Protein AF-0000000083479319 (afdb_homodimer)

Radius of gyration: 31.94 Å; Cα contacts (8 Å, |Δi|>4): 789; chains: 2; bounding box: 55×132×58 Å

Organism: NCBI:txid38772

Sequence (640 aa):
MRPLLSLRLRRAAAGALPRCFGKARRGGSAWRLSIEGNIAVGKSTFLRLLGKTFPEWQMATEPVAKWQKVQASSTRETSSSQNFGNLLQMVYQEPSRWSYTFQTYSCMSRLKAQLEPLSEKLLKTPDPVQIFERSVYSDRYIFAKNLFELGHLTEIEWTIYQDLHTFLLQEFGDRTALHGFLYLQATPEKCLERLHRRGRPEEKAIQLEYLEQLHTQHENWLVKKTTEVHFENLRNAPVFVLNVNHDFEDDPAEQEELMRKPSVMYCPISLDCSCSNITLFSDPISPHKLISQARSAIGQEISRCFVCMLATVSSILAWYMRPLLSLRLRRAAAGALPRCFGKARRGGSAWRLSIEGNIAVGKSTFLRLLGKTFPEWQMATEPVAKWQKVQASSTRETSSSQNFGNLLQMVYQEPSRWSYTFQTYSCMSRLKAQLEPLSEKLLKTPDPVQIFERSVYSDRYIFAKNLFELGHLTEIEWTIYQDLHTFLLQEFGDRTALHGFLYLQATPEKCLERLHRRGRPEEKAIQLEYLEQLHTQHENWLVKKTTEVHFENLRNAPVFVLNVNHDFEDDPAEQEELMRKPSVMYCPISLDCSCSNITLFSDPISPHKLISQARSAIGQEISRCFVCMLATVSSILAWY

Secondary structure (DSSP, 8-state):
--------------------TT---SSSPPEEEEEEE-TTSSHHHHHHHHHHH-TTSEEE---HHHHHSEE---SSS-S---EEE-HHHHHHH-HHHHHHHHHHHHHHHHHHHHHSPPPHHHHHSSS-EEEEES-HHHIIIIIIHHHHHTTSS-HHHHHHHHHHHHHHHHHHGGGG---EEEEEE--HHHHHHHHHHH--GGGTT--HHHHHHHHHHHIIIIIS--S--S-HHHHT--EEEEE--S--TT-HHHHHHHHHTHHHHT----TT-GGGG-----S---HHHHHHHHHHHTTTSTTTGGGGGGGHHHHHHHH-/--------------------TT---SSSPPEEEEEEE-TTSSHHHHHHHHHHH-TTSEEE---HHHHHSEE---SSS-S---EEE-HHHHHHH-HHHHHHHHHHHHHHHHHHHHHSPPPHHHHHSSS-EEEEES-HHHIIIIIIHHHHHTTSS-HHHHHHHHHHHHHHHHHHGGGG---EEEEEE--HHHHHHHHHHH--GGGTT--HHHHHHHHHHHIIIIIS--S--S-HHHHT--EEEEE--S--TT-HHHHHHHHHTHHHHT----TT-GGGG-----S---HHHHHHHHHHHTTTSHHHHTTGGGGHHHHHHHH-

Nearest PDB structures (foldseek):
  2ocp-assembly1_A  TM=9.879E-01  e=1.248E-25  Homo sapiens
  2no0-assembly1_A  TM=9.458E-01  e=3.258E-24  Homo sapiens
  2zi3-assembly1_A  TM=9.321E-01  e=1.621E-23  Homo sapiens
  5mql-assembly2_C  TM=9.564E-01  e=3.803E-22  Homo sapiens
  5mqt-assembly2_C  TM=9.182E-01  e=1.233E-21  Homo sapiens

Solvent-accessible surface area (backbone atoms only — not comparable to full-atom values): 37213 Å² total; per-residue (Å²): 135,76,83,80,80,75,79,74,74,78,78,73,79,85,63,81,72,74,74,66,85,52,72,66,62,88,64,96,70,57,50,31,36,26,40,40,61,52,76,53,52,47,64,71,60,48,50,53,52,47,44,70,76,37,70,71,45,46,77,42,76,64,67,57,65,52,36,53,43,33,54,62,85,66,88,64,90,76,73,83,71,55,70,57,40,39,51,52,40,44,27,68,74,39,33,65,77,29,36,65,62,46,51,54,50,53,33,49,57,46,46,54,62,55,60,50,77,79,49,70,70,35,70,70,36,86,78,26,39,36,41,25,52,43,50,58,59,48,42,50,64,35,53,46,42,49,36,36,76,72,62,28,32,50,71,49,56,48,42,52,51,51,50,52,53,50,51,54,51,60,71,51,38,75,57,68,56,61,64,30,36,40,34,46,43,58,52,41,68,57,16,48,54,42,40,62,69,72,54,54,78,64,55,69,79,68,49,63,67,59,42,45,51,49,42,50,37,47,41,32,46,69,69,69,60,68,53,89,74,94,45,73,66,63,74,69,39,52,65,46,78,41,83,44,69,63,77,40,89,88,29,69,67,50,40,52,58,56,59,57,53,63,64,57,73,58,12,27,28,45,80,84,40,77,71,72,71,68,62,84,65,85,68,84,69,62,75,67,64,60,54,58,56,53,53,68,63,46,63,78,61,44,74,72,45,53,42,22,57,40,35,55,69,62,56,60,62,68,73,106,133,76,81,79,79,74,79,74,72,77,78,72,78,86,60,80,70,74,74,65,87,44,68,64,63,86,64,96,71,58,49,30,36,26,40,39,62,52,76,51,53,46,65,72,60,50,50,52,51,47,42,69,76,38,70,69,43,45,77,42,73,62,68,58,66,51,38,52,43,33,55,64,84,67,86,67,87,72,80,84,74,55,70,58,40,38,52,54,40,45,28,67,74,39,32,64,77,30,35,63,62,47,50,52,50,53,35,48,55,46,47,52,61,55,59,50,77,80,51,70,70,34,70,68,40,95,71,25,36,35,41,26,52,43,50,59,57,48,42,49,64,36,53,47,43,49,36,34,76,72,62,28,32,51,71,49,56,47,42,52,50,50,51,51,53,50,51,52,53,60,71,50,37,78,58,67,56,61,65,29,34,40,35,46,41,57,51,41,68,57,16,48,55,40,40,60,68,72,56,54,78,64,57,69,80,68,50,64,67,57,41,44,52,48,42,50,36,46,40,32,45,68,69,68,59,69,54,90,74,94,45,72,66,64,74,69,40,51,66,47,77,40,83,45,70,63,76,40,90,89,28,70,67,50,41,53,56,55,58,57,53,62,59,42,72,59,14,35,55,54,82,85,46,77,71,73,70,68,63,83,66,84,69,86,70,60,75,65,62,57,55,55,55,51,53,65,61,44,63,78,62,39,76,72,45,58,29,42,63,38,40,57,65,63,58,58,62,67,72,104

Foldseek 3Di:
DDDPPPPCPPPPDPPDLLPQLQPVPPDLDAAEEEEDEFALLQLVLLQVLCCVVCVLAAEAEQPQVCQQFPFDPPPDPDDDGDGPHNLLLVCLVQVLVRVLVSLVVSLVVQVVRLLDDDDPSQSPDDRYYYYYHDASCCSLQFRSVLCVVVPSADPVSNVVVVVVSVVVCVVCPPSRAHSAYEYEDAQLVLSVVSVVVVPDPSCVPPDSVSRVSSNVSCCCVQPVNPGDDDDPSSSSHYYHYDYCNDPDSPPVVVSVVRNVVVLQSQQQQPVPPVVVPPPPPPDPPPPPVVVVVCVVVCPPCVVVRSNNNSSPVSVVVVPD/DDPPPPPCPPPPDPPDPLPQLQPVPPDLDAAEEEEDEFALLQLVLLQVLCCVVPVLEAEAEQPQVCQQFPFDPPPDPDDDGDGPHNLLLVCLVQVLPRVLVSLVVSLVVQVVRLLDDDDPSQSPDPHYYYYYHDASVCSLQQRSVLCVVVPSADPVSNVVVVVVSVVVCVVCPPSRAHQAYEYEDAQLVLSVVSVVVVPDPSCVPPDSVSRVSSNVSCCCVQPVNPGDDDDPSSSSHYYHYDYCNDPDSPPVVVSVVVNVVVLLSQANQPVPPVVVPPPPPPDPPDPVVVVVVCVVVCPPCVVPRSNNRNPPPVVVVVVD

InterPro domains:
  IPR027417 P-loop containing nucleoside triphosphate hydrolase [G3DSA:3.40.50.300] (31-264)
  IPR027417 P-loop containing nucleoside triphosphate hydrolase [SSF52540] (33-260)
  IPR031314 Deoxynucleoside kinase domain [PF01712] (33-261)
  IPR031314 Deoxynucleoside kinase domain [cd01673] (32-252)
  IPR050566 Deoxyribonucleoside Kinase [PTHR10513] (29-271)

pLDDT: mean 74.96, std 28.99, range [22.47, 98.81]

Structure (mmCIF, N/CA/C/O backbone):
data_AF-0000000083479319-model_v1
#
loop_
_entity.id
_entity.type
_entity.pdbx_description
1 polymer 'Deoxynucleoside kinase domain-containing protein'
#
loop_
_atom_site.group_PDB
_atom_site.id
_atom_site.type_symbol
_atom_site.label_atom_id
_atom_site.label_alt_id
_atom_site.label_comp_id
_atom_site.label_asym_id
_atom_site.label_entity_id
_atom_site.label_seq_id
_atom_site.pdbx_PDB_ins_code
_atom_site.Cartn_x
_atom_site.Cartn_y
_atom_site.Cartn_z
_atom_site.occupancy
_atom_site.B_iso_or_equiv
_atom_site.auth_seq_id
_atom_site.auth_comp_id
_atom_site.auth_asym_id
_atom_site.auth_atom_id
_atom_site.pdbx_PDB_model_num
ATOM 1 N N . MET A 1 1 ? 12.758 -67.062 -1.169 1 24.05 1 MET A N 1
ATOM 2 C CA . MET A 1 1 ? 11.484 -66.688 -0.564 1 24.05 1 MET A CA 1
ATOM 3 C C . MET A 1 1 ? 11.641 -65.375 0.215 1 24.05 1 MET A C 1
ATOM 5 O O . MET A 1 1 ? 12.211 -65.375 1.31 1 24.05 1 MET A O 1
ATOM 9 N N . ARG A 1 2 ? 11.992 -64.375 -0.415 1 36 2 ARG A N 1
ATOM 10 C CA . ARG A 1 2 ? 12.633 -63.188 0.177 1 36 2 ARG A CA 1
ATOM 11 C C . ARG A 1 2 ? 11.656 -62.438 1.059 1 36 2 ARG A C 1
ATOM 13 O O . ARG A 1 2 ? 10.469 -62.344 0.746 1 36 2 ARG A O 1
ATOM 20 N N . PRO A 1 3 ? 11.906 -62.188 2.396 1 32.12 3 PRO A N 1
ATOM 21 C CA . PRO A 1 3 ? 10.984 -61.688 3.414 1 32.12 3 PRO A CA 1
ATOM 22 C C . PRO A 1 3 ? 10.391 -60.344 3.049 1 32.12 3 PRO A C 1
ATOM 24 O O . PRO A 1 3 ? 11.016 -59.562 2.322 1 32.12 3 PRO A O 1
ATOM 27 N N . LEU A 1 4 ? 9.016 -60.188 2.908 1 28.38 4 LEU A N 1
ATOM 28 C CA . LEU A 1 4 ? 8.109 -59.125 2.51 1 28.38 4 LEU A CA 1
ATOM 29 C C . LEU A 1 4 ? 8.219 -57.938 3.461 1 28.38 4 LEU A C 1
ATOM 31 O O . LEU A 1 4 ? 8.055 -58.094 4.672 1 28.38 4 LEU A O 1
ATOM 35 N N . LEU A 1 5 ? 9.195 -57.062 3.314 1 26.48 5 LEU A N 1
ATOM 36 C CA . LEU A 1 5 ? 9.508 -55.906 4.172 1 26.48 5 LEU A CA 1
ATOM 37 C C . LEU A 1 5 ? 8.242 -55.156 4.531 1 26.48 5 LEU A C 1
ATOM 39 O O . LEU A 1 5 ? 7.48 -54.75 3.65 1 26.48 5 LEU A O 1
ATOM 43 N N . SER A 1 6 ? 7.625 -55.344 5.691 1 23.67 6 SER A N 1
ATOM 44 C CA . SER A 1 6 ? 6.457 -54.781 6.359 1 23.67 6 SER A CA 1
ATOM 45 C C . SER A 1 6 ? 6.559 -53.25 6.461 1 23.67 6 SER A C 1
ATOM 47 O O . SER A 1 6 ? 7.574 -52.719 6.91 1 23.67 6 SER A O 1
ATOM 49 N N . LEU A 1 7 ? 6.125 -52.5 5.461 1 22.89 7 LEU A N 1
ATOM 50 C CA . LEU A 1 7 ? 6.016 -51.062 5.395 1 22.89 7 LEU A CA 1
ATOM 51 C C . LEU A 1 7 ? 5.348 -50.5 6.648 1 22.89 7 LEU A C 1
ATOM 53 O O . LEU A 1 7 ? 4.168 -50.781 6.898 1 22.89 7 LEU A O 1
ATOM 57 N N . ARG A 1 8 ? 6.035 -50.469 7.723 1 22.47 8 ARG A N 1
ATOM 58 C CA . ARG A 1 8 ? 5.574 -50.031 9.031 1 22.47 8 ARG A CA 1
ATOM 59 C C . ARG A 1 8 ? 5.059 -48.594 8.969 1 22.47 8 ARG A C 1
ATOM 61 O O . ARG A 1 8 ? 5.801 -47.656 8.609 1 22.47 8 ARG A O 1
ATOM 68 N N . LEU A 1 9 ? 3.861 -48.375 8.609 1 22.73 9 LEU A N 1
ATOM 69 C CA . LEU A 1 9 ? 3.084 -47.156 8.734 1 22.73 9 LEU A CA 1
ATOM 70 C C . LEU A 1 9 ? 3.227 -46.562 10.133 1 22.73 9 LEU A C 1
ATOM 72 O O . LEU A 1 9 ? 2.836 -47.188 11.125 1 22.73 9 LEU A O 1
ATOM 76 N N . ARG A 1 10 ? 4.309 -46 10.414 1 24.03 10 ARG A N 1
ATOM 77 C CA . ARG A 1 10 ? 4.426 -45.469 11.766 1 24.03 10 ARG A CA 1
ATOM 78 C C . ARG A 1 10 ? 3.193 -44.625 12.133 1 24.03 10 ARG A C 1
ATOM 80 O O . ARG A 1 10 ? 2.752 -43.781 11.352 1 24.03 10 ARG A O 1
ATOM 87 N N . ARG A 1 11 ? 2.352 -45.094 12.992 1 25.52 11 ARG A N 1
ATOM 88 C CA . ARG A 1 11 ? 1.173 -44.625 13.711 1 25.52 11 ARG A CA 1
ATOM 89 C C . ARG A 1 11 ? 1.471 -43.312 14.453 1 25.52 11 ARG A C 1
ATOM 91 O O . ARG A 1 11 ? 2.092 -43.344 15.523 1 25.52 11 ARG A O 1
ATOM 98 N N . ALA A 1 12 ? 1.936 -42.219 13.883 1 23.08 12 ALA A N 1
ATOM 99 C CA . ALA A 1 12 ? 2.078 -41.031 14.742 1 23.08 12 ALA A CA 1
ATOM 100 C C . ALA A 1 12 ? 0.81 -40.781 15.555 1 23.08 12 ALA A C 1
ATOM 102 O O . ALA A 1 12 ? -0.277 -41.219 15.164 1 23.08 12 ALA A O 1
ATOM 103 N N . ALA A 1 13 ? 0.825 -40.312 16.781 1 24.2 13 ALA A N 1
ATOM 104 C CA . ALA A 1 13 ? -0.162 -40 17.828 1 24.2 13 ALA A CA 1
ATOM 105 C C . ALA A 1 13 ? -1.354 -39.25 17.234 1 24.2 13 ALA A C 1
ATOM 107 O O . ALA A 1 13 ? -1.216 -38.531 16.25 1 24.2 13 ALA A O 1
ATOM 108 N N . ALA A 1 14 ? -2.588 -39.594 17.516 1 27.25 14 ALA A N 1
ATOM 109 C CA . ALA A 1 14 ? -3.959 -39.25 17.156 1 27.25 14 ALA A CA 1
ATOM 110 C C . ALA A 1 14 ? -4.184 -37.719 17.25 1 27.25 14 ALA A C 1
ATOM 112 O O . ALA A 1 14 ? -4.559 -37.219 18.312 1 27.25 14 ALA A O 1
ATOM 113 N N . GLY A 1 15 ? -3.223 -36.875 17.234 1 24.12 15 GLY A N 1
ATOM 114 C CA . GLY A 1 15 ? -3.512 -35.5 17.547 1 24.12 15 GLY A CA 1
ATOM 115 C C . GLY A 1 15 ? -4.781 -35 16.891 1 24.12 15 GLY A C 1
ATOM 116 O O . GLY A 1 15 ? -5.359 -35.656 16.031 1 24.12 15 GLY A O 1
ATOM 117 N N . ALA A 1 16 ? -5.281 -33.688 17.25 1 25.89 16 ALA A N 1
ATOM 118 C CA . ALA A 1 16 ? -6.508 -32.938 17.016 1 25.89 16 ALA A CA 1
ATOM 119 C C . ALA A 1 16 ? -6.91 -32.969 15.555 1 25.89 16 ALA A C 1
ATOM 121 O O . ALA A 1 16 ? -6.051 -32.969 14.664 1 25.89 16 ALA A O 1
ATOM 122 N N . LEU A 1 17 ? -7.906 -33.688 15.242 1 28 17 LEU A N 1
ATOM 123 C CA . LEU A 1 17 ? -8.586 -33.75 13.945 1 28 17 LEU A CA 1
ATOM 124 C C . LEU A 1 17 ? -8.461 -32.438 13.188 1 28 17 LEU A C 1
ATOM 126 O O . LEU A 1 17 ? -8.711 -31.375 13.742 1 28 17 LEU A O 1
ATOM 130 N N . PRO A 1 18 ? -7.496 -32.344 12.438 1 27.7 18 PRO A N 1
ATOM 131 C CA . PRO A 1 18 ? -7.469 -31.062 11.734 1 27.7 18 PRO A CA 1
ATOM 132 C C . PRO A 1 18 ? -8.859 -30.609 11.289 1 27.7 18 PRO A C 1
ATOM 134 O O . PRO A 1 18 ? -9.664 -31.438 10.852 1 27.7 18 PRO A O 1
ATOM 137 N N . ARG A 1 19 ? -9.586 -29.75 12.008 1 28.81 19 ARG A N 1
ATOM 138 C CA . ARG A 1 19 ? -10.844 -29.078 11.727 1 28.81 19 ARG A CA 1
ATOM 139 C C . ARG A 1 19 ? -11.109 -29 10.227 1 28.81 19 ARG A C 1
ATOM 141 O O . ARG A 1 19 ? -10.227 -28.609 9.461 1 28.81 19 ARG A O 1
ATOM 148 N N . CYS A 1 20 ? -11.859 -29.938 9.797 1 30.14 20 CYS A N 1
ATOM 149 C CA . CYS A 1 20 ? -12.359 -29.984 8.43 1 30.14 20 CYS A CA 1
ATOM 150 C C . CYS A 1 20 ? -12.562 -28.594 7.863 1 30.14 20 CYS A C 1
ATOM 152 O O . CYS A 1 20 ? -12.836 -27.641 8.609 1 30.14 20 CYS A O 1
ATOM 154 N N . PHE A 1 21 ? -11.922 -28.297 6.895 1 33.31 21 PHE A N 1
ATOM 155 C CA . PHE A 1 21 ? -12.062 -27.078 6.109 1 33.31 21 PHE A CA 1
ATOM 156 C C . PHE A 1 21 ? -13.539 -26.766 5.859 1 33.31 21 PHE A C 1
ATOM 158 O O . PHE A 1 21 ? -13.867 -25.75 5.258 1 33.31 21 PHE A O 1
ATOM 165 N N . GLY A 1 22 ? -14.453 -27.922 6.027 1 32.97 22 GLY A N 1
ATOM 166 C CA . GLY A 1 22 ? -15.828 -27.859 5.547 1 32.97 22 GLY A CA 1
ATOM 167 C C . GLY A 1 22 ? -16.703 -26.922 6.355 1 32.97 22 GLY A C 1
ATOM 168 O O . GLY A 1 22 ? -17.938 -27.031 6.332 1 32.97 22 GLY A O 1
ATOM 169 N N . LYS A 1 23 ? -16.438 -26.641 7.496 1 33.62 23 LYS A N 1
ATOM 170 C CA . LYS A 1 23 ? -17.531 -25.812 7.98 1 33.62 23 LYS A CA 1
ATOM 171 C C . LYS A 1 23 ? -17.969 -24.797 6.93 1 33.62 23 LYS A C 1
ATOM 173 O O . LYS A 1 23 ? -17.219 -23.859 6.621 1 33.62 23 LYS A O 1
ATOM 178 N N . ALA A 1 24 ? -18.766 -25.344 5.941 1 32.69 24 ALA A N 1
ATOM 179 C CA . ALA A 1 24 ? -19.469 -24.375 5.09 1 32.69 24 ALA A CA 1
ATOM 180 C C . ALA A 1 24 ? -19.844 -23.125 5.879 1 32.69 24 ALA A C 1
ATOM 182 O O . ALA A 1 24 ? -20.469 -23.219 6.941 1 32.69 24 ALA A O 1
ATOM 183 N N . ARG A 1 25 ? -19.109 -22.312 5.895 1 39.28 25 ARG A N 1
ATOM 184 C CA . ARG A 1 25 ? -19.609 -21.078 6.488 1 39.28 25 ARG A CA 1
ATOM 185 C C . ARG A 1 25 ? -21.062 -20.828 6.113 1 39.28 25 ARG A C 1
ATOM 187 O O . ARG A 1 25 ? -21.453 -21.016 4.961 1 39.28 25 ARG A O 1
ATOM 194 N N . ARG A 1 26 ? -22.078 -21.281 6.902 1 36.34 26 ARG A N 1
ATOM 195 C CA . ARG A 1 26 ? -23.484 -20.922 6.742 1 36.34 26 ARG A CA 1
ATOM 196 C C . ARG A 1 26 ? -23.656 -19.781 5.738 1 36.34 26 ARG A C 1
ATOM 198 O O . ARG A 1 26 ? -24.703 -19.672 5.094 1 36.34 26 ARG A O 1
ATOM 205 N N . GLY A 1 27 ? -23.047 -18.625 5.938 1 40.66 27 GLY A N 1
ATOM 206 C CA . GLY A 1 27 ? -23.312 -17.422 5.164 1 40.66 27 GLY A CA 1
ATOM 207 C C . GLY A 1 27 ? -22.672 -17.453 3.789 1 40.66 27 GLY A C 1
ATOM 208 O O . GLY A 1 27 ? -21.828 -18.312 3.504 1 40.66 27 GLY A O 1
ATOM 209 N N . GLY A 1 28 ? -23.344 -16.828 2.617 1 51.53 28 GLY A N 1
ATOM 210 C CA . GLY A 1 28 ? -23.297 -16.453 1.214 1 51.53 28 GLY A CA 1
ATOM 211 C C . GLY A 1 28 ? -21.891 -16.234 0.711 1 51.53 28 GLY A C 1
ATOM 212 O O . GLY A 1 28 ? -21.688 -15.586 -0.318 1 51.53 28 GLY A O 1
ATOM 213 N N . SER A 1 29 ? -20.812 -16.641 1.456 1 72.25 29 SER A N 1
ATOM 214 C CA . SER A 1 29 ? -19.547 -16.156 0.927 1 72.25 29 SER A CA 1
ATOM 215 C C . SER A 1 29 ? -18.891 -17.203 0.038 1 72.25 29 SER A C 1
ATOM 217 O O . SER A 1 29 ? -19.125 -18.406 0.201 1 72.25 29 SER A O 1
ATOM 219 N N . ALA A 1 30 ? -18.312 -17.047 -1.119 1 84.75 30 ALA A N 1
ATOM 220 C CA . ALA A 1 30 ? -17.625 -17.844 -2.131 1 84.75 30 ALA A CA 1
ATOM 221 C C . ALA A 1 30 ? -16.391 -18.516 -1.553 1 84.75 30 ALA A C 1
ATOM 223 O O . ALA A 1 30 ? -15.719 -17.969 -0.678 1 84.75 30 ALA A O 1
ATOM 224 N N . TRP A 1 31 ? -16.234 -19.859 -1.887 1 88.25 31 TRP A N 1
ATOM 225 C CA . TRP A 1 31 ? -14.977 -20.531 -1.586 1 88.25 31 TRP A CA 1
ATOM 226 C C . TRP A 1 31 ? -13.836 -19.938 -2.408 1 88.25 31 TRP A C 1
ATOM 228 O O . TRP A 1 31 ? -13.875 -19.953 -3.641 1 88.25 31 TRP A O 1
ATOM 238 N N . ARG A 1 32 ? -12.867 -19.469 -1.701 1 93 32 ARG A N 1
ATOM 239 C CA . ARG A 1 32 ? -11.758 -18.797 -2.371 1 93 32 ARG A CA 1
ATOM 240 C C . ARG A 1 32 ? -10.469 -19.609 -2.248 1 93 32 ARG A C 1
ATOM 242 O O . ARG A 1 32 ? -10 -19.859 -1.14 1 93 32 ARG A O 1
ATOM 249 N N . LEU A 1 33 ? -9.859 -20.031 -3.428 1 94.19 33 LEU A N 1
ATOM 250 C CA . LEU A 1 33 ? -8.656 -20.844 -3.475 1 94.19 33 LEU A CA 1
ATOM 251 C C . LEU A 1 33 ? -7.574 -20.172 -4.316 1 94.19 33 LEU A C 1
ATOM 253 O O . LEU A 1 33 ? -7.887 -19.406 -5.227 1 94.19 33 LEU A O 1
ATOM 257 N N . SER A 1 34 ? -6.34 -20.422 -4.023 1 96.75 34 SER A N 1
ATOM 258 C CA . SER A 1 34 ? -5.219 -19.922 -4.805 1 96.75 34 SER A CA 1
ATOM 259 C C . SER A 1 34 ? -4.387 -21.062 -5.379 1 96.75 34 SER A C 1
ATOM 261 O O . SER A 1 34 ? -4.078 -22.031 -4.676 1 96.75 34 SER A O 1
ATOM 263 N N . ILE A 1 35 ? -4.102 -20.938 -6.617 1 97.38 35 ILE A N 1
ATOM 264 C CA . ILE A 1 35 ? -3.158 -21.859 -7.246 1 97.38 35 ILE A CA 1
ATOM 265 C C . ILE A 1 35 ? -1.733 -21.344 -7.07 1 97.38 35 ILE A C 1
ATOM 267 O O . ILE A 1 35 ? -1.439 -20.188 -7.414 1 97.38 35 ILE A O 1
ATOM 271 N N . GLU A 1 36 ? -0.894 -22.172 -6.543 1 98.38 36 GLU A N 1
ATOM 272 C CA . GLU A 1 36 ? 0.495 -21.812 -6.281 1 98.38 36 GLU A CA 1
ATOM 273 C C . GLU A 1 36 ? 1.457 -22.734 -7.023 1 98.38 36 GLU A C 1
ATOM 275 O O . GLU A 1 36 ? 1.095 -23.844 -7.387 1 98.38 36 GLU A O 1
ATOM 280 N N . GLY A 1 37 ? 2.67 -22.234 -7.23 1 98.69 37 GLY A N 1
ATOM 281 C CA . GLY A 1 37 ? 3.695 -23.016 -7.898 1 98.69 37 GLY A CA 1
ATOM 282 C C . GLY A 1 37 ? 4.801 -22.172 -8.492 1 98.69 37 GLY A C 1
ATOM 283 O O . GLY A 1 37 ? 4.672 -20.953 -8.594 1 98.69 37 GLY A O 1
ATOM 284 N N . ASN A 1 38 ? 5.852 -22.844 -8.914 1 98.69 38 ASN A N 1
ATOM 285 C CA . ASN A 1 38 ? 7.035 -22.188 -9.484 1 98.69 38 ASN A CA 1
ATOM 286 C C . ASN A 1 38 ? 6.715 -21.5 -10.797 1 98.69 38 ASN A C 1
ATOM 288 O O . ASN A 1 38 ? 5.609 -21.641 -11.328 1 98.69 38 ASN A O 1
ATOM 292 N N . ILE A 1 39 ? 7.617 -20.578 -11.211 1 98.06 39 ILE A N 1
ATOM 293 C CA . ILE A 1 39 ? 7.52 -19.953 -12.531 1 98.06 39 ILE A CA 1
ATOM 294 C C . ILE A 1 39 ? 7.523 -21.031 -13.609 1 98.06 39 ILE A C 1
ATOM 296 O O . ILE A 1 39 ? 8.336 -21.953 -13.57 1 98.06 39 ILE A O 1
ATOM 300 N N . ALA A 1 40 ? 6.566 -20.984 -14.539 1 97.75 40 ALA A N 1
ATOM 301 C CA . ALA A 1 40 ? 6.449 -21.844 -15.711 1 97.75 40 ALA A CA 1
ATOM 302 C C . ALA A 1 40 ? 6.066 -23.266 -15.297 1 97.75 40 ALA A C 1
ATOM 304 O O . ALA A 1 40 ? 6.312 -24.219 -16.047 1 97.75 40 ALA A O 1
ATOM 305 N N . VAL A 1 41 ? 5.473 -23.422 -14.141 1 98.25 41 VAL A N 1
ATOM 306 C CA . VAL A 1 41 ? 5.062 -24.75 -13.703 1 98.25 41 VAL A CA 1
ATOM 307 C C . VAL A 1 41 ? 3.807 -25.172 -14.461 1 98.25 41 VAL A C 1
ATOM 309 O O . VAL A 1 41 ? 3.508 -26.375 -14.547 1 98.25 41 VAL A O 1
ATOM 312 N N . GLY A 1 42 ? 2.984 -24.203 -14.914 1 96.88 42 GLY A N 1
ATOM 313 C CA . GLY A 1 42 ? 1.781 -24.5 -15.664 1 96.88 42 GLY A CA 1
ATOM 314 C C . GLY A 1 42 ? 0.516 -23.984 -15.008 1 96.88 42 GLY A C 1
ATOM 315 O O . GLY A 1 42 ? -0.576 -24.5 -15.266 1 96.88 42 GLY A O 1
ATOM 316 N N . LYS A 1 43 ? 0.555 -22.984 -14.148 1 97.12 43 LYS A N 1
ATOM 317 C CA . LYS A 1 43 ? -0.589 -22.453 -13.406 1 97.12 43 LYS A CA 1
ATOM 318 C C . LYS A 1 43 ? -1.65 -21.906 -14.352 1 97.12 43 LYS A C 1
ATOM 320 O O . LYS A 1 43 ? -2.836 -22.219 -14.211 1 97.12 43 LYS A O 1
ATOM 325 N N . SER A 1 44 ? -1.199 -21.031 -15.336 1 96.12 44 SER A N 1
ATOM 326 C CA . SER A 1 44 ? -2.148 -20.406 -16.266 1 96.12 44 SER A CA 1
ATOM 327 C C . SER A 1 44 ? -2.869 -21.469 -17.094 1 96.12 44 SER A C 1
ATOM 329 O O . SER A 1 44 ? -4.074 -21.359 -17.344 1 96.12 44 SER A O 1
ATOM 331 N N . THR A 1 45 ? -2.148 -22.453 -17.547 1 95.12 45 THR A N 1
ATOM 332 C CA . THR A 1 45 ? -2.742 -23.562 -18.297 1 95.12 45 THR A CA 1
ATOM 333 C C . THR A 1 45 ? -3.752 -24.312 -17.422 1 95.12 45 THR A C 1
ATOM 335 O O . THR A 1 45 ? -4.855 -24.625 -17.875 1 95.12 45 THR A O 1
ATOM 338 N N . PHE A 1 46 ? -3.334 -24.625 -16.188 1 95.12 46 PHE A N 1
ATOM 339 C CA . PHE A 1 46 ? -4.207 -25.328 -15.266 1 95.12 46 PHE A CA 1
ATOM 340 C C . PHE A 1 46 ? -5.477 -24.531 -15 1 95.12 46 PHE A C 1
ATOM 342 O O . PHE A 1 46 ? -6.574 -25.094 -14.961 1 95.12 46 PHE A O 1
ATOM 349 N N . LEU A 1 47 ? -5.332 -23.25 -14.789 1 95.44 47 LEU A N 1
ATOM 350 C CA . LEU A 1 47 ? -6.461 -22.359 -14.555 1 95.44 47 LEU A CA 1
ATOM 351 C C . LEU A 1 47 ? -7.43 -22.375 -15.734 1 95.44 47 LEU A C 1
ATOM 353 O O . LEU A 1 47 ? -8.648 -22.406 -15.539 1 95.44 47 LEU A O 1
ATOM 357 N N . ARG A 1 48 ? -6.922 -22.328 -16.938 1 94.06 48 ARG A N 1
ATOM 358 C CA . ARG A 1 48 ? -7.758 -22.406 -18.125 1 94.06 48 ARG A CA 1
ATOM 359 C C . ARG A 1 48 ? -8.523 -23.734 -18.156 1 94.06 48 ARG A C 1
ATOM 361 O O . ARG A 1 48 ? -9.711 -23.75 -18.484 1 94.06 48 ARG A O 1
ATOM 368 N N . LEU A 1 49 ? -7.875 -24.812 -17.828 1 92.69 49 LEU A N 1
ATOM 369 C CA . LEU A 1 49 ? -8.5 -26.125 -17.797 1 92.69 49 LEU A CA 1
ATOM 370 C C . LEU A 1 49 ? -9.617 -26.172 -16.75 1 92.69 49 LEU A C 1
ATOM 372 O O . LEU A 1 49 ? -10.695 -26.719 -17.016 1 92.69 49 LEU A O 1
ATOM 376 N N . LEU A 1 50 ? -9.375 -25.609 -15.562 1 91.38 50 LEU A N 1
ATOM 377 C CA . LEU A 1 50 ? -10.391 -25.531 -14.523 1 91.38 50 LEU A CA 1
ATOM 378 C C . LEU A 1 50 ? -11.609 -24.766 -15 1 91.38 50 LEU A C 1
ATOM 380 O O . LEU A 1 50 ? -12.75 -25.172 -14.766 1 91.38 50 LEU A O 1
ATOM 384 N N . GLY A 1 51 ? -11.359 -23.656 -15.695 1 91.12 51 GLY A N 1
ATOM 385 C CA . GLY A 1 51 ? -12.445 -22.844 -16.219 1 91.12 51 GLY A CA 1
ATOM 386 C C . GLY A 1 51 ? -13.305 -23.578 -17.234 1 91.12 51 GLY A C 1
ATOM 387 O O . GLY A 1 51 ? -14.516 -23.391 -17.281 1 91.12 51 GLY A O 1
ATOM 388 N N . LYS A 1 52 ? -12.672 -24.406 -18.016 1 90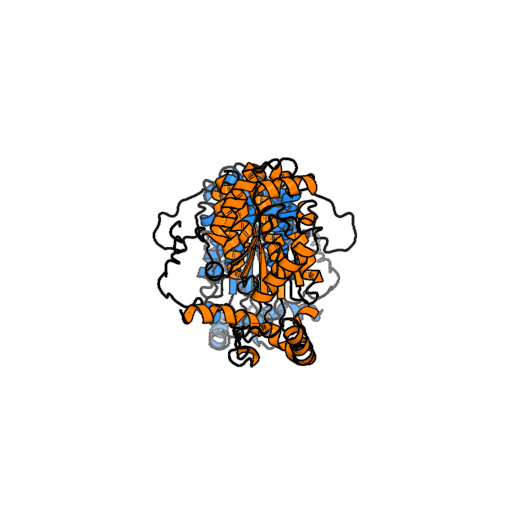.81 52 LYS A N 1
ATOM 389 C CA . LYS A 1 52 ? -13.398 -25.203 -19 1 90.81 52 LYS A CA 1
ATOM 390 C C . LYS A 1 52 ? -14.219 -26.297 -18.312 1 90.81 52 LYS A C 1
ATOM 392 O O . LYS A 1 52 ? -15.344 -26.578 -18.719 1 90.81 52 LYS A O 1
ATOM 397 N N . THR A 1 53 ? -13.672 -26.875 -17.297 1 87.44 53 THR A N 1
ATOM 398 C CA . THR A 1 53 ? -14.297 -27.984 -16.578 1 87.44 53 THR A CA 1
ATOM 399 C C . THR A 1 53 ? -15.414 -27.484 -15.672 1 87.44 53 THR A C 1
ATOM 401 O O . THR A 1 53 ? -16.438 -28.141 -15.523 1 87.44 53 THR A O 1
ATOM 404 N N . PHE A 1 54 ? -15.172 -26.297 -15.055 1 86.62 54 PHE A N 1
ATOM 405 C CA . PHE A 1 54 ? -16.125 -25.688 -14.141 1 86.62 54 PHE A CA 1
ATOM 406 C C . PHE A 1 54 ? -16.453 -24.266 -14.562 1 86.62 54 PHE A C 1
ATOM 408 O O . PHE A 1 54 ? -16 -23.312 -13.938 1 86.62 54 PHE A O 1
ATOM 415 N N . PRO A 1 55 ? -17.328 -24.125 -15.484 1 88.69 55 PRO A N 1
ATOM 416 C CA . PRO A 1 55 ? -17.609 -22.812 -16.047 1 88.69 55 PRO A CA 1
ATOM 417 C C . PRO A 1 55 ? -18.297 -21.875 -15.062 1 88.69 55 PRO A C 1
ATOM 419 O O . PRO A 1 55 ? -18.328 -20.656 -15.266 1 88.69 55 PRO A O 1
ATOM 422 N N . GLU A 1 56 ? -18.828 -22.453 -14 1 87.12 56 GLU A N 1
ATOM 423 C CA . GLU A 1 56 ? -19.516 -21.625 -13.016 1 87.12 56 GLU A CA 1
ATOM 424 C C . GLU A 1 56 ? -18.547 -20.969 -12.047 1 87.12 56 GLU A C 1
ATOM 426 O O . GLU A 1 56 ? -18.906 -20.062 -11.305 1 87.12 56 GLU A O 1
ATOM 431 N N . TRP A 1 57 ? -17.328 -21.391 -12.031 1 89.06 57 TRP A N 1
ATOM 432 C CA . TRP A 1 57 ? -16.328 -20.828 -11.141 1 89.06 57 TRP A CA 1
ATOM 433 C C . TRP A 1 57 ? -15.758 -19.531 -11.711 1 89.06 57 TRP A C 1
ATOM 435 O O . TRP A 1 57 ? -15.797 -19.312 -12.922 1 89.06 57 TRP A O 1
ATOM 445 N N . GLN A 1 58 ? -15.352 -18.719 -10.867 1 92.75 58 GLN A N 1
ATOM 446 C CA . GLN A 1 58 ? -14.711 -17.469 -11.281 1 92.75 58 GLN A CA 1
ATOM 447 C C . GLN A 1 58 ? -13.195 -17.547 -11.148 1 92.75 58 GLN A C 1
ATOM 449 O O . GLN A 1 58 ? -12.68 -17.922 -10.094 1 92.75 58 GLN A O 1
ATOM 454 N N . MET A 1 59 ? -12.547 -17.219 -12.219 1 93.06 59 MET A N 1
ATOM 455 C CA . MET A 1 59 ? -11.094 -17.266 -12.25 1 93.06 59 MET A CA 1
ATOM 456 C C . MET A 1 59 ? -10.5 -15.867 -12.242 1 93.06 59 MET A C 1
ATOM 458 O O . MET A 1 59 ? -11.039 -14.953 -12.867 1 93.06 59 MET A O 1
ATOM 462 N N . ALA A 1 60 ? -9.43 -15.703 -11.516 1 94.25 60 ALA A N 1
ATOM 463 C CA . ALA A 1 60 ? -8.625 -14.484 -11.562 1 94.25 60 ALA A CA 1
ATOM 464 C C . ALA A 1 60 ? -7.184 -14.789 -11.953 1 94.25 60 ALA A C 1
ATOM 466 O O . ALA A 1 60 ? -6.449 -15.43 -11.195 1 94.25 60 ALA A O 1
ATOM 467 N N . THR A 1 61 ? -6.77 -14.273 -13.102 1 94.94 61 THR A N 1
ATOM 468 C CA . THR A 1 61 ? -5.434 -14.547 -13.617 1 94.94 61 THR A CA 1
ATOM 469 C C . THR A 1 61 ? -4.426 -13.547 -13.055 1 94.94 61 THR A C 1
ATOM 471 O O . THR A 1 61 ? -4.801 -12.453 -12.617 1 94.94 61 THR A O 1
ATOM 474 N N . GLU A 1 62 ? -3.234 -13.992 -13.078 1 93 62 GLU A N 1
ATOM 475 C CA . GLU A 1 62 ? -2.146 -13.086 -12.719 1 93 62 GLU A CA 1
ATOM 476 C C . GLU A 1 62 ? -2.031 -11.945 -13.719 1 93 62 GLU A C 1
ATOM 478 O O . GLU A 1 62 ? -1.981 -12.172 -14.93 1 93 62 GLU A O 1
ATOM 483 N N . PRO A 1 63 ? -1.968 -10.727 -13.242 1 92.56 63 PRO A N 1
ATOM 484 C CA . PRO A 1 63 ? -1.967 -9.594 -14.164 1 92.56 63 PRO A CA 1
ATOM 485 C C . PRO A 1 63 ? -0.571 -9.258 -14.688 1 92.56 63 PRO A C 1
ATOM 487 O O . PRO A 1 63 ? -0.126 -8.117 -14.586 1 92.56 63 PRO A O 1
ATOM 490 N N . VAL A 1 64 ? 0.07 -10.133 -15.375 1 94.12 64 VAL A N 1
ATOM 491 C CA . VAL A 1 64 ? 1.436 -9.992 -15.875 1 94.12 64 VAL A CA 1
ATOM 492 C C . VAL A 1 64 ? 1.505 -8.852 -16.891 1 94.12 64 VAL A C 1
ATOM 494 O O . VAL A 1 64 ? 2.482 -8.102 -16.922 1 94.12 64 VAL A O 1
ATOM 497 N N . ALA A 1 65 ? 0.477 -8.727 -17.688 1 93.19 65 ALA A N 1
ATOM 498 C CA . ALA A 1 65 ? 0.429 -7.688 -18.719 1 93.19 65 ALA A CA 1
ATOM 499 C C . ALA A 1 65 ? 0.595 -6.301 -18.094 1 93.19 65 ALA A C 1
ATOM 501 O O . ALA A 1 65 ? 1.229 -5.422 -18.688 1 93.19 65 ALA A O 1
ATOM 502 N N . LYS A 1 66 ? 0.075 -6.109 -16.938 1 94.25 66 LYS A N 1
ATOM 503 C CA . LYS A 1 66 ? 0.182 -4.828 -16.25 1 94.25 66 LYS A CA 1
ATOM 504 C C . LYS A 1 66 ? 1.628 -4.527 -15.867 1 94.25 66 LYS A C 1
ATOM 506 O O . LYS A 1 66 ? 2.037 -3.367 -15.828 1 94.25 66 LYS A O 1
ATOM 511 N N . TRP A 1 67 ? 2.355 -5.574 -15.562 1 96.44 67 TRP A N 1
ATOM 512 C CA . TRP A 1 67 ? 3.744 -5.402 -15.156 1 96.44 67 TRP A CA 1
ATOM 513 C C . TRP A 1 67 ? 4.645 -5.16 -16.359 1 96.44 67 TRP A C 1
ATOM 515 O O . TRP A 1 67 ? 5.656 -4.465 -16.25 1 96.44 67 TRP A O 1
ATOM 525 N N . GLN A 1 68 ? 4.242 -5.75 -17.5 1 95.94 68 GLN A N 1
ATOM 526 C CA . GLN A 1 68 ? 5.012 -5.633 -18.734 1 95.94 68 GLN A CA 1
ATOM 527 C C . GLN A 1 68 ? 4.824 -4.254 -19.375 1 95.94 68 GLN A C 1
ATOM 529 O O . GLN A 1 68 ? 5.664 -3.805 -20.156 1 95.94 68 GLN A O 1
ATOM 534 N N . LYS A 1 69 ? 3.672 -3.742 -19.062 1 94.94 69 LYS A N 1
ATOM 535 C CA . LYS A 1 69 ? 3.336 -2.416 -19.578 1 94.94 69 LYS A CA 1
ATOM 536 C C . LYS A 1 69 ? 2.633 -1.581 -18.516 1 94.94 69 LYS A C 1
ATOM 538 O O . LYS A 1 69 ? 1.403 -1.576 -18.438 1 94.94 69 LYS A O 1
ATOM 543 N N . VAL A 1 70 ? 3.436 -0.842 -17.797 1 94.94 70 VAL A N 1
ATOM 544 C CA . VAL A 1 70 ? 2.867 0.006 -16.75 1 94.94 70 VAL A CA 1
ATOM 545 C C . VAL A 1 70 ? 2.264 1.261 -17.375 1 94.94 70 VAL A C 1
ATOM 547 O O . VAL A 1 70 ? 2.943 1.989 -18.109 1 94.94 70 VAL A O 1
ATOM 550 N N . GLN A 1 71 ? 0.971 1.412 -17.141 1 89.5 71 GLN A N 1
ATOM 551 C CA . GLN A 1 71 ? 0.238 2.537 -17.703 1 89.5 71 GLN A CA 1
ATOM 552 C C . GLN A 1 71 ? -0.537 3.293 -16.625 1 89.5 71 GLN A C 1
ATOM 554 O O . GLN A 1 71 ? -0.808 2.75 -15.555 1 89.5 71 GLN A O 1
ATOM 559 N N . ALA A 1 72 ? -0.718 4.59 -16.906 1 79.81 72 ALA A N 1
ATOM 560 C CA . ALA A 1 72 ? -1.53 5.379 -15.984 1 79.81 72 ALA A CA 1
ATOM 561 C C . ALA A 1 72 ? -2.986 4.926 -16.016 1 79.81 72 ALA A C 1
ATOM 563 O O . ALA A 1 72 ? -3.494 4.504 -17.062 1 79.81 72 ALA A O 1
ATOM 564 N N . SER A 1 73 ? -3.639 4.727 -14.875 1 66.88 73 SER A N 1
ATOM 565 C CA . SER A 1 73 ? -5.047 4.348 -14.82 1 66.88 73 SER A CA 1
ATOM 566 C C . SER A 1 73 ? -5.93 5.422 -15.453 1 66.88 73 SER A C 1
ATOM 568 O O . SER A 1 73 ? -5.738 6.613 -15.203 1 66.88 73 SER A O 1
ATOM 570 N N . SER A 1 74 ? -6.262 5.391 -16.812 1 54.16 74 SER A N 1
ATOM 571 C CA . SER A 1 74 ? -7.133 6.359 -17.484 1 54.16 74 SER A CA 1
ATOM 572 C C . SER A 1 74 ? -8.477 6.469 -16.766 1 54.16 74 SER A C 1
ATOM 574 O O . SER A 1 74 ? -9.188 5.473 -16.609 1 54.16 74 SER A O 1
ATOM 576 N N . THR A 1 75 ? -8.797 7.234 -15.766 1 47.47 75 THR A N 1
ATOM 577 C CA . THR A 1 75 ? -10.227 7.492 -15.633 1 47.47 75 THR A CA 1
ATOM 578 C C . THR A 1 75 ? -10.859 7.758 -17 1 47.47 75 THR A C 1
ATOM 580 O O . THR A 1 75 ? -12.086 7.715 -17.141 1 47.47 75 THR A O 1
ATOM 583 N N . ARG A 1 76 ? -10.391 8.773 -17.859 1 39.94 76 ARG A N 1
ATOM 584 C CA . ARG A 1 76 ? -11.031 9.156 -19.109 1 39.94 76 ARG A CA 1
ATOM 585 C C . ARG A 1 76 ? -10.562 8.273 -20.25 1 39.94 76 ARG A C 1
ATOM 587 O O . ARG A 1 76 ? -9.406 7.836 -20.281 1 39.94 76 ARG A O 1
ATOM 594 N N . GLU A 1 77 ? -11.406 7.535 -21.062 1 38.22 77 GLU A N 1
ATOM 595 C CA . GLU A 1 77 ? -11.414 6.723 -22.281 1 38.22 77 GLU A CA 1
ATOM 596 C C . GLU A 1 77 ? -10.234 7.066 -23.172 1 38.22 77 GLU A C 1
ATOM 598 O O . GLU A 1 77 ? -9.891 6.297 -24.078 1 38.22 77 GLU A O 1
ATOM 603 N N . THR A 1 78 ? -10.141 8.352 -23.625 1 38.84 78 THR A N 1
ATOM 604 C CA . THR A 1 78 ? -9.578 8.719 -24.922 1 38.84 78 THR A CA 1
ATOM 605 C C . THR A 1 78 ? -8.07 8.469 -24.953 1 38.84 78 THR A C 1
ATOM 607 O O . THR A 1 78 ? -7.473 8.359 -26.016 1 38.84 78 THR A O 1
ATOM 610 N N . SER A 1 79 ? -7.199 9.18 -24.109 1 43.72 79 SER A N 1
ATOM 611 C CA . SER A 1 79 ? -5.863 9.5 -24.609 1 43.72 79 SER A CA 1
ATOM 612 C C . SER A 1 79 ? -4.969 8.266 -24.625 1 43.72 79 SER A C 1
ATOM 614 O O . SER A 1 79 ? -5.23 7.289 -23.922 1 43.72 79 SER A O 1
ATOM 616 N N . SER A 1 80 ? -3.953 8.172 -25.531 1 48.03 80 SER A N 1
ATOM 617 C CA . SER A 1 80 ? -2.801 7.336 -25.828 1 48.03 80 SER A CA 1
ATOM 618 C C . SER A 1 80 ? -2.121 6.84 -24.562 1 48.03 80 SER A C 1
ATOM 620 O O . SER A 1 80 ? -1.603 7.637 -23.781 1 48.03 80 SER A O 1
ATOM 622 N N . SER A 1 81 ? -2.6 5.797 -23.938 1 60.03 81 SER A N 1
ATOM 623 C CA . SER A 1 81 ? -2.113 5.234 -22.672 1 60.03 81 SER A CA 1
ATOM 624 C C . SER A 1 81 ? -0.594 5.113 -22.672 1 60.03 81 SER A C 1
ATOM 626 O O . SER A 1 81 ? -0.028 4.309 -23.422 1 60.03 81 SER A O 1
ATOM 628 N N . GLN A 1 82 ? 0.094 6.09 -22.391 1 74.75 82 GLN A N 1
ATOM 629 C CA . GLN A 1 82 ? 1.549 6.168 -22.312 1 74.75 82 GLN A CA 1
ATOM 630 C C . GLN A 1 82 ? 2.117 5.012 -21.5 1 74.75 82 GLN A C 1
ATOM 632 O O . GLN A 1 82 ? 1.578 4.664 -20.438 1 74.75 82 GLN A O 1
ATOM 637 N N . ASN A 1 83 ? 2.91 4.23 -22.203 1 81.44 83 ASN A N 1
ATOM 638 C CA . ASN A 1 83 ? 3.684 3.17 -21.562 1 81.44 83 ASN A CA 1
ATOM 639 C C . ASN A 1 83 ? 4.91 3.725 -20.844 1 81.44 83 ASN A C 1
ATOM 641 O O . ASN A 1 83 ? 5.797 4.305 -21.469 1 81.44 83 ASN A O 1
ATOM 645 N N . PHE A 1 84 ? 4.887 3.51 -19.594 1 84.94 84 PHE A N 1
ATOM 646 C CA . PHE A 1 84 ? 5.953 4.121 -18.812 1 84.94 84 PHE A CA 1
ATOM 647 C C . PHE A 1 84 ? 7.109 3.145 -18.609 1 84.94 84 PHE A C 1
ATOM 649 O O . PHE A 1 84 ? 8.195 3.537 -18.188 1 84.94 84 PHE A O 1
ATOM 656 N N . GLY A 1 85 ? 6.742 1.833 -18.969 1 91.25 85 GLY A N 1
ATOM 657 C CA . GLY A 1 85 ? 7.863 0.908 -18.891 1 91.25 85 GLY A CA 1
ATOM 658 C C . GLY A 1 85 ? 7.445 -0.513 -18.562 1 91.25 85 GLY A C 1
ATOM 659 O O . GLY A 1 85 ? 6.285 -0.762 -18.219 1 91.25 85 GLY A O 1
ATOM 660 N N . ASN A 1 86 ? 8.352 -1.434 -18.781 1 96.75 86 ASN A N 1
ATOM 661 C CA . ASN A 1 86 ? 8.219 -2.848 -18.438 1 96.75 86 ASN A CA 1
ATOM 662 C C . ASN A 1 86 ? 8.898 -3.172 -17.109 1 96.75 86 ASN A C 1
ATOM 664 O O . ASN A 1 86 ? 10.086 -3.504 -17.078 1 96.75 86 ASN A O 1
ATOM 668 N N . LEU A 1 87 ? 8.141 -3.062 -16.062 1 97.44 87 LEU A N 1
ATOM 669 C CA . LEU A 1 87 ? 8.688 -3.205 -14.719 1 97.44 87 LEU A CA 1
ATOM 670 C C . LEU A 1 87 ? 9.18 -4.629 -14.484 1 97.44 87 LEU A C 1
ATOM 672 O O . LEU A 1 87 ? 10.148 -4.84 -13.75 1 97.44 87 LEU A O 1
ATOM 676 N N . LEU A 1 88 ? 8.477 -5.605 -15.094 1 97 88 LEU A N 1
ATOM 677 C CA . LEU A 1 88 ? 8.914 -6.992 -14.984 1 97 88 LEU A CA 1
ATOM 678 C C . LEU A 1 88 ? 10.32 -7.168 -15.539 1 97 88 LEU A C 1
ATOM 680 O O . LEU A 1 88 ? 11.172 -7.797 -14.898 1 97 88 LEU A O 1
ATOM 684 N N . GLN A 1 89 ? 10.578 -6.598 -16.641 1 96.75 89 GLN A N 1
ATOM 685 C CA . GLN A 1 89 ? 11.914 -6.645 -17.234 1 96.75 89 GLN A CA 1
ATOM 686 C C . GLN A 1 89 ? 12.93 -5.941 -16.344 1 96.75 89 GLN A C 1
ATOM 688 O O . GLN A 1 89 ? 14.047 -6.43 -16.172 1 96.75 89 GLN A O 1
ATOM 693 N N . MET A 1 90 ? 12.547 -4.816 -15.812 1 96.44 90 MET A N 1
ATOM 694 C CA . MET A 1 90 ? 13.445 -4.004 -15 1 96.44 90 MET A CA 1
ATOM 695 C C . MET A 1 90 ? 13.906 -4.766 -13.758 1 96.44 90 MET A C 1
ATOM 697 O O . MET A 1 90 ? 15.07 -4.695 -13.375 1 96.44 90 MET A O 1
ATOM 701 N N . VAL A 1 91 ? 13.031 -5.477 -13.117 1 96.69 91 VAL A N 1
ATOM 702 C CA . VAL A 1 91 ? 13.398 -6.176 -11.891 1 96.69 91 VAL A CA 1
ATOM 703 C C . VAL A 1 91 ? 14.336 -7.336 -12.219 1 96.69 91 VAL A C 1
ATOM 705 O O . VAL A 1 91 ? 15.242 -7.648 -11.445 1 96.69 91 VAL A O 1
ATOM 708 N N . TYR A 1 92 ? 14.133 -8.016 -13.336 1 95.62 92 TYR A N 1
ATOM 709 C CA . TYR A 1 92 ? 15.031 -9.102 -13.711 1 95.62 92 TYR A CA 1
ATOM 710 C C . TYR A 1 92 ? 16.406 -8.562 -14.086 1 95.62 92 TYR A C 1
ATOM 712 O O . TYR A 1 92 ? 17.422 -9.211 -13.828 1 95.62 92 TYR A O 1
ATOM 720 N N . GLN A 1 93 ? 16.469 -7.402 -14.617 1 95.69 93 GLN A N 1
ATOM 721 C CA . GLN A 1 93 ? 17.734 -6.824 -15.07 1 95.69 93 GLN A CA 1
ATOM 722 C C . GLN A 1 93 ? 18.5 -6.18 -13.914 1 95.69 93 GLN A C 1
ATOM 724 O O . GLN A 1 93 ? 19.719 -6.305 -13.812 1 95.69 93 GLN A O 1
ATOM 729 N N . GLU A 1 94 ? 17.75 -5.473 -13.086 1 96.31 94 GLU A N 1
ATOM 730 C CA . GLU A 1 94 ? 18.344 -4.781 -11.953 1 96.31 94 GLU A CA 1
ATOM 731 C C . GLU A 1 94 ? 17.547 -5.012 -10.672 1 96.31 94 GLU A C 1
ATOM 733 O O . GLU A 1 94 ? 16.984 -4.07 -10.117 1 96.31 94 GLU A O 1
ATOM 738 N N . PRO A 1 95 ? 17.641 -6.211 -10.117 1 96.56 95 PRO A N 1
ATOM 739 C CA . PRO A 1 95 ? 16.781 -6.539 -8.977 1 96.56 95 PRO A CA 1
ATOM 740 C C . PRO A 1 95 ? 17.094 -5.695 -7.742 1 96.56 95 PRO A C 1
ATOM 742 O O . PRO A 1 95 ? 16.188 -5.352 -6.984 1 96.56 95 PRO A O 1
ATOM 745 N N . SER A 1 96 ? 18.281 -5.289 -7.492 1 96.81 96 SER A N 1
ATOM 746 C CA . SER A 1 96 ? 18.625 -4.535 -6.289 1 96.81 96 SER A CA 1
ATOM 747 C C . SER A 1 96 ? 17.969 -3.16 -6.293 1 96.81 96 SER A C 1
ATOM 749 O O . SER A 1 96 ? 17.688 -2.594 -5.234 1 96.81 96 SER A O 1
ATOM 751 N N . ARG A 1 97 ? 17.719 -2.689 -7.449 1 96.31 97 ARG A N 1
ATOM 752 C CA . ARG A 1 97 ? 17.109 -1.372 -7.559 1 96.31 97 ARG A CA 1
ATOM 753 C C . ARG A 1 97 ? 15.578 -1.478 -7.57 1 96.31 97 ARG A C 1
ATOM 755 O O . ARG A 1 97 ? 14.891 -0.642 -6.98 1 96.31 97 ARG A O 1
ATOM 762 N N . TRP A 1 98 ? 15.008 -2.514 -8.164 1 97.38 98 TRP A N 1
ATOM 763 C CA . TRP A 1 98 ? 13.609 -2.439 -8.547 1 97.38 98 TRP A CA 1
ATOM 764 C C . TRP A 1 98 ? 12.773 -3.451 -7.77 1 97.38 98 TRP A C 1
ATOM 766 O O . TRP A 1 98 ? 11.547 -3.455 -7.859 1 97.38 98 TRP A O 1
ATOM 776 N N . SER A 1 99 ? 13.406 -4.273 -6.945 1 98.12 99 SER A N 1
ATOM 777 C CA . SER A 1 99 ? 12.688 -5.336 -6.25 1 98.12 99 SER A CA 1
ATOM 778 C C . SER A 1 99 ? 11.586 -4.766 -5.359 1 98.12 99 SER A C 1
ATOM 780 O O . SER A 1 99 ? 10.453 -5.25 -5.379 1 98.12 99 SER A O 1
ATOM 782 N N . TYR A 1 100 ? 11.93 -3.738 -4.609 1 98.5 100 TYR A N 1
ATOM 783 C CA . TYR A 1 100 ? 10.93 -3.162 -3.723 1 98.5 100 TYR A CA 1
ATOM 784 C C . TYR A 1 100 ? 9.75 -2.611 -4.52 1 98.5 100 TYR A C 1
ATOM 786 O O . TYR A 1 100 ? 8.586 -2.859 -4.176 1 98.5 100 TYR A O 1
ATOM 794 N N . THR A 1 101 ? 10.039 -1.839 -5.566 1 98.06 101 THR A N 1
ATOM 795 C CA . THR A 1 101 ? 9.008 -1.241 -6.402 1 98.06 101 THR A CA 1
ATOM 796 C C . THR A 1 101 ? 8.141 -2.32 -7.047 1 98.06 101 THR A C 1
ATOM 798 O O . THR A 1 101 ? 6.914 -2.248 -7.004 1 98.06 101 THR A O 1
ATOM 801 N N . PHE A 1 102 ? 8.75 -3.352 -7.559 1 98.19 102 PHE A N 1
ATOM 802 C CA . PHE A 1 102 ? 8.023 -4.41 -8.25 1 98.19 102 PHE A CA 1
ATOM 803 C C . PHE A 1 102 ? 7.152 -5.195 -7.273 1 98.19 102 PHE A C 1
ATOM 805 O O . PHE A 1 102 ? 5.984 -5.461 -7.555 1 98.19 102 PHE A O 1
ATOM 812 N N . GLN A 1 103 ? 7.734 -5.602 -6.145 1 98.44 103 GLN A N 1
ATOM 813 C CA . GLN A 1 103 ? 6.988 -6.418 -5.191 1 98.44 103 GLN A CA 1
ATOM 814 C C . GLN A 1 103 ? 5.797 -5.656 -4.629 1 98.44 103 GLN A C 1
ATOM 816 O O . GLN A 1 103 ? 4.738 -6.238 -4.375 1 98.44 103 GLN A O 1
ATOM 821 N N . THR A 1 104 ? 5.973 -4.328 -4.402 1 98.12 104 THR A N 1
ATOM 822 C CA . THR A 1 104 ? 4.848 -3.521 -3.947 1 98.12 104 THR A CA 1
ATOM 823 C C . THR A 1 104 ? 3.764 -3.453 -5.02 1 98.12 104 THR A C 1
ATOM 825 O O . THR A 1 104 ? 2.582 -3.648 -4.727 1 98.12 104 THR A O 1
ATOM 828 N N . TYR A 1 105 ? 4.168 -3.252 -6.25 1 97.62 105 TYR A N 1
ATOM 829 C CA . TYR A 1 105 ? 3.227 -3.146 -7.359 1 97.62 105 TYR A CA 1
ATOM 830 C C . TYR A 1 105 ? 2.525 -4.477 -7.609 1 97.62 105 TYR A C 1
ATOM 832 O O . TYR A 1 105 ? 1.31 -4.52 -7.809 1 97.62 105 TYR A O 1
ATOM 840 N N . SER A 1 106 ? 3.252 -5.547 -7.621 1 97.5 106 SER A N 1
ATOM 841 C CA . SER A 1 106 ? 2.678 -6.875 -7.828 1 97.5 106 SER A CA 1
ATOM 842 C C . SER A 1 106 ? 1.689 -7.23 -6.723 1 97.5 106 SER A C 1
ATOM 844 O O . SER A 1 106 ? 0.603 -7.742 -6.996 1 97.5 106 SER A O 1
ATOM 846 N N . CYS A 1 107 ? 2.057 -6.965 -5.492 1 97.44 107 CYS A N 1
ATOM 847 C CA . CYS A 1 107 ? 1.175 -7.234 -4.363 1 97.44 107 CYS A CA 1
ATOM 848 C C . CYS A 1 107 ? -0.122 -6.445 -4.48 1 97.44 107 CYS A C 1
ATOM 850 O O . CYS A 1 107 ? -1.209 -6.992 -4.289 1 97.44 107 CYS A O 1
ATOM 852 N N . MET A 1 108 ? 0.012 -5.215 -4.852 1 96.5 108 MET A N 1
ATOM 853 C CA . MET A 1 108 ? -1.163 -4.355 -4.973 1 96.5 108 MET A CA 1
ATOM 854 C C . MET A 1 108 ? -2.053 -4.809 -6.125 1 96.5 108 MET A C 1
ATOM 856 O O . MET A 1 108 ? -3.281 -4.793 -6.008 1 96.5 108 MET A O 1
ATOM 860 N N . SER A 1 109 ? -1.453 -5.129 -7.223 1 96.06 109 SER A N 1
ATOM 861 C CA . SER A 1 109 ? -2.221 -5.602 -8.367 1 96.06 109 SER A CA 1
ATOM 862 C C . SER A 1 109 ? -3.012 -6.859 -8.023 1 96.06 109 SER A C 1
ATOM 864 O O . SER A 1 109 ? -4.168 -7.004 -8.422 1 96.06 109 SER A O 1
ATOM 866 N N . ARG A 1 110 ? -2.4 -7.711 -7.281 1 96 110 ARG A N 1
ATOM 867 C CA . ARG A 1 110 ? -3.08 -8.938 -6.867 1 96 110 ARG A CA 1
ATOM 868 C C . ARG A 1 110 ? -4.164 -8.641 -5.836 1 96 110 ARG A C 1
ATOM 870 O O . ARG A 1 110 ? -5.23 -9.258 -5.855 1 96 110 ARG A O 1
ATOM 877 N N . LEU A 1 111 ? -3.828 -7.758 -4.918 1 96.25 111 LEU A N 1
ATOM 878 C CA . LEU A 1 111 ? -4.812 -7.352 -3.918 1 96.25 111 LEU A CA 1
ATOM 879 C C . LEU A 1 111 ? -6.059 -6.781 -4.582 1 96.25 111 LEU A C 1
ATOM 881 O O . LEU A 1 111 ? -7.18 -7.082 -4.172 1 96.25 111 LEU A O 1
ATOM 885 N N . LYS A 1 112 ? -5.902 -5.988 -5.598 1 94.88 112 LYS A N 1
ATOM 886 C CA . LYS A 1 112 ? -7.023 -5.438 -6.355 1 94.88 112 LYS A CA 1
ATOM 887 C C . LYS A 1 112 ? -7.906 -6.547 -6.914 1 94.88 112 LYS A C 1
ATOM 889 O O . LYS A 1 112 ? -9.133 -6.48 -6.809 1 94.88 112 LYS A O 1
ATOM 894 N N . ALA A 1 113 ? -7.305 -7.531 -7.441 1 92.62 113 ALA A N 1
ATOM 895 C CA . ALA A 1 113 ? -8.039 -8.656 -8.016 1 92.62 113 ALA A CA 1
ATOM 896 C C . ALA A 1 113 ? -8.805 -9.414 -6.934 1 92.62 113 ALA A C 1
ATOM 898 O O . ALA A 1 113 ? -9.953 -9.82 -7.141 1 92.62 113 ALA A O 1
ATOM 899 N N . GLN A 1 114 ? -8.188 -9.578 -5.816 1 92.69 114 GLN A N 1
ATOM 900 C CA . GLN A 1 114 ? -8.797 -10.344 -4.734 1 92.69 114 GLN A CA 1
ATOM 901 C C . GLN A 1 114 ? -9.961 -9.586 -4.102 1 92.69 114 GLN A C 1
ATOM 903 O O . GLN A 1 114 ? -10.852 -10.195 -3.502 1 92.69 114 GLN A O 1
ATOM 908 N N . LEU A 1 115 ? -9.93 -8.25 -4.211 1 94.5 115 LEU A N 1
ATOM 909 C CA . LEU A 1 115 ? -10.953 -7.426 -3.574 1 94.5 115 LEU A CA 1
ATOM 910 C C . LEU A 1 115 ? -12.102 -7.141 -4.543 1 94.5 115 LEU A C 1
ATOM 912 O O . LEU A 1 115 ? -13.117 -6.57 -4.152 1 94.5 115 LEU A O 1
ATOM 916 N N . GLU A 1 116 ? -11.906 -7.543 -5.785 1 90.94 116 GLU A N 1
ATOM 917 C CA . GLU A 1 116 ? -12.992 -7.355 -6.738 1 90.94 116 GLU A CA 1
ATOM 918 C C . GLU A 1 116 ? -14.266 -8.047 -6.27 1 90.94 116 GLU A C 1
ATOM 920 O O . GLU A 1 116 ? -14.219 -9.18 -5.777 1 90.94 116 GLU A O 1
ATOM 925 N N . PRO A 1 117 ? -15.359 -7.301 -6.422 1 87.5 117 PRO A N 1
ATOM 926 C CA . PRO A 1 117 ? -16.625 -7.926 -6.035 1 87.5 117 PRO A CA 1
ATOM 927 C C . PRO A 1 117 ? -16.938 -9.18 -6.852 1 87.5 117 PRO A C 1
ATOM 929 O O . PRO A 1 117 ? -16.547 -9.266 -8.023 1 87.5 117 PRO A O 1
ATOM 932 N N . LEU A 1 118 ? -17.672 -10.047 -6.207 1 88.12 118 LEU A N 1
ATOM 933 C CA . LEU A 1 118 ? -18.109 -11.258 -6.898 1 88.12 118 LEU A CA 1
ATOM 934 C C . LEU A 1 118 ? -19.109 -10.938 -7.996 1 88.12 118 LEU A C 1
ATOM 936 O O . LEU A 1 118 ? -19.969 -10.062 -7.82 1 88.12 118 LEU A O 1
ATOM 940 N N . SER A 1 119 ? -18.938 -11.625 -9.047 1 88.12 119 SER A N 1
ATOM 941 C CA . SER A 1 119 ? -19.891 -11.43 -10.141 1 88.12 119 SER A CA 1
ATOM 942 C C . SER A 1 119 ? -21.281 -11.867 -9.742 1 88.12 119 SER A C 1
ATOM 944 O O . SER A 1 119 ? -21.453 -12.742 -8.891 1 88.12 119 SER A O 1
ATOM 946 N N . GLU A 1 120 ? -22.25 -11.25 -10.398 1 86.38 120 GLU A N 1
ATOM 947 C CA . GLU A 1 120 ? -23.641 -11.633 -10.156 1 86.38 120 GLU A CA 1
ATOM 948 C C . GLU A 1 120 ? -23.875 -13.102 -10.5 1 86.38 120 GLU A C 1
ATOM 950 O O . GLU A 1 120 ? -24.625 -13.789 -9.805 1 86.38 120 GLU A O 1
ATOM 955 N N . LYS A 1 121 ? -23.266 -13.469 -11.547 1 86.44 121 LYS A N 1
ATOM 956 C CA . LYS A 1 121 ? -23.391 -14.859 -11.969 1 86.44 121 LYS A CA 1
ATOM 957 C C . LYS A 1 121 ? -22.891 -15.812 -10.883 1 86.44 121 LYS A C 1
ATOM 959 O O . LYS A 1 121 ? -23.547 -16.812 -10.586 1 86.44 121 LYS A O 1
ATOM 964 N N . LEU A 1 122 ? -21.781 -15.508 -10.312 1 87.31 122 LEU A N 1
ATOM 965 C CA . LEU A 1 122 ? -21.203 -16.344 -9.266 1 87.31 122 LEU A CA 1
ATOM 966 C C . LEU A 1 122 ? -22.094 -16.344 -8.023 1 87.31 122 LEU A C 1
ATOM 968 O O . LEU A 1 122 ? -22.25 -17.391 -7.371 1 87.31 122 LEU A O 1
ATOM 972 N N . LEU A 1 123 ? -22.625 -15.195 -7.773 1 84.88 123 LEU A N 1
ATOM 973 C CA . LEU A 1 123 ? -23.469 -15.062 -6.582 1 84.88 123 LEU A CA 1
ATOM 974 C C . LEU A 1 123 ? -24.719 -15.906 -6.699 1 84.88 123 LEU A C 1
ATOM 976 O O . LEU A 1 123 ? -25.297 -16.328 -5.688 1 84.88 123 LEU A O 1
ATOM 980 N N . LYS A 1 124 ? -25.109 -16.156 -7.891 1 84.75 124 LYS A N 1
ATOM 981 C CA . LYS A 1 124 ? -26.312 -16.938 -8.133 1 84.75 124 LYS A CA 1
ATOM 982 C C . LYS A 1 124 ? -25.984 -18.438 -8.188 1 84.75 124 LYS A C 1
ATOM 984 O O . LYS A 1 124 ? -26.906 -19.266 -8.195 1 84.75 124 LYS A O 1
ATOM 989 N N . THR A 1 125 ? -24.75 -18.75 -8.32 1 83.44 125 THR A N 1
ATOM 990 C CA . THR A 1 125 ? -24.328 -20.156 -8.398 1 83.44 125 THR A CA 1
ATOM 991 C C . THR A 1 125 ? -24.375 -20.797 -7.016 1 83.44 125 THR A C 1
ATOM 993 O O . THR A 1 125 ? -23.969 -20.188 -6.023 1 83.44 125 THR A O 1
ATOM 996 N N . PRO A 1 126 ? -24.969 -22.047 -7.113 1 77.06 126 PRO A N 1
ATOM 997 C CA . PRO A 1 126 ? -24.875 -22.797 -5.859 1 77.06 126 PRO A CA 1
ATOM 998 C C . PRO A 1 126 ? -23.438 -23.078 -5.445 1 77.06 126 PRO A C 1
ATOM 1000 O O . PRO A 1 126 ? -22.594 -23.422 -6.293 1 77.06 126 PRO A O 1
ATOM 1003 N N . ASP A 1 127 ? -22.906 -22.688 -4.43 1 78.38 127 ASP A N 1
ATOM 1004 C CA . ASP A 1 127 ? -21.578 -22.906 -3.873 1 78.38 127 ASP A CA 1
ATOM 1005 C C . ASP A 1 127 ? -20.531 -22.141 -4.672 1 78.38 127 ASP A C 1
ATOM 1007 O O . ASP A 1 127 ? -19.672 -22.734 -5.332 1 78.38 127 ASP A O 1
ATOM 1011 N N . PRO A 1 128 ? -20.578 -20.984 -4.738 1 87.81 128 PRO A N 1
ATOM 1012 C CA . PRO A 1 128 ? -19.672 -20.156 -5.535 1 87.81 128 PRO A CA 1
ATOM 1013 C C . PRO A 1 128 ? -18.203 -20.375 -5.18 1 87.81 128 PRO A C 1
ATOM 1015 O O . PRO A 1 128 ? -17.859 -20.469 -4 1 87.81 128 PRO A O 1
ATOM 1018 N N . VAL A 1 129 ? -17.391 -20.641 -6.238 1 89.5 129 VAL A N 1
ATOM 1019 C CA . VAL A 1 129 ? -15.953 -20.844 -6.059 1 89.5 129 VAL A CA 1
ATOM 1020 C C . VAL A 1 129 ? -15.18 -19.797 -6.855 1 89.5 129 VAL A C 1
ATOM 1022 O O . VAL A 1 129 ? -15.5 -19.516 -8.016 1 89.5 129 VAL A O 1
ATOM 1025 N N . GLN A 1 130 ? -14.25 -19.203 -6.203 1 93.31 130 GLN A N 1
ATOM 1026 C CA . GLN A 1 130 ? -13.305 -18.297 -6.844 1 93.31 130 GLN A CA 1
ATOM 1027 C C . GLN A 1 130 ? -11.875 -18.828 -6.766 1 93.31 130 GLN A C 1
ATOM 1029 O O . GLN A 1 130 ? -11.43 -19.25 -5.695 1 93.31 130 GLN A O 1
ATOM 1034 N N . ILE A 1 131 ? -11.148 -18.859 -7.902 1 94.88 131 ILE A N 1
ATOM 1035 C CA . ILE A 1 131 ? -9.781 -19.359 -7.953 1 94.88 131 ILE A CA 1
ATOM 1036 C C . ILE A 1 131 ? -8.836 -18.25 -8.398 1 94.88 131 ILE A C 1
ATOM 1038 O O . ILE A 1 131 ? -9.117 -17.547 -9.367 1 94.88 131 ILE A O 1
ATOM 1042 N N . PHE A 1 132 ? -7.762 -18.094 -7.68 1 96.75 132 PHE A N 1
ATOM 1043 C CA . PHE A 1 132 ? -6.766 -17.094 -8 1 96.75 132 PHE A CA 1
ATOM 1044 C C . PHE A 1 132 ? -5.469 -17.734 -8.477 1 96.75 132 PHE A C 1
ATOM 1046 O O . PHE A 1 132 ? -5.016 -18.719 -7.902 1 96.75 132 PHE A O 1
ATOM 1053 N N . GLU A 1 133 ? -4.926 -17.188 -9.578 1 97.62 133 GLU A N 1
ATOM 1054 C CA . GLU A 1 133 ? -3.555 -17.516 -9.953 1 97.62 133 GLU A CA 1
ATOM 1055 C C . GLU A 1 133 ? -2.553 -16.797 -9.055 1 97.62 133 GLU A C 1
ATOM 1057 O O . GLU A 1 133 ? -2.172 -15.664 -9.336 1 97.62 133 GLU A O 1
ATOM 1062 N N . ARG A 1 134 ? -2.098 -17.422 -8.055 1 97.69 134 ARG A N 1
ATOM 1063 C CA . ARG A 1 134 ? -1.274 -16.906 -6.965 1 97.69 134 ARG A CA 1
ATOM 1064 C C . ARG A 1 134 ? -2.076 -15.969 -6.066 1 97.69 134 ARG A C 1
ATOM 1066 O O . ARG A 1 134 ? -3.23 -15.648 -6.367 1 97.69 134 ARG A O 1
ATOM 1073 N N . SER A 1 135 ? -1.498 -15.695 -4.957 1 96.12 135 SER A N 1
ATOM 1074 C CA . SER A 1 135 ? -2.117 -14.836 -3.955 1 96.12 135 SER A CA 1
ATOM 1075 C C . SER A 1 135 ? -1.115 -13.828 -3.393 1 96.12 135 SER A C 1
ATOM 1077 O O . SER A 1 135 ? 0.078 -13.906 -3.689 1 96.12 135 SER A O 1
ATOM 1079 N N . VAL A 1 136 ? -1.58 -12.914 -2.59 1 96.94 136 VAL A N 1
ATOM 1080 C CA . VAL A 1 136 ? -0.739 -11.922 -1.932 1 96.94 136 VAL A CA 1
ATOM 1081 C C . VAL A 1 136 ? 0.227 -12.617 -0.974 1 96.94 136 VAL A C 1
ATOM 1083 O O . VAL A 1 136 ? 1.253 -12.047 -0.595 1 96.94 136 VAL A O 1
ATOM 1086 N N . TYR A 1 137 ? -0.035 -13.844 -0.608 1 97.25 137 TYR A N 1
ATOM 1087 C CA . TYR A 1 137 ? 0.854 -14.578 0.286 1 97.25 137 TYR A CA 1
ATOM 1088 C C . TYR A 1 137 ? 2.1 -15.055 -0.452 1 97.25 137 TYR A C 1
ATOM 1090 O O . TYR A 1 137 ? 3.203 -15.023 0.099 1 97.25 137 TYR A O 1
ATOM 1098 N N . SER A 1 138 ? 1.936 -15.477 -1.67 1 97.44 138 SER A N 1
ATOM 1099 C CA . SER A 1 138 ? 3.115 -15.836 -2.447 1 97.44 138 SER A CA 1
ATOM 1100 C C . SER A 1 138 ? 3.994 -14.617 -2.721 1 97.44 138 SER A C 1
ATOM 1102 O O . SER A 1 138 ? 5.219 -14.734 -2.797 1 97.44 138 SER A O 1
ATOM 1104 N N . ASP A 1 139 ? 3.365 -13.453 -2.836 1 98.06 139 ASP A N 1
ATOM 1105 C CA . ASP A 1 139 ? 4.152 -12.234 -2.986 1 98.06 139 ASP A CA 1
ATOM 1106 C C . ASP A 1 139 ? 5.121 -12.055 -1.817 1 98.06 139 ASP A C 1
ATOM 1108 O O . ASP A 1 139 ? 6.293 -11.734 -2.02 1 98.06 139 ASP A O 1
ATOM 1112 N N . ARG A 1 140 ? 4.66 -12.297 -0.64 1 98.12 140 ARG A N 1
ATOM 1113 C CA . ARG A 1 140 ? 5.477 -12.062 0.545 1 98.12 140 ARG A CA 1
ATOM 1114 C C . ARG A 1 140 ? 6.379 -13.25 0.837 1 98.12 140 ARG A C 1
ATOM 1116 O O . ARG A 1 140 ? 7.594 -13.094 0.989 1 98.12 140 ARG A O 1
ATOM 1123 N N . TYR A 1 141 ? 5.844 -14.477 0.857 1 98.12 141 TYR A N 1
ATOM 1124 C CA . TYR A 1 141 ? 6.539 -15.609 1.456 1 98.12 141 TYR A CA 1
ATOM 1125 C C . TYR A 1 141 ? 7.367 -16.359 0.416 1 98.12 141 TYR A C 1
ATOM 1127 O O . TYR A 1 141 ? 8.203 -17.188 0.763 1 98.12 141 TYR A O 1
ATOM 1135 N N . ILE A 1 142 ? 7.137 -16.031 -0.857 1 98.62 142 ILE A N 1
ATOM 1136 C CA . ILE A 1 142 ? 7.922 -16.672 -1.905 1 98.62 142 ILE A CA 1
ATOM 1137 C C . ILE A 1 142 ? 8.844 -15.648 -2.562 1 98.62 142 ILE A C 1
ATOM 1139 O O . ILE A 1 142 ? 10.055 -15.672 -2.354 1 98.62 142 ILE A O 1
ATOM 1143 N N . PHE A 1 143 ? 8.25 -14.641 -3.219 1 98.5 143 PHE A N 1
ATOM 1144 C CA . PHE A 1 143 ? 9.016 -13.781 -4.113 1 98.5 143 PHE A CA 1
ATOM 1145 C C . PHE A 1 143 ? 9.781 -12.727 -3.326 1 98.5 143 PHE A C 1
ATOM 1147 O O . PHE A 1 143 ? 11.008 -12.625 -3.443 1 98.5 143 PHE A O 1
ATOM 1154 N N . ALA A 1 144 ? 9.07 -11.977 -2.518 1 98.62 144 ALA A N 1
ATOM 1155 C CA . ALA A 1 144 ? 9.758 -10.938 -1.747 1 98.62 144 ALA A CA 1
ATOM 1156 C C . ALA A 1 144 ? 10.773 -11.555 -0.789 1 98.62 144 ALA A C 1
ATOM 1158 O O . ALA A 1 144 ? 11.898 -11.055 -0.661 1 98.62 144 ALA A O 1
ATOM 1159 N N . LYS A 1 145 ? 10.375 -12.609 -0.129 1 98.38 145 LYS A N 1
ATOM 1160 C CA . LYS A 1 145 ? 11.281 -13.289 0.784 1 98.38 145 LYS A CA 1
ATOM 1161 C C . LYS A 1 145 ? 12.539 -13.758 0.056 1 98.38 145 LYS A C 1
ATOM 1163 O O . LYS A 1 145 ? 13.656 -13.602 0.561 1 98.38 145 LYS A O 1
ATOM 1168 N N . ASN A 1 146 ? 12.375 -14.359 -1.065 1 98.44 146 ASN A N 1
ATOM 1169 C CA . ASN A 1 146 ? 13.516 -14.844 -1.834 1 98.44 146 ASN A CA 1
ATOM 1170 C C . ASN A 1 146 ? 14.438 -13.695 -2.246 1 98.44 146 ASN A C 1
ATOM 1172 O O . ASN A 1 146 ? 15.656 -13.82 -2.176 1 98.44 146 ASN A O 1
ATOM 1176 N N . LEU A 1 147 ? 13.867 -12.586 -2.676 1 98.19 147 LEU A N 1
ATOM 1177 C CA . LEU A 1 147 ? 14.648 -11.414 -3.061 1 98.19 147 LEU A CA 1
ATOM 1178 C C . LEU A 1 147 ? 15.422 -10.867 -1.87 1 98.19 147 LEU A C 1
ATOM 1180 O O . LEU A 1 147 ? 16.562 -10.414 -2.02 1 98.19 147 LEU A O 1
ATOM 1184 N N . PHE A 1 148 ? 14.836 -10.914 -0.737 1 98.31 148 PHE A N 1
ATOM 1185 C CA . PHE A 1 148 ? 15.516 -10.477 0.478 1 98.31 148 PHE A CA 1
ATOM 1186 C C . PHE A 1 148 ? 16.688 -11.391 0.8 1 98.31 148 PHE A C 1
ATOM 1188 O O . PHE A 1 148 ? 17.797 -10.922 1.061 1 98.31 148 PHE A O 1
ATOM 1195 N N . GLU A 1 149 ? 16.469 -12.648 0.772 1 97.56 149 GLU A N 1
ATOM 1196 C CA . GLU A 1 149 ? 17.516 -13.617 1.092 1 97.56 149 GLU A CA 1
ATOM 1197 C C . GLU A 1 149 ? 18.656 -13.547 0.092 1 97.56 149 GLU A C 1
ATOM 1199 O O . GLU A 1 149 ? 19.812 -13.82 0.44 1 97.56 149 GLU A O 1
ATOM 1204 N N . LEU A 1 150 ? 18.375 -13.156 -1.098 1 96.69 150 LEU A N 1
ATOM 1205 C CA . LEU A 1 150 ? 19.391 -13.008 -2.131 1 96.69 150 LEU A CA 1
ATOM 1206 C C . LEU A 1 150 ? 20.125 -11.672 -1.994 1 96.69 150 LEU A C 1
ATOM 1208 O O . LEU A 1 150 ? 21.094 -11.422 -2.707 1 96.69 150 LEU A O 1
ATOM 1212 N N . GLY A 1 151 ? 19.562 -10.773 -1.162 1 97 151 GLY A N 1
ATOM 1213 C CA . GLY A 1 151 ? 20.219 -9.5 -0.917 1 97 151 GLY A CA 1
ATOM 1214 C C . GLY A 1 151 ? 19.734 -8.398 -1.842 1 97 151 GLY A C 1
ATOM 1215 O O . GLY A 1 151 ? 20.328 -7.312 -1.882 1 97 151 GLY A O 1
ATOM 1216 N N . HIS A 1 152 ? 18.703 -8.648 -2.576 1 97.69 152 HIS A N 1
ATOM 1217 C CA . HIS A 1 152 ? 18.188 -7.664 -3.521 1 97.69 152 HIS A CA 1
ATOM 1218 C C . HIS A 1 152 ? 17.141 -6.758 -2.865 1 97.69 152 HIS A C 1
ATOM 1220 O O . HIS A 1 152 ? 16.75 -5.75 -3.445 1 97.69 152 HIS A O 1
ATOM 1226 N N . LEU A 1 153 ? 16.672 -7.113 -1.728 1 97 153 LEU A N 1
ATOM 1227 C CA . LEU A 1 153 ? 15.883 -6.27 -0.84 1 97 153 LEU A CA 1
ATOM 1228 C C . LEU A 1 153 ? 16.641 -5.969 0.447 1 97 153 LEU A C 1
ATOM 1230 O O . LEU A 1 153 ? 17.062 -6.883 1.151 1 97 153 LEU A O 1
ATOM 1234 N N . THR A 1 154 ? 16.812 -4.727 0.689 1 96.19 154 THR A N 1
ATOM 1235 C CA . THR A 1 154 ? 17.516 -4.363 1.918 1 96.19 154 THR A CA 1
ATOM 1236 C C . THR A 1 154 ? 16.656 -4.676 3.141 1 96.19 154 THR A C 1
ATOM 1238 O O . THR A 1 154 ? 15.445 -4.871 3.021 1 96.19 154 THR A O 1
ATOM 1241 N N . GLU A 1 155 ? 17.281 -4.691 4.316 1 95.56 155 GLU A N 1
ATOM 1242 C CA . GLU A 1 155 ? 16.562 -4.965 5.559 1 95.56 155 GLU A CA 1
ATOM 1243 C C . GLU A 1 155 ? 15.445 -3.949 5.789 1 95.56 155 GLU A C 1
ATOM 1245 O O . GLU A 1 155 ? 14.352 -4.309 6.223 1 95.56 155 GLU A O 1
ATOM 1250 N N . ILE A 1 156 ? 15.742 -2.703 5.516 1 96.5 156 ILE A N 1
ATOM 1251 C CA . ILE A 1 156 ? 14.75 -1.657 5.746 1 96.5 156 ILE A CA 1
ATOM 1252 C C . ILE A 1 156 ? 13.594 -1.822 4.766 1 96.5 156 ILE A C 1
ATOM 1254 O O . ILE A 1 156 ? 12.43 -1.716 5.152 1 96.5 156 ILE A O 1
ATOM 1258 N N . GLU A 1 157 ? 13.875 -2.107 3.506 1 97.56 157 GLU A N 1
ATOM 1259 C CA . GLU A 1 157 ? 12.836 -2.338 2.512 1 97.56 157 GLU A CA 1
ATOM 1260 C C . GLU A 1 157 ? 11.984 -3.555 2.873 1 97.56 157 GLU A C 1
ATOM 1262 O O . GLU A 1 157 ? 10.766 -3.523 2.748 1 97.56 157 GLU A O 1
ATOM 1267 N N . TRP A 1 158 ? 12.672 -4.59 3.309 1 97.25 158 TRP A N 1
ATOM 1268 C CA . TRP A 1 158 ? 11.977 -5.809 3.703 1 97.25 158 TRP A CA 1
ATOM 1269 C C . TRP A 1 158 ? 11.047 -5.551 4.887 1 97.25 158 TRP A C 1
ATOM 1271 O O . TRP A 1 158 ? 9.898 -5.992 4.891 1 97.25 158 TRP A O 1
ATOM 1281 N N . THR A 1 159 ? 11.492 -4.824 5.844 1 96.25 159 THR A N 1
ATOM 1282 C CA . THR A 1 159 ? 10.711 -4.5 7.031 1 96.25 159 THR A CA 1
ATOM 1283 C C . THR A 1 159 ? 9.469 -3.697 6.656 1 96.25 159 THR A C 1
ATOM 1285 O O . THR A 1 159 ? 8.359 -4.008 7.098 1 96.25 159 THR A O 1
ATOM 1288 N N . ILE A 1 160 ? 9.656 -2.723 5.84 1 96.62 160 ILE A N 1
ATOM 1289 C CA . ILE A 1 160 ? 8.555 -1.868 5.406 1 96.62 160 ILE A CA 1
ATOM 1290 C C . ILE A 1 160 ? 7.559 -2.686 4.582 1 96.62 160 I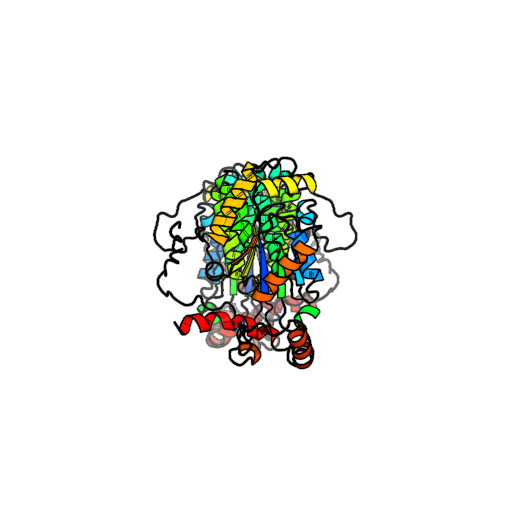LE A C 1
ATOM 1292 O O . ILE A 1 160 ? 6.344 -2.541 4.742 1 96.62 160 ILE A O 1
ATOM 1296 N N . TYR A 1 161 ? 8.094 -3.521 3.707 1 97.69 161 TYR A N 1
ATOM 1297 C CA . TYR A 1 161 ? 7.246 -4.359 2.865 1 97.69 161 TYR A CA 1
ATOM 1298 C C . TYR A 1 161 ? 6.367 -5.27 3.711 1 97.69 161 TYR A C 1
ATOM 1300 O O . TYR A 1 161 ? 5.164 -5.391 3.461 1 97.69 161 TYR A O 1
ATOM 1308 N N . GLN A 1 162 ? 6.949 -5.883 4.715 1 96.69 162 GLN A N 1
ATOM 1309 C CA . GLN A 1 162 ? 6.199 -6.773 5.598 1 96.69 162 GLN A CA 1
ATOM 1310 C C . GLN A 1 162 ? 5.121 -6.016 6.359 1 96.69 162 GLN A C 1
ATOM 1312 O O . GLN A 1 162 ? 3.998 -6.504 6.512 1 96.69 162 GLN A O 1
ATOM 1317 N N . ASP A 1 163 ? 5.48 -4.902 6.812 1 94.62 163 ASP A N 1
ATOM 1318 C CA . ASP A 1 163 ? 4.539 -4.074 7.555 1 94.62 163 ASP A CA 1
ATOM 1319 C C . ASP A 1 163 ? 3.342 -3.691 6.684 1 94.62 163 ASP A C 1
ATOM 1321 O O . ASP A 1 163 ? 2.193 -3.783 7.125 1 94.62 163 ASP A O 1
ATOM 1325 N N . LEU A 1 164 ? 3.686 -3.248 5.516 1 95.88 164 LEU A N 1
ATOM 1326 C CA . LEU A 1 164 ? 2.633 -2.889 4.57 1 95.88 164 LEU A CA 1
ATOM 1327 C C . LEU A 1 164 ? 1.72 -4.078 4.297 1 95.88 164 LEU A C 1
ATOM 1329 O O . LEU A 1 164 ? 0.494 -3.947 4.336 1 95.88 164 LEU A O 1
ATOM 1333 N N . HIS A 1 165 ? 2.283 -5.148 4.008 1 96.88 165 HIS A N 1
ATOM 1334 C CA . HIS A 1 165 ? 1.551 -6.375 3.701 1 96.88 165 HIS A CA 1
ATOM 1335 C C . HIS A 1 165 ? 0.637 -6.773 4.855 1 96.88 165 HIS A C 1
ATOM 1337 O O . HIS A 1 165 ? -0.55 -7.035 4.648 1 96.88 165 HIS A O 1
ATOM 1343 N N . THR A 1 166 ? 1.148 -6.812 6.086 1 95.62 166 THR A N 1
ATOM 1344 C CA . THR A 1 166 ? 0.39 -7.172 7.277 1 95.62 166 THR A CA 1
ATOM 1345 C C . THR A 1 166 ? -0.75 -6.184 7.512 1 95.62 166 THR A C 1
ATOM 1347 O O . THR A 1 166 ? -1.889 -6.586 7.758 1 95.62 166 THR A O 1
ATOM 1350 N N . PHE A 1 167 ? -0.453 -4.969 7.434 1 94.62 167 PHE A N 1
ATOM 1351 C CA . PHE A 1 167 ? -1.436 -3.916 7.66 1 94.62 167 PHE A CA 1
ATOM 1352 C C . PHE A 1 167 ? -2.617 -4.066 6.707 1 94.62 167 PHE A C 1
ATOM 1354 O O . PHE A 1 167 ? -3.771 -4.082 7.145 1 94.62 167 PHE A O 1
ATOM 1361 N N . LEU A 1 168 ? -2.363 -4.176 5.438 1 96.25 168 LEU A N 1
ATOM 1362 C CA . LEU A 1 168 ? -3.424 -4.227 4.434 1 96.25 168 LEU A CA 1
ATOM 1363 C C . LEU A 1 168 ? -4.273 -5.48 4.613 1 96.25 168 LEU A C 1
ATOM 1365 O O . LEU A 1 168 ? -5.504 -5.414 4.559 1 96.25 168 LEU A O 1
ATOM 1369 N N . LEU A 1 169 ? -3.637 -6.582 4.828 1 95.19 169 LEU A N 1
ATOM 1370 C CA . LEU A 1 169 ? -4.391 -7.82 4.973 1 95.19 169 LEU A CA 1
ATOM 1371 C C . LEU A 1 169 ? -5.234 -7.801 6.242 1 95.19 169 LEU A C 1
ATOM 1373 O O . LEU A 1 169 ? -6.332 -8.359 6.273 1 95.19 169 LEU A O 1
ATOM 1377 N N . GLN A 1 170 ? -4.75 -7.195 7.312 1 93.56 170 GLN A N 1
ATOM 1378 C CA . GLN A 1 170 ? -5.531 -7.062 8.539 1 93.56 170 GLN A CA 1
ATOM 1379 C C . GLN A 1 170 ? -6.719 -6.125 8.336 1 93.56 170 GLN A C 1
ATOM 1381 O O . GLN A 1 170 ? -7.82 -6.402 8.805 1 93.56 170 GLN A O 1
ATOM 1386 N N . GLU A 1 171 ? -6.457 -5.09 7.672 1 94 171 GLU A N 1
ATOM 1387 C CA . GLU A 1 171 ? -7.504 -4.098 7.469 1 94 171 GLU A CA 1
ATOM 1388 C C . GLU A 1 171 ? -8.609 -4.637 6.566 1 94 171 GLU A C 1
ATOM 1390 O O . GLU A 1 171 ? -9.797 -4.387 6.812 1 94 171 GLU A O 1
ATOM 1395 N N . PHE A 1 172 ? -8.273 -5.363 5.555 1 94 172 PHE A N 1
ATOM 1396 C CA . PHE A 1 172 ? -9.281 -5.879 4.637 1 94 172 PHE A CA 1
ATOM 1397 C C . PHE A 1 172 ? -9.906 -7.152 5.184 1 94 172 PHE A C 1
ATOM 1399 O O . PHE A 1 172 ? -11.008 -7.539 4.773 1 94 172 PHE A O 1
ATOM 1406 N N . GLY A 1 173 ? -9.234 -7.879 6.062 1 89.5 173 GLY A N 1
ATOM 1407 C CA . GLY A 1 173 ? -9.797 -8.984 6.816 1 89.5 173 GLY A CA 1
ATOM 1408 C C . GLY A 1 173 ? -10.344 -10.094 5.93 1 89.5 173 GLY A C 1
ATOM 1409 O O . GLY A 1 173 ? -9.641 -10.594 5.051 1 89.5 173 GLY A O 1
ATOM 1410 N N . ASP A 1 174 ? -11.656 -10.32 6.062 1 87.62 174 ASP A N 1
ATOM 1411 C CA . ASP A 1 174 ? -12.305 -11.461 5.422 1 87.62 174 ASP A CA 1
ATOM 1412 C C . ASP A 1 174 ? -12.375 -11.273 3.908 1 87.62 174 ASP A C 1
ATOM 1414 O O . ASP A 1 174 ? -12.508 -12.242 3.162 1 87.62 174 ASP A O 1
ATOM 1418 N N . ARG A 1 175 ? -12.195 -10.07 3.51 1 90.75 175 ARG A N 1
ATOM 1419 C CA . ARG A 1 175 ? -12.281 -9.805 2.076 1 90.75 175 ARG A CA 1
ATOM 1420 C C . ARG A 1 175 ? -11.078 -10.383 1.341 1 90.75 175 ARG A C 1
ATOM 1422 O O . ARG A 1 175 ? -11.109 -10.539 0.119 1 90.75 175 ARG A O 1
ATOM 1429 N N . THR A 1 176 ? -9.992 -10.656 2.078 1 92.06 176 THR A N 1
ATOM 1430 C CA . THR A 1 176 ? -8.805 -11.211 1.443 1 92.06 176 THR A CA 1
ATOM 1431 C C . THR A 1 176 ? -8.562 -12.648 1.905 1 92.06 176 THR A C 1
ATOM 1433 O O . THR A 1 176 ? -7.535 -13.242 1.581 1 92.06 176 THR A O 1
ATOM 1436 N N . ALA A 1 177 ? -9.469 -13.18 2.635 1 89.31 177 ALA A N 1
ATOM 1437 C CA . ALA A 1 177 ? -9.281 -14.508 3.213 1 89.31 177 ALA A CA 1
ATOM 1438 C C . ALA A 1 177 ? -9.297 -15.586 2.133 1 89.31 177 ALA A C 1
ATOM 1440 O O . ALA A 1 177 ? -10.094 -15.523 1.193 1 89.31 177 ALA A O 1
ATOM 1441 N N . LEU A 1 178 ? -8.414 -16.531 2.232 1 93 178 LEU A N 1
ATOM 1442 C CA . LEU A 1 178 ? -8.375 -17.719 1.381 1 93 178 LEU A CA 1
ATOM 1443 C C . LEU A 1 178 ? -8.734 -18.969 2.174 1 93 178 LEU A C 1
ATOM 1445 O O . LEU A 1 178 ? -8.438 -19.062 3.367 1 93 178 LEU A O 1
ATOM 1449 N N . HIS A 1 179 ? -9.328 -19.844 1.48 1 90.75 179 HIS A N 1
ATOM 1450 C CA . HIS A 1 179 ? -9.812 -21.047 2.162 1 90.75 179 HIS A CA 1
ATOM 1451 C C . HIS A 1 179 ? -8.922 -22.25 1.865 1 90.75 179 HIS A C 1
ATOM 1453 O O . HIS A 1 179 ? -9.109 -23.312 2.447 1 90.75 179 HIS A O 1
ATOM 1459 N N . GLY A 1 180 ? -7.996 -22.141 0.986 1 92.38 180 GLY A N 1
ATOM 1460 C CA . GLY A 1 180 ? -7.062 -23.219 0.692 1 92.38 180 GLY A CA 1
ATOM 1461 C C . GLY A 1 180 ? -6.141 -22.906 -0.472 1 92.38 180 GLY A C 1
ATOM 1462 O O . GLY A 1 180 ? -6.277 -21.859 -1.118 1 92.38 180 GLY A O 1
ATOM 1463 N N . PHE A 1 181 ? -5.184 -23.875 -0.71 1 95 181 PHE A N 1
ATOM 1464 C CA . PHE A 1 181 ? -4.188 -23.719 -1.763 1 95 181 PHE A CA 1
ATOM 1465 C C . PHE A 1 181 ? -4.09 -24.984 -2.613 1 95 181 PHE A C 1
ATOM 1467 O O . PHE A 1 181 ? -4.141 -26.094 -2.09 1 95 181 PHE A O 1
ATOM 1474 N N . LEU A 1 182 ? -4.102 -24.766 -3.873 1 94.75 182 LEU A N 1
ATOM 1475 C CA . LEU A 1 182 ? -3.695 -25.797 -4.816 1 94.75 182 LEU A CA 1
ATOM 1476 C C . LEU A 1 182 ? -2.244 -25.609 -5.246 1 94.75 182 LEU A C 1
ATOM 1478 O O . LEU A 1 182 ? -1.914 -24.625 -5.91 1 94.75 182 LEU A O 1
ATOM 1482 N N . TYR A 1 183 ? -1.399 -26.547 -4.883 1 97.31 183 TYR A N 1
ATOM 1483 C CA . TYR A 1 183 ? 0.026 -26.422 -5.168 1 97.31 183 TYR A CA 1
ATOM 1484 C C . TYR A 1 183 ? 0.431 -27.312 -6.332 1 97.31 183 TYR A C 1
ATOM 1486 O O . TYR A 1 183 ? 0.427 -28.547 -6.207 1 97.31 183 TYR A O 1
ATOM 1494 N N . LEU A 1 184 ? 0.726 -26.656 -7.457 1 97.56 184 LEU A N 1
ATOM 1495 C CA . LEU A 1 184 ? 1.303 -27.391 -8.578 1 97.56 184 LEU A CA 1
ATOM 1496 C C . LEU A 1 184 ? 2.799 -27.609 -8.375 1 97.56 184 LEU A C 1
ATOM 1498 O O . LEU A 1 184 ? 3.576 -26.641 -8.391 1 97.56 184 LEU A O 1
ATOM 1502 N N . GLN A 1 185 ? 3.148 -28.844 -8.281 1 97.88 185 GLN A N 1
ATOM 1503 C CA . GLN A 1 185 ? 4.523 -29.188 -7.941 1 97.88 185 GLN A CA 1
ATOM 1504 C C . GLN A 1 185 ? 5.238 -29.828 -9.125 1 97.88 185 GLN A C 1
ATOM 1506 O O . GLN A 1 185 ? 4.715 -30.766 -9.742 1 97.88 185 GLN A O 1
ATOM 1511 N N . ALA A 1 186 ? 6.34 -29.328 -9.523 1 98.31 186 ALA A N 1
ATOM 1512 C CA . ALA A 1 186 ? 7.238 -29.875 -10.531 1 98.31 186 ALA A CA 1
ATOM 1513 C C . ALA A 1 186 ? 8.695 -29.547 -10.203 1 98.31 186 ALA A C 1
ATOM 1515 O O . ALA A 1 186 ? 8.977 -28.656 -9.414 1 98.31 186 ALA A O 1
ATOM 1516 N N . THR A 1 187 ? 9.594 -30.281 -10.82 1 98.5 187 THR A N 1
ATOM 1517 C CA . THR A 1 187 ? 11.008 -30.016 -10.578 1 98.5 187 THR A CA 1
ATOM 1518 C C . THR A 1 187 ? 11.445 -28.719 -11.25 1 98.5 187 THR A C 1
ATOM 1520 O O . THR A 1 187 ? 10.914 -28.344 -12.305 1 98.5 187 THR A O 1
ATOM 1523 N N . PRO A 1 188 ? 12.414 -28.031 -10.625 1 98.75 188 PRO A N 1
ATOM 1524 C CA . PRO A 1 188 ? 12.922 -26.797 -11.242 1 98.75 188 PRO A CA 1
ATOM 1525 C C . PRO A 1 188 ? 13.422 -27.016 -12.672 1 98.75 188 PRO A C 1
ATOM 1527 O O . PRO A 1 188 ? 13.281 -26.141 -13.516 1 98.75 188 PRO A O 1
ATOM 1530 N N . GLU A 1 189 ? 14.023 -28.203 -12.969 1 98.56 189 GLU A N 1
ATOM 1531 C CA . GLU A 1 189 ? 14.5 -28.516 -14.32 1 98.56 189 GLU A CA 1
ATOM 1532 C C . GLU A 1 189 ? 13.344 -28.531 -15.32 1 98.56 189 GLU A C 1
ATOM 1534 O O . GLU A 1 189 ? 13.477 -28.016 -16.422 1 98.56 189 GLU A O 1
ATOM 1539 N N . LYS A 1 190 ? 12.289 -29.141 -14.883 1 98.12 190 LYS A N 1
ATOM 1540 C CA . LYS A 1 190 ? 11.109 -29.156 -15.742 1 98.12 190 LYS A CA 1
ATOM 1541 C C . LYS A 1 190 ? 10.562 -27.75 -15.961 1 98.12 190 LYS A C 1
ATOM 1543 O O . LYS A 1 190 ? 10.18 -27.391 -17.078 1 98.12 190 LYS A O 1
ATOM 1548 N N . CYS A 1 191 ? 10.508 -26.953 -14.906 1 98.5 191 CYS A N 1
ATOM 1549 C CA . CYS A 1 191 ? 10.047 -25.578 -15.008 1 98.5 191 CYS A CA 1
ATOM 1550 C C . CYS A 1 191 ? 10.93 -24.781 -15.961 1 98.5 191 CYS A C 1
ATOM 1552 O O . CYS A 1 191 ? 10.43 -23.969 -16.75 1 98.5 191 CYS A O 1
ATOM 1554 N N . LEU A 1 192 ? 12.242 -25 -15.875 1 98.31 192 LEU A N 1
ATOM 1555 C CA . LEU A 1 192 ? 13.164 -24.312 -16.766 1 98.31 192 LEU A CA 1
ATOM 1556 C C . LEU A 1 192 ? 12.891 -24.672 -18.219 1 98.31 192 LEU A C 1
ATOM 1558 O O . LEU A 1 192 ? 12.883 -23.812 -19.109 1 98.31 192 LEU A O 1
ATOM 1562 N N . GLU A 1 193 ? 12.711 -25.953 -18.469 1 97.44 193 GLU A N 1
ATOM 1563 C CA . GLU A 1 193 ? 12.383 -26.422 -19.812 1 97.44 193 GLU A CA 1
ATOM 1564 C C . GLU A 1 193 ? 11.133 -25.719 -20.359 1 97.44 193 GLU A C 1
ATOM 1566 O O . GLU A 1 193 ? 11.133 -25.219 -21.484 1 97.44 193 GLU A O 1
ATOM 1571 N N . ARG A 1 194 ? 10.094 -25.656 -19.547 1 97.38 194 ARG A N 1
ATOM 1572 C CA . ARG A 1 194 ? 8.836 -25.031 -19.938 1 97.38 194 ARG A CA 1
ATOM 1573 C C . ARG A 1 194 ? 9 -23.531 -20.109 1 97.38 194 ARG A C 1
ATOM 1575 O O . ARG A 1 194 ? 8.359 -22.938 -20.984 1 97.38 194 ARG A O 1
ATOM 1582 N N . LEU A 1 195 ? 9.805 -22.953 -19.219 1 97.31 195 LEU A N 1
ATOM 1583 C CA . LEU A 1 195 ? 10.102 -21.531 -19.312 1 97.31 195 LEU A CA 1
ATOM 1584 C C . LEU A 1 195 ? 10.703 -21.188 -20.672 1 97.31 195 LEU A C 1
ATOM 1586 O O . LEU A 1 195 ? 10.281 -20.219 -21.312 1 97.31 195 LEU A O 1
ATOM 1590 N N . HIS A 1 196 ? 11.617 -21.969 -21.188 1 96.38 196 HIS A N 1
ATOM 1591 C CA . HIS A 1 196 ? 12.25 -21.766 -22.484 1 96.38 196 HIS A CA 1
ATOM 1592 C C . HIS A 1 196 ? 11.258 -21.984 -23.625 1 96.38 196 HIS A C 1
ATOM 1594 O O . HIS A 1 196 ? 11.273 -21.25 -24.609 1 96.38 196 HIS A O 1
ATOM 1600 N N . ARG A 1 197 ? 10.422 -22.875 -23.438 1 95.06 197 ARG A N 1
ATOM 1601 C CA . ARG A 1 197 ? 9.414 -23.156 -24.453 1 95.06 197 ARG A CA 1
ATOM 1602 C C . ARG A 1 197 ? 8.422 -22 -24.578 1 95.06 197 ARG A C 1
ATOM 1604 O O . ARG A 1 197 ? 8.031 -21.609 -25.672 1 95.06 197 ARG A O 1
ATOM 1611 N N . ARG A 1 198 ? 7.91 -21.516 -23.453 1 93.19 198 ARG A N 1
ATOM 1612 C CA . ARG A 1 198 ? 6.984 -20.391 -23.422 1 93.19 198 ARG A CA 1
ATOM 1613 C C . ARG A 1 198 ? 7.609 -19.156 -24.062 1 93.19 198 ARG A C 1
ATOM 1615 O O . ARG A 1 198 ? 6.93 -18.406 -24.766 1 93.19 198 ARG A O 1
ATOM 1622 N N . GLY A 1 199 ? 8.844 -18.812 -23.797 1 93 199 GLY A N 1
ATOM 1623 C CA . GLY A 1 199 ? 9.656 -17.844 -24.5 1 93 199 GLY A CA 1
ATOM 1624 C C . GLY A 1 199 ? 9.297 -16.406 -24.172 1 93 199 GLY A C 1
ATOM 1625 O O . GLY A 1 199 ? 9.312 -15.539 -25.031 1 93 199 GLY A O 1
ATOM 1626 N N . ARG A 1 200 ? 8.93 -16.047 -23 1 92.06 200 ARG A N 1
ATOM 1627 C CA . ARG A 1 200 ? 8.742 -14.648 -22.609 1 92.06 200 ARG A CA 1
ATOM 1628 C C . ARG A 1 200 ? 10.07 -13.891 -22.625 1 92.06 200 ARG A C 1
ATOM 1630 O O . ARG A 1 200 ? 11.039 -14.32 -21.984 1 92.06 200 ARG A O 1
ATOM 1637 N N . PRO A 1 201 ? 10.125 -12.812 -23.25 1 94.19 201 PRO A N 1
ATOM 1638 C CA . PRO A 1 201 ? 11.398 -12.117 -23.438 1 94.19 201 PRO A CA 1
ATOM 1639 C C . PRO A 1 201 ? 12.023 -11.672 -22.125 1 94.19 201 PRO A C 1
ATOM 1641 O O . PRO A 1 201 ? 13.25 -11.695 -21.969 1 94.19 201 PRO A O 1
ATOM 1644 N N . GLU A 1 202 ? 11.266 -11.289 -21.109 1 94.94 202 GLU A N 1
ATOM 1645 C CA . GLU A 1 202 ? 11.773 -10.789 -19.828 1 94.94 202 GLU A CA 1
ATOM 1646 C C . GLU A 1 202 ? 12.484 -11.891 -19.047 1 94.94 202 GLU A C 1
ATOM 1648 O O . GLU A 1 202 ? 13.305 -11.609 -18.188 1 94.94 202 GLU A O 1
ATOM 1653 N N . GLU A 1 203 ? 12.141 -13.156 -19.391 1 94.5 203 GLU A N 1
ATOM 1654 C CA . GLU A 1 203 ? 12.555 -14.266 -18.547 1 94.5 203 GLU A CA 1
ATOM 1655 C C . GLU A 1 203 ? 13.781 -14.977 -19.109 1 94.5 203 GLU A C 1
ATOM 1657 O O . GLU A 1 203 ? 14.227 -15.984 -18.562 1 94.5 203 GLU A O 1
ATOM 1662 N N . LYS A 1 204 ? 14.367 -14.461 -20.094 1 92.31 204 LYS A N 1
ATOM 1663 C CA . LYS A 1 204 ? 15.453 -15.125 -20.812 1 92.31 204 LYS A CA 1
ATOM 1664 C C . LYS A 1 204 ? 16.672 -15.328 -19.922 1 92.31 204 LYS A C 1
ATOM 1666 O O . LYS A 1 204 ? 17.406 -16.297 -20.062 1 92.31 204 LYS A O 1
ATOM 1671 N N . ALA A 1 205 ? 16.844 -14.469 -18.984 1 90.94 205 ALA A N 1
ATOM 1672 C CA . ALA A 1 205 ? 18.062 -14.484 -18.172 1 90.94 205 ALA A CA 1
ATOM 1673 C C . ALA A 1 205 ? 17.875 -15.336 -16.922 1 90.94 205 ALA A C 1
ATOM 1675 O O . ALA A 1 205 ? 18.812 -15.523 -16.156 1 90.94 205 ALA A O 1
ATOM 1676 N N . ILE A 1 206 ? 16.688 -15.906 -16.719 1 95.56 206 ILE A N 1
ATOM 1677 C CA . ILE A 1 206 ? 16.422 -16.688 -15.516 1 95.56 206 ILE A CA 1
ATOM 1678 C C . ILE A 1 206 ? 17.234 -17.984 -15.562 1 95.56 206 ILE A C 1
ATOM 1680 O O . ILE A 1 206 ? 17.25 -18.688 -16.578 1 95.56 206 ILE A O 1
ATOM 1684 N N . GLN A 1 207 ? 17.922 -18.281 -14.539 1 96.19 207 GLN A N 1
ATOM 1685 C CA . GLN A 1 207 ? 18.75 -19.469 -14.43 1 96.19 207 GLN A CA 1
ATOM 1686 C C . GLN A 1 207 ? 18.094 -20.516 -13.539 1 96.19 207 GLN A C 1
ATOM 1688 O O . GLN A 1 207 ? 17.188 -20.203 -12.758 1 96.19 207 GLN A O 1
ATOM 1693 N N . LEU A 1 208 ? 18.547 -21.703 -13.664 1 98.25 208 LEU A N 1
ATOM 1694 C CA . LEU A 1 208 ? 18 -22.828 -12.906 1 98.25 208 LEU A CA 1
ATOM 1695 C C . LEU A 1 208 ? 18.078 -22.562 -11.406 1 98.25 208 LEU A C 1
ATOM 1697 O O . LEU A 1 208 ? 17.172 -22.906 -10.656 1 98.25 208 LEU A O 1
ATOM 1701 N N . GLU A 1 209 ? 19.156 -21.938 -10.977 1 97.94 209 GLU A N 1
ATOM 1702 C CA . GLU A 1 209 ? 19.375 -21.672 -9.562 1 97.94 209 GLU A CA 1
ATOM 1703 C C . GLU A 1 209 ? 18.234 -20.859 -8.969 1 97.94 209 GLU A C 1
ATOM 1705 O O . GLU A 1 209 ? 17.812 -21.094 -7.84 1 97.94 209 GLU A O 1
ATOM 1710 N N . TYR A 1 210 ? 17.812 -19.938 -9.703 1 97.62 210 TYR A N 1
ATOM 1711 C CA . TYR A 1 210 ? 16.703 -19.109 -9.234 1 97.62 210 TYR A CA 1
ATOM 1712 C C . TYR A 1 210 ? 15.438 -19.938 -9.062 1 97.62 210 TYR A C 1
ATOM 1714 O O . TYR A 1 210 ? 14.734 -19.797 -8.062 1 97.62 210 TYR A O 1
ATOM 1722 N N . LEU A 1 211 ? 15.133 -20.781 -9.984 1 98.56 211 LEU A N 1
ATOM 1723 C CA . LEU A 1 211 ? 13.953 -21.641 -9.906 1 98.56 211 LEU A CA 1
ATOM 1724 C C . LEU A 1 211 ? 14.07 -22.625 -8.75 1 98.56 211 LEU A C 1
ATOM 1726 O O . LEU A 1 211 ? 13.07 -22.969 -8.117 1 98.56 211 LEU A O 1
ATOM 1730 N N . GLU A 1 212 ? 15.266 -23.078 -8.523 1 98.81 212 GLU A N 1
ATOM 1731 C CA . GLU A 1 212 ? 15.508 -23.953 -7.383 1 98.81 212 GLU A CA 1
ATOM 1732 C C . GLU A 1 212 ? 15.219 -23.234 -6.062 1 98.81 212 GLU A C 1
ATOM 1734 O O . GLU A 1 212 ? 14.641 -23.828 -5.148 1 98.81 212 GLU A O 1
ATOM 1739 N N . GLN A 1 213 ? 15.625 -22.047 -5.98 1 98.56 213 GLN A N 1
ATOM 1740 C CA . GLN A 1 213 ? 15.344 -21.25 -4.785 1 98.56 213 GLN A CA 1
ATOM 1741 C C . GLN A 1 213 ? 13.844 -21.078 -4.586 1 98.56 213 GLN A C 1
ATOM 1743 O O . GLN A 1 213 ? 13.328 -21.25 -3.479 1 98.56 213 GLN A O 1
ATOM 1748 N N . LEU A 1 214 ? 13.156 -20.719 -5.637 1 98.62 214 LEU A N 1
ATOM 1749 C CA . LEU A 1 214 ? 11.711 -20.547 -5.559 1 98.62 214 LEU A CA 1
ATOM 1750 C C . LEU A 1 214 ? 11.031 -21.859 -5.172 1 98.62 214 LEU A C 1
ATOM 1752 O O . LEU A 1 214 ? 10.078 -21.859 -4.395 1 98.62 214 LEU A O 1
ATOM 1756 N N . HIS A 1 215 ? 11.5 -22.906 -5.77 1 98.75 215 HIS A N 1
ATOM 1757 C CA . HIS A 1 215 ? 10.977 -24.234 -5.418 1 98.75 215 HIS A CA 1
ATOM 1758 C C . HIS A 1 215 ? 11.125 -24.5 -3.926 1 98.75 215 HIS A C 1
ATOM 1760 O O . HIS A 1 215 ? 10.172 -24.953 -3.275 1 98.75 215 HIS A O 1
ATOM 1766 N N . THR A 1 216 ? 12.266 -24.266 -3.436 1 98.75 216 THR A N 1
ATOM 1767 C CA . THR A 1 216 ? 12.547 -24.484 -2.02 1 98.75 216 THR A CA 1
ATOM 1768 C C . THR A 1 216 ? 11.602 -23.656 -1.151 1 98.75 216 THR A C 1
ATOM 1770 O O . THR A 1 216 ? 11.062 -24.141 -0.16 1 98.75 216 THR A O 1
ATOM 1773 N N . GLN A 1 217 ? 11.383 -22.438 -1.489 1 98.56 217 GLN A N 1
ATOM 1774 C CA . GLN A 1 217 ? 10.477 -21.578 -0.726 1 98.56 217 GLN A CA 1
ATOM 1775 C C . GLN A 1 217 ? 9.047 -22.125 -0.759 1 98.56 217 GLN A C 1
ATOM 1777 O O . GLN A 1 217 ? 8.359 -22.125 0.262 1 98.56 217 GLN A O 1
ATOM 1782 N N . HIS A 1 218 ? 8.641 -22.562 -1.917 1 98.75 218 HIS A N 1
ATOM 1783 C CA . HIS A 1 218 ? 7.309 -23.141 -2.012 1 98.75 218 HIS A CA 1
ATOM 1784 C C . HIS A 1 218 ? 7.184 -24.391 -1.141 1 98.75 218 HIS A C 1
ATOM 1786 O O . HIS A 1 218 ? 6.195 -24.547 -0.424 1 98.75 218 HIS A O 1
ATOM 1792 N N . GLU A 1 219 ? 8.141 -25.234 -1.208 1 98.5 219 GLU A N 1
ATOM 1793 C CA . GLU A 1 219 ? 8.133 -26.453 -0.417 1 98.5 219 GLU A CA 1
ATOM 1794 C C . GLU A 1 219 ? 8.125 -26.156 1.078 1 98.5 219 GLU A C 1
ATOM 1796 O O . GLU A 1 219 ? 7.383 -26.781 1.839 1 98.5 219 GLU A O 1
ATOM 1801 N N . ASN A 1 220 ? 8.961 -25.25 1.489 1 98 220 ASN A N 1
ATOM 1802 C CA . ASN A 1 220 ? 9.031 -24.859 2.895 1 98 220 ASN A CA 1
ATOM 1803 C C . ASN A 1 220 ? 7.699 -24.328 3.4 1 98 220 ASN A C 1
ATOM 1805 O O . ASN A 1 220 ? 7.293 -24.609 4.527 1 98 220 ASN A O 1
ATOM 1809 N N . TRP A 1 221 ? 7.016 -23.594 2.557 1 97.56 221 TRP A N 1
ATOM 1810 C CA . TRP A 1 221 ? 5.762 -22.969 2.957 1 97.56 221 TRP A CA 1
ATOM 1811 C C . TRP A 1 221 ? 4.598 -23.953 2.855 1 97.56 221 TRP A C 1
ATOM 1813 O O . TRP A 1 221 ? 3.924 -24.234 3.85 1 97.56 221 TRP A O 1
ATOM 1823 N N . LEU A 1 222 ? 4.438 -24.578 1.754 1 96.75 222 LEU A N 1
ATOM 1824 C CA . LEU A 1 222 ? 3.186 -25.266 1.445 1 96.75 222 LEU A CA 1
ATOM 1825 C C . LEU A 1 222 ? 3.248 -26.734 1.861 1 96.75 222 LEU A C 1
ATOM 1827 O O . LEU A 1 222 ? 2.215 -27.344 2.115 1 96.75 222 LEU A O 1
ATOM 1831 N N . VAL A 1 223 ? 4.375 -27.281 1.949 1 96.12 223 VAL A N 1
ATOM 1832 C CA . VAL A 1 223 ? 4.488 -28.719 2.215 1 96.12 223 VAL A CA 1
ATOM 1833 C C . VAL A 1 223 ? 5.082 -28.938 3.604 1 96.12 223 VAL A C 1
ATOM 1835 O O . VAL A 1 223 ? 4.414 -29.469 4.492 1 96.12 223 VAL A O 1
ATOM 1838 N N . LYS A 1 224 ? 6.273 -28.406 3.854 1 96.19 224 LYS A N 1
ATOM 1839 C CA . LYS A 1 224 ? 6.992 -28.656 5.102 1 96.19 224 LYS A CA 1
ATOM 1840 C C . LYS A 1 224 ? 6.441 -27.797 6.234 1 96.19 224 LYS A C 1
ATOM 1842 O O . LYS A 1 224 ? 6.672 -28.078 7.41 1 96.19 224 LYS A O 1
ATOM 1847 N N . LYS A 1 225 ? 5.832 -26.688 5.934 1 94.44 225 LYS A N 1
ATOM 1848 C CA . LYS A 1 225 ? 5.227 -25.766 6.895 1 94.44 225 LYS A CA 1
ATOM 1849 C C . LYS A 1 225 ? 6.273 -25.219 7.859 1 94.44 225 LYS A C 1
ATOM 1851 O O . LYS A 1 225 ? 6.023 -25.109 9.062 1 94.44 225 LYS A O 1
ATOM 1856 N N . THR A 1 226 ? 7.402 -24.906 7.324 1 95.81 226 THR A N 1
ATOM 1857 C CA . THR A 1 226 ? 8.484 -24.375 8.148 1 95.81 226 THR A CA 1
ATOM 1858 C C . THR A 1 226 ? 8.578 -22.859 8 1 95.81 226 THR A C 1
ATOM 1860 O O . THR A 1 226 ? 9.258 -22.203 8.789 1 95.81 226 THR A O 1
ATOM 1863 N N . THR A 1 227 ? 7.969 -22.344 7.004 1 96.19 227 THR A N 1
ATOM 1864 C CA . THR A 1 227 ? 7.973 -20.891 6.801 1 96.19 227 THR A CA 1
ATOM 1865 C C . THR A 1 227 ? 7.148 -20.203 7.879 1 96.19 227 THR A C 1
ATOM 1867 O O . THR A 1 227 ? 6.035 -20.625 8.188 1 96.19 227 THR A O 1
ATOM 1870 N N . GLU A 1 228 ? 7.762 -19.188 8.484 1 92.88 228 GLU A N 1
ATOM 1871 C CA . GLU A 1 228 ? 7.016 -18.391 9.445 1 92.88 228 GLU A CA 1
ATOM 1872 C C . GLU A 1 228 ? 5.953 -17.547 8.758 1 92.88 228 GLU A C 1
ATOM 1874 O O . GLU A 1 228 ? 6.27 -16.703 7.918 1 92.88 228 GLU A O 1
ATOM 1879 N N . VAL A 1 229 ? 4.723 -17.797 9.031 1 93.25 229 VAL A N 1
ATOM 1880 C CA . VAL A 1 229 ? 3.623 -17.031 8.461 1 93.25 229 VAL A CA 1
ATOM 1881 C C . VAL A 1 229 ? 2.98 -16.156 9.539 1 93.25 229 VAL A C 1
ATOM 1883 O O . VAL A 1 229 ? 3.057 -16.484 10.727 1 93.25 229 VAL A O 1
ATOM 1886 N N . HIS A 1 230 ? 2.258 -15.125 9.219 1 89.12 230 HIS A N 1
ATOM 1887 C CA . HIS A 1 230 ? 1.859 -14.094 10.172 1 89.12 230 HIS A CA 1
ATOM 1888 C C . HIS A 1 230 ? 0.342 -14.023 10.305 1 89.12 230 HIS A C 1
ATOM 1890 O O . HIS A 1 230 ? -0.185 -13.133 10.969 1 89.12 230 HIS A O 1
ATOM 1896 N N . PHE A 1 231 ? -0.3 -14.961 9.688 1 89.94 231 PHE A N 1
ATOM 1897 C CA . PHE A 1 231 ? -1.756 -14.992 9.758 1 89.94 231 PHE A CA 1
ATOM 1898 C C . PHE A 1 231 ? -2.248 -16.375 10.156 1 89.94 231 PHE A C 1
ATOM 1900 O O . PHE A 1 231 ? -1.865 -17.375 9.539 1 89.94 231 PHE A O 1
ATOM 1907 N N . GLU A 1 232 ? -3.111 -16.438 11.125 1 83.5 232 GLU A N 1
ATOM 1908 C CA . GLU A 1 232 ? -3.588 -17.703 11.672 1 83.5 232 GLU A CA 1
ATOM 1909 C C . GLU A 1 232 ? -4.336 -18.516 10.617 1 83.5 232 GLU A C 1
ATOM 1911 O O . GLU A 1 232 ? -4.152 -19.719 10.508 1 83.5 232 GLU A O 1
ATOM 1916 N N . ASN A 1 233 ? -5.137 -17.844 9.891 1 82.38 233 ASN A N 1
ATOM 1917 C CA . ASN A 1 233 ? -5.906 -18.547 8.859 1 82.38 233 ASN A CA 1
ATOM 1918 C C . ASN A 1 233 ? -5 -19.172 7.809 1 82.38 233 ASN A C 1
ATOM 1920 O O . ASN A 1 233 ? -5.344 -20.203 7.219 1 82.38 233 ASN A O 1
ATOM 1924 N N . LEU A 1 234 ? -3.871 -18.625 7.594 1 87.44 234 LEU A N 1
ATOM 1925 C CA . LEU A 1 234 ? -2.908 -19.141 6.621 1 87.44 234 LEU A CA 1
ATOM 1926 C C . LEU A 1 234 ? -2.182 -20.359 7.168 1 87.44 234 LEU A C 1
ATOM 1928 O O . LEU A 1 234 ? -1.911 -21.312 6.426 1 87.44 234 LEU A O 1
ATOM 1932 N N . ARG A 1 235 ? -1.934 -20.328 8.414 1 85.12 235 ARG A N 1
ATOM 1933 C CA . ARG A 1 235 ? -1.192 -21.406 9.055 1 85.12 235 ARG A CA 1
ATOM 1934 C C . ARG A 1 235 ? -1.955 -22.734 8.961 1 85.12 235 ARG A C 1
ATOM 1936 O O . ARG A 1 235 ? -1.354 -23.781 8.766 1 85.12 235 ARG A O 1
ATOM 1943 N N . ASN A 1 236 ? -3.225 -22.641 9.023 1 85.06 236 ASN A N 1
ATOM 1944 C CA . ASN A 1 236 ? -4.043 -23.844 9.078 1 85.06 236 ASN A CA 1
ATOM 1945 C C . ASN A 1 236 ? -4.738 -24.109 7.746 1 85.06 236 ASN A C 1
ATOM 1947 O O . ASN A 1 236 ? -5.551 -25.031 7.637 1 85.06 236 ASN A O 1
ATOM 1951 N N . ALA A 1 237 ? -4.41 -23.359 6.797 1 88.12 237 ALA A N 1
ATOM 1952 C CA . ALA A 1 237 ? -5.09 -23.516 5.516 1 88.12 237 ALA A CA 1
ATOM 1953 C C . ALA A 1 237 ? -4.691 -24.828 4.836 1 88.12 237 ALA A C 1
ATOM 1955 O O . ALA A 1 237 ? -3.51 -25.172 4.809 1 88.12 237 ALA A O 1
ATOM 1956 N N . PRO A 1 238 ? -5.691 -25.547 4.324 1 90.06 238 PRO A N 1
ATOM 1957 C CA . PRO A 1 238 ? -5.375 -26.797 3.627 1 90.06 238 PRO A CA 1
ATOM 1958 C C . PRO A 1 238 ? -4.621 -26.578 2.318 1 90.06 238 PRO A C 1
ATOM 1960 O O . PRO A 1 238 ? -4.879 -25.594 1.616 1 90.06 238 PRO A O 1
ATOM 1963 N N . VAL A 1 239 ? -3.709 -27.484 2.064 1 93.56 239 VAL A N 1
ATOM 1964 C CA . VAL A 1 239 ? -2.924 -27.438 0.835 1 93.56 239 VAL A CA 1
ATOM 1965 C C . VAL A 1 239 ? -3.09 -28.75 0.074 1 93.56 239 VAL A C 1
ATOM 1967 O O . VAL A 1 239 ? -2.857 -29.828 0.625 1 93.56 239 VAL A O 1
ATOM 1970 N N . PHE A 1 240 ? -3.533 -28.641 -1.142 1 90.62 240 PHE A N 1
ATOM 1971 C CA . PHE A 1 240 ? -3.607 -29.797 -2.031 1 90.62 240 PHE A CA 1
ATOM 1972 C C . PHE A 1 240 ? -2.465 -29.781 -3.039 1 90.62 240 PHE A C 1
ATOM 1974 O O . PHE A 1 240 ? -2.369 -28.859 -3.857 1 90.62 240 PHE A O 1
ATOM 1981 N N . VAL A 1 241 ? -1.655 -30.797 -2.98 1 94.19 241 VAL A N 1
ATOM 1982 C CA . VAL A 1 241 ? -0.474 -30.844 -3.836 1 94.19 241 VAL A CA 1
ATOM 1983 C C . VAL A 1 241 ? -0.765 -31.688 -5.07 1 94.19 241 VAL A C 1
ATOM 1985 O O . VAL A 1 241 ? -1.231 -32.812 -4.957 1 94.19 241 VAL A O 1
ATOM 1988 N N . LEU A 1 242 ? -0.524 -31.141 -6.23 1 92.94 242 LEU A N 1
ATOM 1989 C CA . LEU A 1 242 ? -0.672 -31.828 -7.5 1 92.94 242 LEU A CA 1
ATOM 1990 C C . LEU A 1 242 ? 0.672 -31.969 -8.211 1 92.94 242 LEU A C 1
ATOM 1992 O O . LEU A 1 242 ? 1.323 -30.969 -8.508 1 92.94 242 LEU A O 1
ATOM 1996 N N . ASN A 1 243 ? 1.046 -33.156 -8.461 1 94.19 243 ASN A N 1
ATOM 1997 C CA . ASN A 1 243 ? 2.262 -33.406 -9.234 1 94.19 243 ASN A CA 1
ATOM 1998 C C . ASN A 1 243 ? 2.033 -33.156 -10.727 1 94.19 243 ASN A C 1
ATOM 2000 O O . ASN A 1 243 ? 1.262 -33.875 -11.359 1 94.19 243 ASN A O 1
ATOM 2004 N N . VAL A 1 244 ? 2.77 -32.188 -11.273 1 96.25 244 VAL A N 1
ATOM 2005 C CA . VAL A 1 244 ? 2.568 -31.859 -12.68 1 96.25 244 VAL A CA 1
ATOM 2006 C C . VAL A 1 244 ? 3.895 -31.953 -13.43 1 96.25 244 VAL A C 1
ATOM 2008 O O . VAL A 1 244 ? 4.148 -31.188 -14.359 1 96.25 244 VAL A O 1
ATOM 2011 N N . ASN A 1 245 ? 4.762 -32.812 -13.062 1 95.44 245 ASN A N 1
ATOM 2012 C CA . ASN A 1 245 ? 6.012 -33.031 -13.789 1 95.44 245 ASN A CA 1
ATOM 2013 C C . ASN A 1 245 ? 5.754 -33.531 -15.211 1 95.44 245 ASN A C 1
ATOM 2015 O O . ASN A 1 245 ? 6.523 -33.219 -16.125 1 95.44 245 ASN A O 1
ATOM 2019 N N . HIS A 1 246 ? 4.719 -34.344 -15.281 1 92.5 246 HIS A N 1
ATOM 2020 C CA . HIS A 1 246 ? 4.32 -34.75 -16.625 1 92.5 246 HIS A CA 1
ATOM 2021 C C . HIS A 1 246 ? 3.564 -33.625 -17.344 1 92.5 246 HIS A C 1
ATOM 2023 O O . HIS A 1 246 ? 2.709 -32.969 -16.75 1 92.5 246 HIS A O 1
ATOM 2029 N N . ASP A 1 247 ? 3.848 -33.438 -18.547 1 90.12 247 ASP A N 1
ATOM 2030 C CA . ASP A 1 247 ? 3.225 -32.375 -19.328 1 90.12 247 ASP A CA 1
ATOM 2031 C C . ASP A 1 247 ? 1.73 -32.625 -19.516 1 90.12 247 ASP A C 1
ATOM 2033 O O . ASP A 1 247 ? 1.33 -33.719 -19.922 1 90.12 247 ASP A O 1
ATOM 2037 N N . PHE A 1 248 ? 0.938 -31.688 -19.141 1 91.81 248 PHE A N 1
ATOM 2038 C CA . PHE A 1 248 ? -0.505 -31.859 -19.25 1 91.81 248 PHE A CA 1
ATOM 2039 C C . PHE A 1 248 ? -1.102 -30.859 -20.234 1 91.81 248 PHE A C 1
ATOM 2041 O O . PHE A 1 248 ? -2.289 -30.922 -20.562 1 91.81 248 PHE A O 1
ATOM 2048 N N . GLU A 1 249 ? -0.377 -29.969 -20.781 1 88.38 249 GLU A N 1
ATOM 2049 C CA . GLU A 1 249 ? -0.908 -28.922 -21.672 1 88.38 249 GLU A CA 1
ATOM 2050 C C . GLU A 1 249 ? -1.537 -29.547 -22.922 1 88.38 249 GLU A C 1
ATOM 2052 O O . GLU A 1 249 ? -2.641 -29.156 -23.312 1 88.38 249 GLU A O 1
ATOM 2057 N N . ASP A 1 250 ? -0.832 -30.484 -23.453 1 87.81 250 ASP A N 1
ATOM 2058 C CA . ASP A 1 250 ? -1.309 -31.047 -24.703 1 87.81 250 ASP A CA 1
ATOM 2059 C C . ASP A 1 250 ? -1.656 -32.531 -24.547 1 87.81 250 ASP A C 1
ATOM 2061 O O . ASP A 1 250 ? -1.685 -33.281 -25.531 1 87.81 250 ASP A O 1
ATOM 2065 N N . ASP A 1 251 ? -1.872 -32.969 -23.359 1 90.62 251 ASP A N 1
ATOM 2066 C CA . ASP A 1 251 ? -2.188 -34.375 -23.094 1 90.62 251 ASP A CA 1
ATOM 2067 C C . ASP A 1 251 ? -3.561 -34.531 -22.438 1 90.62 251 ASP A C 1
ATOM 2069 O O . ASP A 1 251 ? -3.689 -34.375 -21.219 1 90.62 251 ASP A O 1
ATOM 2073 N N . PRO A 1 252 ? -4.547 -34.906 -23.234 1 90.69 252 PRO A N 1
ATOM 2074 C CA . PRO A 1 252 ? -5.914 -34.969 -22.703 1 90.69 252 PRO A CA 1
ATOM 2075 C C . PRO A 1 252 ? -6.047 -35.969 -21.562 1 90.69 252 PRO A C 1
ATOM 2077 O O . PRO A 1 252 ? -6.84 -35.75 -20.641 1 90.69 252 PRO A O 1
ATOM 2080 N N . ALA A 1 253 ? -5.297 -37.031 -21.625 1 88.88 253 ALA A N 1
ATOM 2081 C CA . ALA A 1 253 ? -5.371 -38.031 -20.562 1 88.88 253 ALA A CA 1
ATOM 2082 C C . ALA A 1 253 ? -4.875 -37.469 -19.234 1 88.88 253 ALA A C 1
ATOM 2084 O O . ALA A 1 253 ? -5.488 -37.688 -18.188 1 88.88 253 ALA A O 1
ATOM 2085 N N . GLU A 1 254 ? -3.762 -36.812 -19.344 1 88.75 254 GLU A N 1
ATOM 2086 C CA . GLU A 1 254 ? -3.215 -36.188 -18.141 1 88.75 254 GLU A CA 1
ATOM 2087 C C . GLU A 1 254 ? -4.152 -35.094 -17.609 1 88.75 254 GLU A C 1
ATOM 2089 O O . GLU A 1 254 ? -4.297 -34.938 -16.391 1 88.75 254 GLU A O 1
ATOM 2094 N N . GLN A 1 255 ? -4.785 -34.375 -18.516 1 90.12 255 GLN A N 1
ATOM 2095 C CA . GLN A 1 255 ? -5.734 -33.344 -18.125 1 90.12 255 GLN A CA 1
ATOM 2096 C C . GLN A 1 255 ? -6.918 -33.938 -17.375 1 90.12 255 GLN A C 1
ATOM 2098 O O . GLN A 1 255 ? -7.344 -33.406 -16.344 1 90.12 255 GLN A O 1
ATOM 2103 N N . GLU A 1 256 ? -7.406 -35.031 -17.844 1 85.81 256 GLU A N 1
ATOM 2104 C CA . GLU A 1 256 ? -8.539 -35.688 -17.188 1 85.81 256 GLU A CA 1
ATOM 2105 C C . GLU A 1 256 ? -8.172 -36.156 -15.789 1 85.81 256 GLU A C 1
ATOM 2107 O O . GLU A 1 256 ? -8.977 -36.031 -14.859 1 85.81 256 GLU A O 1
ATOM 2112 N N . GLU A 1 257 ? -7.008 -36.688 -15.672 1 83.06 257 GLU A N 1
ATOM 2113 C CA . GLU A 1 257 ? -6.551 -37.156 -14.367 1 83.06 257 GLU A CA 1
ATOM 2114 C C . GLU A 1 257 ? -6.43 -36 -13.375 1 83.06 257 GLU A C 1
ATOM 2116 O O . GLU A 1 257 ? -6.824 -36.125 -12.211 1 83.06 257 GLU A O 1
ATOM 2121 N N . LEU A 1 258 ? -5.961 -34.906 -13.852 1 84.75 258 LEU A N 1
ATOM 2122 C CA . LEU A 1 258 ? -5.766 -33.75 -13.008 1 84.75 258 LEU A CA 1
ATOM 2123 C C . LEU A 1 258 ? -7.109 -33.156 -12.562 1 84.75 258 LEU A C 1
ATOM 2125 O O . LEU A 1 258 ? -7.238 -32.656 -11.445 1 84.75 258 LEU A O 1
ATOM 2129 N N . MET A 1 259 ? -8.078 -33.25 -13.414 1 84.25 259 MET A N 1
ATOM 2130 C CA . MET A 1 259 ? -9.375 -32.625 -13.125 1 84.25 259 MET A CA 1
ATOM 2131 C C . MET A 1 259 ? -10.203 -33.531 -12.211 1 84.25 259 MET A C 1
ATOM 2133 O O . MET A 1 259 ? -11.172 -33.062 -11.594 1 84.25 259 MET A O 1
ATOM 2137 N N . ARG A 1 260 ? -9.836 -34.719 -12.086 1 74.5 260 ARG A N 1
ATOM 2138 C CA . ARG A 1 260 ? -10.531 -35.656 -11.188 1 74.5 260 ARG A CA 1
ATOM 2139 C C . ARG A 1 260 ? -10.148 -35.375 -9.734 1 74.5 260 ARG A C 1
ATOM 2141 O O . ARG A 1 260 ? -10.945 -35.625 -8.828 1 74.5 260 ARG A O 1
ATOM 2148 N N . LYS A 1 261 ? -9.031 -34.844 -9.5 1 61.31 261 LYS A N 1
ATOM 2149 C CA . LYS A 1 261 ? -8.469 -34.625 -8.172 1 61.31 261 LYS A CA 1
ATOM 2150 C C . LYS A 1 261 ? -9.125 -33.469 -7.453 1 61.31 261 LYS A C 1
ATOM 2152 O O . LYS A 1 261 ? -9.516 -33.562 -6.289 1 61.31 261 LYS A O 1
ATOM 2157 N N . PRO A 1 262 ? -9.219 -32.188 -8.039 1 54.94 262 PRO A N 1
ATOM 2158 C CA . PRO A 1 262 ? -9.883 -31.078 -7.359 1 54.94 262 PRO A CA 1
ATOM 2159 C C . PRO A 1 262 ? -11.344 -31.359 -7.039 1 54.94 262 PRO A C 1
ATOM 2161 O O . PRO A 1 262 ? -11.891 -30.812 -6.07 1 54.94 262 PRO A O 1
ATOM 2164 N N . SER A 1 263 ? -12.07 -32.125 -7.812 1 48.09 263 SER A N 1
ATOM 2165 C CA . SER A 1 263 ? -13.453 -32.469 -7.547 1 48.09 263 SER A CA 1
ATOM 2166 C C . SER A 1 263 ? -13.602 -33.156 -6.188 1 48.09 263 SER A C 1
ATOM 2168 O O . SER A 1 263 ? -14.641 -33 -5.531 1 48.09 263 SER A O 1
ATOM 2170 N N . VAL A 1 264 ? -12.594 -33.688 -5.641 1 39.97 264 VAL A N 1
ATOM 2171 C CA . VAL A 1 264 ? -12.594 -34.375 -4.348 1 39.97 264 VAL A CA 1
ATOM 2172 C C . VAL A 1 264 ? -12.492 -33.344 -3.229 1 39.97 264 VAL A C 1
ATOM 2174 O O . VAL A 1 264 ? -13.023 -33.531 -2.137 1 39.97 264 VAL A O 1
ATOM 2177 N N . MET A 1 265 ? -11.859 -32.25 -3.447 1 43.44 265 MET A N 1
ATOM 2178 C CA . MET A 1 265 ? -11.641 -31.25 -2.4 1 43.44 265 MET A CA 1
ATOM 2179 C C . MET A 1 265 ? -12.945 -30.578 -2.01 1 43.44 265 MET A C 1
ATOM 2181 O O . MET A 1 265 ? -13.125 -30.188 -0.856 1 43.44 265 MET A O 1
ATOM 2185 N N . TYR A 1 266 ? -13.992 -30.469 -2.84 1 40.94 266 TYR A N 1
ATOM 2186 C CA . TYR A 1 266 ? -15.227 -29.719 -2.609 1 40.94 266 TYR A CA 1
ATOM 2187 C C . TYR A 1 266 ? -16.234 -30.562 -1.842 1 40.94 266 TYR A C 1
ATOM 2189 O O . TYR A 1 266 ? -17.406 -30.188 -1.708 1 40.94 266 TYR A O 1
ATOM 2197 N N . CYS A 1 267 ? -16.078 -31.906 -1.466 1 32.44 267 CYS A N 1
ATOM 2198 C CA . CYS A 1 267 ? -17.219 -32.625 -0.911 1 32.44 267 CYS A CA 1
ATOM 2199 C C . CYS A 1 267 ? -17.484 -32.188 0.527 1 32.44 267 CYS A C 1
ATOM 2201 O O . CYS A 1 267 ? -16.641 -32.375 1.401 1 32.44 267 CYS A O 1
ATOM 2203 N N . PRO A 1 268 ? -18.406 -31.297 0.837 1 30.66 268 PRO A N 1
ATOM 2204 C CA . PRO A 1 268 ? -18.969 -31.125 2.184 1 30.66 268 PRO A CA 1
ATOM 2205 C C . PRO A 1 268 ? -19.375 -32.469 2.814 1 30.66 268 PRO A C 1
ATOM 2207 O O . PRO A 1 268 ? -20.031 -33.281 2.164 1 30.66 268 PRO A O 1
ATOM 2210 N N . ILE A 1 269 ? -18.688 -33.125 3.688 1 30.52 269 ILE A N 1
ATOM 2211 C CA . ILE A 1 269 ? -19.078 -34.25 4.523 1 30.52 269 ILE A CA 1
ATOM 2212 C C . ILE A 1 269 ? -20.406 -33.969 5.199 1 30.52 269 ILE A C 1
ATOM 2214 O O . ILE A 1 269 ? -20.469 -33.188 6.16 1 30.52 269 ILE A O 1
ATOM 2218 N N . SER A 1 270 ? -21.516 -33.531 4.629 1 29.28 270 SER A N 1
ATOM 2219 C CA . SER A 1 270 ? -22.703 -33.75 5.441 1 29.28 270 SER A CA 1
ATOM 2220 C C . SER A 1 270 ? -22.844 -35.219 5.809 1 29.28 270 SER A C 1
ATOM 2222 O O . SER A 1 270 ? -22.688 -36.094 4.957 1 29.28 270 SER A O 1
ATOM 2224 N N . LEU A 1 271 ? -22.656 -35.75 7.004 1 30.2 271 LEU A N 1
ATOM 2225 C CA . LEU A 1 271 ? -23.141 -36.969 7.633 1 30.2 271 LEU A CA 1
ATOM 2226 C C . LEU A 1 271 ? -24.422 -37.469 6.965 1 30.2 271 LEU A C 1
ATOM 2228 O O . LEU A 1 271 ? -24.609 -38.656 6.789 1 30.2 271 LEU A O 1
ATOM 2232 N N . ASP A 1 272 ? -25.531 -36.719 7.004 1 29.69 272 ASP A N 1
ATOM 2233 C CA . ASP A 1 272 ? -26.812 -37.25 6.605 1 29.69 272 ASP A CA 1
ATOM 2234 C C . ASP A 1 272 ? -26.906 -37.406 5.086 1 29.69 272 ASP A C 1
ATOM 2236 O O . ASP A 1 272 ? -28 -37.5 4.527 1 29.69 272 ASP A O 1
ATOM 2240 N N . CYS A 1 273 ? -25.875 -37.062 4.363 1 29.02 273 CYS A N 1
ATOM 2241 C CA . CYS A 1 273 ? -26.047 -37.344 2.943 1 29.02 273 CYS A CA 1
ATOM 2242 C C . CYS A 1 273 ? -25.984 -38.844 2.67 1 29.02 273 CYS A C 1
ATOM 2244 O O . CYS A 1 273 ? -25.172 -39.562 3.266 1 29.02 273 CYS A O 1
ATOM 2246 N N . SER A 1 274 ? -27.016 -39.5 2.285 1 29.36 274 SER A N 1
ATOM 2247 C CA . SER A 1 274 ? -27.266 -40.875 1.858 1 29.36 274 SER A CA 1
ATOM 2248 C C . SER A 1 274 ? -26.109 -41.406 1.001 1 29.36 274 SER A C 1
ATOM 2250 O O . SER A 1 274 ? -26.125 -42.562 0.575 1 29.36 274 SER A O 1
ATOM 2252 N N . CYS A 1 275 ? -25.266 -40.531 0.496 1 29.12 275 CYS A N 1
ATOM 2253 C CA . CYS A 1 275 ? -24.281 -41.219 -0.357 1 29.12 275 CYS A CA 1
ATOM 2254 C C . CYS A 1 275 ? -23.25 -41.938 0.477 1 29.12 275 CYS A C 1
ATOM 2256 O O . CYS A 1 275 ? -22.281 -42.5 -0.062 1 29.12 275 CYS A O 1
ATOM 2258 N N . SER A 1 276 ? -23.156 -41.781 1.773 1 29.73 276 SER A N 1
ATOM 2259 C CA . SER A 1 276 ? -22.219 -42.5 2.619 1 29.73 276 SER A CA 1
ATOM 2260 C C . SER A 1 276 ? -22.328 -44 2.4 1 29.73 276 SER A C 1
ATOM 2262 O O . SER A 1 276 ? -21.469 -44.781 2.818 1 29.73 276 SER A O 1
ATOM 2264 N N . ASN A 1 277 ? -23.562 -44.5 2.041 1 27.91 277 ASN A N 1
ATOM 2265 C CA . ASN A 1 277 ? -23.703 -45.969 2.049 1 27.91 277 ASN A CA 1
ATOM 2266 C C . ASN A 1 277 ? -22.969 -46.594 0.872 1 27.91 277 ASN A C 1
ATOM 2268 O O . ASN A 1 277 ? -23.234 -47.75 0.513 1 27.91 277 ASN A O 1
ATOM 2272 N N . ILE A 1 278 ? -22.391 -45.781 -0.101 1 27.25 278 ILE A N 1
ATOM 2273 C CA . ILE A 1 278 ? -21.812 -46.656 -1.126 1 27.25 278 ILE A CA 1
ATOM 2274 C C . ILE A 1 278 ? -20.578 -47.344 -0.567 1 27.25 278 ILE A C 1
ATOM 2276 O O . ILE A 1 278 ? -19.578 -46.719 -0.247 1 27.25 278 ILE A O 1
ATOM 2280 N N . THR A 1 279 ? -20.781 -48.25 0.222 1 26.08 279 THR A N 1
ATOM 2281 C CA . THR A 1 279 ? -19.812 -49.281 0.586 1 26.08 279 THR A CA 1
ATOM 2282 C C . THR A 1 279 ? -19.125 -49.844 -0.657 1 26.08 279 THR A C 1
ATOM 2284 O O . THR A 1 279 ? -19.797 -50.344 -1.572 1 26.08 279 THR A O 1
ATOM 2287 N N . LEU A 1 280 ? -17.984 -49.219 -1.08 1 27.25 280 LEU A N 1
ATOM 2288 C CA . LEU A 1 280 ? -17.141 -49.906 -2.043 1 27.25 280 LEU A CA 1
ATOM 2289 C C . LEU A 1 280 ? -17.078 -51.406 -1.732 1 27.25 280 LEU A C 1
ATOM 2291 O O . LEU A 1 280 ? -16.5 -51.812 -0.723 1 27.25 280 LEU A O 1
ATOM 2295 N N . PHE A 1 281 ? -18.219 -52.062 -1.908 1 25.16 281 PHE A N 1
ATOM 2296 C CA . PHE A 1 281 ? -18.203 -53.5 -1.838 1 25.16 281 PHE A CA 1
ATOM 2297 C C . PHE A 1 281 ? -17.156 -54.094 -2.795 1 25.16 281 PHE A C 1
ATOM 2299 O O . PHE A 1 281 ? -17.016 -53.594 -3.92 1 25.16 281 PHE A O 1
ATOM 2306 N N . SER A 1 282 ? -16.062 -54.719 -2.328 1 25.67 282 SER A N 1
ATOM 2307 C CA . SER A 1 282 ? -15.055 -55.594 -2.912 1 25.67 282 SER A CA 1
ATOM 2308 C C . SER A 1 282 ? -15.68 -56.625 -3.844 1 25.67 282 SER A C 1
ATOM 2310 O O . SER A 1 282 ? -14.984 -57.469 -4.379 1 25.67 282 SER A O 1
ATOM 2312 N N . ASP A 1 283 ? -16.984 -56.969 -3.775 1 26.58 283 ASP A N 1
ATOM 2313 C CA . ASP A 1 283 ? -17.312 -58.094 -4.645 1 26.58 283 ASP A CA 1
ATOM 2314 C C . ASP A 1 283 ? -17.266 -57.688 -6.113 1 26.58 283 ASP A C 1
ATOM 2316 O O . ASP A 1 283 ? -17.547 -56.531 -6.457 1 26.58 283 ASP A O 1
ATOM 2320 N N . PRO A 1 284 ? -16.688 -58.594 -7.125 1 27.89 284 PRO A N 1
ATOM 2321 C CA . PRO A 1 284 ? -16.547 -58.594 -8.578 1 27.89 284 PRO A CA 1
ATOM 2322 C C . PRO A 1 284 ? -17.828 -58.188 -9.297 1 27.89 284 PRO A C 1
ATOM 2324 O O . PRO A 1 284 ? -18.016 -58.531 -10.469 1 27.89 284 PRO A O 1
ATOM 2327 N N . ILE A 1 285 ? -18.781 -57.406 -8.68 1 31.3 285 ILE A N 1
ATOM 2328 C CA . ILE A 1 285 ? -20.016 -57.219 -9.438 1 31.3 285 ILE A CA 1
ATOM 2329 C C . ILE A 1 285 ? -19.719 -56.531 -10.773 1 31.3 285 ILE A C 1
ATOM 2331 O O . ILE A 1 285 ? -18.891 -55.625 -10.836 1 31.3 285 ILE A O 1
ATOM 2335 N N . SER A 1 286 ? -20.109 -57.188 -11.922 1 28.72 286 SER A N 1
ATOM 2336 C CA . SER A 1 286 ? -19.828 -56.844 -13.312 1 28.72 286 SER A CA 1
ATOM 2337 C C . SER A 1 286 ? -20.047 -55.344 -13.57 1 28.72 286 SER A C 1
ATOM 2339 O O . SER A 1 286 ? -20.953 -54.75 -13.016 1 28.72 286 SER A O 1
ATOM 2341 N N . PRO A 1 287 ? -18.953 -54.562 -14.016 1 29.66 287 PRO A N 1
ATOM 2342 C CA . PRO A 1 287 ? -18.844 -53.125 -14.266 1 29.66 287 PRO A CA 1
ATOM 2343 C C . PRO A 1 287 ? -20.078 -52.562 -14.938 1 29.66 287 PRO A C 1
ATOM 2345 O O . PRO A 1 287 ? -20.359 -51.344 -14.805 1 29.66 287 PRO A O 1
ATOM 2348 N N . HIS A 1 288 ? -20.797 -53.312 -15.648 1 33.88 288 HIS A N 1
ATOM 2349 C CA . HIS A 1 288 ? -21.906 -52.812 -16.469 1 33.88 288 HIS A CA 1
ATOM 2350 C C . HIS A 1 288 ? -23.078 -52.344 -15.602 1 33.88 288 HIS A C 1
ATOM 2352 O O . HIS A 1 288 ? -23.719 -51.344 -15.914 1 33.88 288 HIS A O 1
ATOM 2358 N N . LYS A 1 289 ? -23.453 -53.219 -14.68 1 35.19 289 LYS A N 1
ATOM 2359 C CA . LYS A 1 289 ? -24.688 -53 -13.914 1 35.19 289 LYS A CA 1
ATOM 2360 C C . LYS A 1 289 ? -24.531 -51.812 -12.977 1 35.19 289 LYS A C 1
ATOM 2362 O O . LYS A 1 289 ? -25.531 -51.156 -12.602 1 35.19 289 LYS A O 1
ATOM 2367 N N . LEU A 1 290 ? -23.266 -51.562 -12.547 1 31.17 290 LEU A N 1
ATOM 2368 C CA . LEU A 1 290 ? -23.047 -50.438 -11.656 1 31.17 290 LEU A CA 1
ATOM 2369 C C . LEU A 1 290 ? -23.297 -49.125 -12.375 1 31.17 290 LEU A C 1
ATOM 2371 O O . LEU A 1 290 ? -23.812 -48.156 -11.773 1 31.17 290 LEU A O 1
ATOM 2375 N N . ILE A 1 291 ? -23.031 -49.031 -13.656 1 31.22 291 ILE A N 1
ATOM 2376 C CA . ILE A 1 291 ? -23.234 -47.844 -14.469 1 31.22 291 ILE A CA 1
ATOM 2377 C C . ILE A 1 291 ? -24.719 -47.531 -14.586 1 31.22 291 ILE A C 1
ATOM 2379 O O . ILE A 1 291 ? -25.125 -46.375 -14.492 1 31.22 291 ILE A O 1
ATOM 2383 N N . SER A 1 292 ? -25.562 -48.5 -14.766 1 31.06 292 SER A N 1
ATOM 2384 C CA . SER A 1 292 ? -26.984 -48.25 -14.992 1 31.06 292 SER A CA 1
ATOM 2385 C C . SER A 1 292 ? -27.656 -47.688 -13.742 1 31.06 292 SER A C 1
ATOM 2387 O O . SER A 1 292 ? -28.469 -46.75 -13.836 1 31.06 292 SER A O 1
ATOM 2389 N N . GLN A 1 293 ? -27.375 -48.281 -12.562 1 30.08 293 GLN A N 1
ATOM 2390 C CA . GLN A 1 293 ? -28.078 -47.844 -11.367 1 30.08 293 GLN A CA 1
ATOM 2391 C C . GLN A 1 293 ? -27.641 -46.438 -10.938 1 30.08 293 GLN A C 1
ATOM 2393 O O . GLN A 1 293 ? -28.438 -45.656 -10.398 1 30.08 293 GLN A O 1
ATOM 2398 N N . ALA A 1 294 ? -26.375 -46.094 -11.078 1 32 294 ALA A N 1
ATOM 2399 C CA . ALA A 1 294 ? -25.891 -44.781 -10.758 1 32 294 ALA A CA 1
ATOM 2400 C C . ALA A 1 294 ? -26.516 -43.719 -11.68 1 32 294 ALA A C 1
ATOM 2402 O O . ALA A 1 294 ? -26.75 -42.594 -11.266 1 32 294 ALA A O 1
ATOM 2403 N N . ARG A 1 295 ? -26.891 -43.969 -12.867 1 30.2 295 ARG A N 1
ATOM 2404 C CA . ARG A 1 295 ? -27.578 -43.094 -13.797 1 30.2 295 ARG A CA 1
ATOM 2405 C C . ARG A 1 295 ? -28.938 -42.656 -13.25 1 30.2 295 ARG A C 1
ATOM 2407 O O . ARG A 1 295 ? -29.344 -41.5 -13.391 1 30.2 295 ARG A O 1
ATOM 2414 N N . SER A 1 296 ? -29.828 -43.625 -12.836 1 30.44 296 SER A N 1
ATOM 2415 C CA . SER A 1 296 ? -31.172 -43.281 -12.422 1 30.44 296 SER A CA 1
ATOM 2416 C C . SER A 1 296 ? -31.172 -42.438 -11.148 1 30.44 296 SER A C 1
ATOM 2418 O O . SER A 1 296 ? -31.969 -41.531 -10.992 1 30.44 296 SER A O 1
ATOM 2420 N N . ALA A 1 297 ? -30.453 -42.875 -10.062 1 29.52 297 ALA A N 1
ATOM 2421 C CA . ALA A 1 297 ? -30.516 -42.125 -8.797 1 29.52 297 ALA A CA 1
ATOM 2422 C C . ALA A 1 297 ? -29.797 -40.812 -8.891 1 29.52 297 ALA A C 1
ATOM 2424 O O . ALA A 1 297 ? -30.141 -39.844 -8.164 1 29.52 297 ALA A O 1
ATOM 2425 N N . ILE A 1 298 ? -28.781 -40.594 -9.695 1 31.06 298 ILE A N 1
ATOM 2426 C CA . ILE A 1 298 ? -27.938 -39.438 -9.883 1 31.06 298 ILE A CA 1
ATOM 2427 C C . ILE A 1 298 ? -28.719 -38.344 -10.602 1 31.06 298 ILE A C 1
ATOM 2429 O O . ILE A 1 298 ? -28.234 -37.219 -10.742 1 31.06 298 ILE A O 1
ATOM 2433 N N . GLY A 1 299 ? -29.781 -38.562 -11.297 1 28.42 299 GLY A N 1
ATOM 2434 C CA . GLY A 1 299 ? -30.484 -37.469 -11.93 1 28.42 299 GLY A CA 1
ATOM 2435 C C . GLY A 1 299 ? -30.812 -36.344 -10.969 1 28.42 299 GLY A C 1
ATOM 2436 O O . GLY A 1 299 ? -30.594 -35.156 -11.281 1 28.42 299 GLY A O 1
ATOM 2437 N N . GLN A 1 300 ? -31.922 -36.5 -10.133 1 28.22 300 GLN A N 1
ATOM 2438 C CA . GLN A 1 300 ? -32.562 -35.438 -9.367 1 28.22 300 GLN A CA 1
ATOM 2439 C C . GLN A 1 300 ? -31.672 -34.938 -8.234 1 28.22 300 GLN A C 1
ATOM 2441 O O . GLN A 1 300 ? -31.594 -33.75 -7.957 1 28.22 300 GLN A O 1
ATOM 2446 N N . GLU A 1 301 ? -31.328 -35.844 -7.207 1 28.8 301 GLU A N 1
ATOM 2447 C CA . GLU A 1 301 ? -30.797 -35.562 -5.875 1 28.8 301 GLU A CA 1
ATOM 2448 C C . GLU A 1 301 ? -29.297 -35.312 -5.914 1 28.8 301 GLU A C 1
ATOM 2450 O O . GLU A 1 301 ? -28.688 -35 -4.895 1 28.8 301 GLU A O 1
ATOM 2455 N N . ILE A 1 302 ? -28.562 -35.75 -6.891 1 29.11 302 ILE A N 1
ATOM 2456 C CA . ILE A 1 302 ? -27.109 -35.625 -6.984 1 29.11 302 ILE A CA 1
ATOM 2457 C C . ILE A 1 302 ? -26.734 -34.156 -7.043 1 29.11 302 ILE A C 1
ATOM 2459 O O . ILE A 1 302 ? -25.562 -33.812 -6.84 1 29.11 302 ILE A O 1
ATOM 2463 N N . SER A 1 303 ? -27.594 -33.344 -7.52 1 28.45 303 SER A N 1
ATOM 2464 C CA . SER A 1 303 ? -27.297 -31.906 -7.566 1 28.45 303 SER A CA 1
ATOM 2465 C C . SER A 1 303 ? -26.906 -31.375 -6.191 1 28.45 303 SER A C 1
ATOM 2467 O O . SER A 1 303 ? -26.062 -30.484 -6.082 1 28.45 303 SER A O 1
ATOM 2469 N N . ARG A 1 304 ? -27.641 -31.859 -5.129 1 28.8 304 ARG A N 1
ATOM 2470 C CA . ARG A 1 304 ? -27.531 -31.344 -3.768 1 28.8 304 ARG A CA 1
ATOM 2471 C C . ARG A 1 304 ? -26.344 -31.969 -3.033 1 28.8 304 ARG A C 1
ATOM 2473 O O . ARG A 1 304 ? -25.969 -31.5 -1.961 1 28.8 304 ARG A O 1
ATOM 2480 N N . CYS A 1 305 ? -25.938 -33.281 -3.43 1 29.73 305 CYS A N 1
ATOM 2481 C CA . CYS A 1 305 ? -24.984 -34.062 -2.695 1 29.73 305 CYS A CA 1
ATOM 2482 C C . CYS A 1 305 ? -23.562 -33.562 -2.91 1 29.73 305 CYS A C 1
ATOM 2484 O O . CYS A 1 305 ? -22.594 -34.125 -2.4 1 29.73 305 CYS A O 1
ATOM 2486 N N . PHE A 1 306 ? -23.297 -32.781 -3.875 1 28.59 306 PHE A N 1
ATOM 2487 C CA . PHE A 1 306 ? -21.922 -32.344 -4.152 1 28.59 306 PHE A CA 1
ATOM 2488 C C . PHE A 1 306 ? -21.266 -31.781 -2.889 1 28.59 306 PHE A C 1
ATOM 2490 O O . PHE A 1 306 ? -20.062 -31.922 -2.711 1 28.59 306 PHE A O 1
ATOM 2497 N N . VAL A 1 307 ? -22.109 -31.25 -1.929 1 29.95 307 VAL A N 1
ATOM 2498 C CA . VAL A 1 307 ? -21.578 -30.625 -0.719 1 29.95 307 VAL A CA 1
ATOM 2499 C C . VAL A 1 307 ? -21.219 -31.703 0.303 1 29.95 307 VAL A C 1
ATOM 2501 O O . VAL A 1 307 ? -20.312 -31.516 1.117 1 29.95 307 VAL A O 1
ATOM 2504 N N . CYS A 1 308 ? -21.781 -32.969 0.252 1 29.45 308 CYS A N 1
ATOM 2505 C CA . CYS A 1 308 ? -21.703 -33.969 1.306 1 29.45 308 CYS A CA 1
ATOM 2506 C C . CYS A 1 308 ? -20.391 -34.75 1.229 1 29.45 308 CYS A C 1
ATOM 2508 O O . CYS A 1 308 ? -20.031 -35.469 2.154 1 29.45 308 CYS A O 1
ATOM 2510 N N . MET A 1 309 ? -19.734 -34.812 0.096 1 27.77 309 MET A N 1
ATOM 2511 C CA . MET A 1 309 ? -18.594 -35.688 -0.061 1 27.77 309 MET A CA 1
ATOM 2512 C C . MET A 1 309 ? -17.469 -35.312 0.908 1 27.77 309 MET A C 1
ATOM 2514 O O . MET A 1 309 ? -16.734 -36.188 1.374 1 27.77 309 MET A O 1
ATOM 2518 N N . LEU A 1 310 ? -17.281 -34.094 1.307 1 28.64 310 LEU A N 1
ATOM 2519 C CA . LEU A 1 310 ? -16.062 -33.781 2.031 1 28.64 310 LEU A CA 1
ATOM 2520 C C . LEU A 1 310 ? -16.125 -34.312 3.461 1 28.64 310 LEU A C 1
ATOM 2522 O O . LEU A 1 310 ? -15.086 -34.438 4.117 1 28.64 310 LEU A O 1
ATOM 2526 N N . ALA A 1 311 ? -17.328 -34.625 4.02 1 28.05 311 ALA A N 1
ATOM 2527 C CA . ALA A 1 311 ? -17.375 -34.969 5.441 1 28.05 311 ALA A CA 1
ATOM 2528 C C . ALA A 1 311 ? -16.891 -36.375 5.684 1 28.05 311 ALA A C 1
ATOM 2530 O O . ALA A 1 311 ? -16.703 -36.812 6.828 1 28.05 311 ALA A O 1
ATOM 2531 N N . THR A 1 312 ? -16.797 -37.281 4.691 1 27.61 312 THR A N 1
ATOM 2532 C CA . THR A 1 312 ? -16.578 -38.656 5.035 1 27.61 312 THR A CA 1
ATOM 2533 C C . THR A 1 312 ? -15.18 -38.875 5.617 1 27.61 312 THR A C 1
ATOM 2535 O O . THR A 1 312 ? -14.961 -39.781 6.41 1 27.61 312 THR A O 1
ATOM 2538 N N . VAL A 1 313 ? -14.234 -38.125 5.281 1 27.14 313 VAL A N 1
ATOM 2539 C CA . VAL A 1 313 ? -12.922 -38.594 5.707 1 27.14 313 VAL A CA 1
ATOM 2540 C C . VAL A 1 313 ? -12.758 -38.406 7.207 1 27.14 313 VAL A C 1
ATOM 2542 O O . VAL A 1 313 ? -11.992 -39.125 7.859 1 27.14 313 VAL A O 1
ATOM 2545 N N . SER A 1 314 ? -13.547 -37.5 7.84 1 26.95 314 SER A N 1
ATOM 2546 C CA . SER A 1 314 ? -13.234 -37.375 9.258 1 26.95 314 SER A CA 1
ATOM 2547 C C . SER A 1 314 ? -13.766 -38.562 10.055 1 26.95 314 SER A C 1
ATOM 2549 O O . SER A 1 314 ? -13.328 -38.812 11.18 1 26.95 314 SER A O 1
ATOM 2551 N N . SER A 1 315 ? -14.922 -39.125 9.641 1 26.77 315 SER A N 1
ATOM 2552 C CA . SER A 1 315 ? -15.516 -40.094 10.547 1 26.77 315 SER A CA 1
ATOM 2553 C C . SER A 1 315 ? -14.688 -41.375 10.594 1 26.77 315 SER A C 1
ATOM 2555 O O . SER A 1 315 ? -14.906 -42.219 11.461 1 26.77 315 SER A O 1
ATOM 2557 N N . ILE A 1 316 ? -14.07 -41.719 9.516 1 27.23 316 ILE A N 1
ATOM 2558 C CA . ILE A 1 316 ? -13.414 -43 9.664 1 27.23 316 ILE A CA 1
ATOM 2559 C C . ILE A 1 316 ? -12.312 -42.906 10.727 1 27.23 316 ILE A C 1
ATOM 2561 O O . ILE A 1 316 ? -12.055 -43.875 11.445 1 27.23 316 ILE A O 1
ATOM 2565 N N . LEU A 1 317 ? -11.812 -41.688 10.922 1 26.92 317 LEU A N 1
ATOM 2566 C CA . LEU A 1 317 ? -10.727 -41.75 11.898 1 26.92 317 LEU A CA 1
ATOM 2567 C C . LEU A 1 317 ? -11.266 -41.906 13.312 1 26.92 317 LEU A C 1
ATOM 2569 O O . LEU A 1 317 ? -10.5 -42.156 14.25 1 26.92 317 LEU A O 1
ATOM 2573 N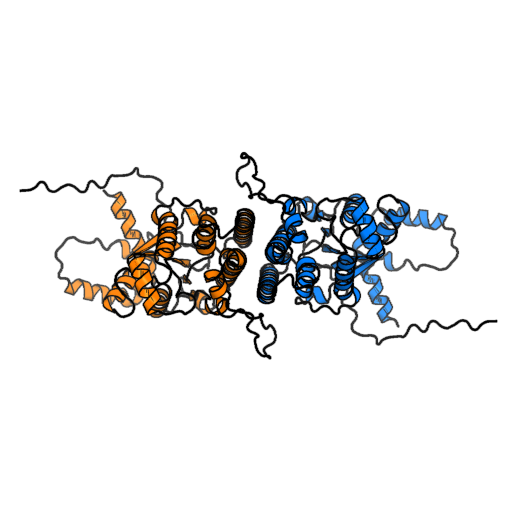 N . ALA A 1 318 ? -12.625 -41.656 13.508 1 26.34 318 ALA A N 1
ATOM 2574 C CA . ALA A 1 318 ? -13.07 -41.812 14.891 1 26.34 318 ALA A CA 1
ATOM 2575 C C . ALA A 1 318 ? -13.234 -43.312 15.227 1 26.34 318 ALA A C 1
ATOM 2577 O O . ALA A 1 318 ? -13.383 -43.656 16.391 1 26.34 318 ALA A O 1
ATOM 2578 N N . TRP A 1 319 ? -13.531 -44.188 14.242 1 24.7 319 TRP A N 1
ATOM 2579 C CA . TRP A 1 319 ? -13.805 -45.562 14.719 1 24.7 319 TRP A CA 1
ATOM 2580 C C . TRP A 1 319 ? -12.516 -46.281 15.086 1 24.7 319 TRP A C 1
ATOM 2582 O O . TRP A 1 319 ? -12.531 -47.219 15.883 1 24.7 319 TRP A O 1
ATOM 2592 N N . TYR A 1 320 ? -11.406 -46 14.617 1 24.3 320 TYR A N 1
ATOM 2593 C CA . TYR A 1 320 ? -10.352 -46.812 15.211 1 24.3 320 TYR A CA 1
ATOM 2594 C C . TYR A 1 320 ? -9.836 -46.188 16.5 1 24.3 320 TYR A C 1
ATOM 2596 O O . TYR A 1 320 ? -9.625 -44.969 16.562 1 24.3 320 TYR A O 1
ATOM 2604 N N . MET B 1 1 ? -6.73 66.125 -1.736 1 24.41 1 MET B N 1
ATOM 2605 C CA . MET B 1 1 ? -7.941 65.438 -1.307 1 24.41 1 MET B CA 1
ATOM 2606 C C . MET B 1 1 ? -8.141 64.188 -2.094 1 24.41 1 MET B C 1
ATOM 2608 O O . MET B 1 1 ? -8.516 64.188 -3.268 1 24.41 1 MET B O 1
ATOM 2612 N N . ARG B 1 2 ? -7.25 63.312 -1.982 1 34.78 2 ARG B N 1
ATOM 2613 C CA . ARG B 1 2 ? -6.934 62.281 -2.951 1 34.78 2 ARG B CA 1
ATOM 2614 C C . ARG B 1 2 ? -8.055 61.25 -3.041 1 34.78 2 ARG B C 1
ATOM 2616 O O . ARG B 1 2 ? -8.703 60.938 -2.037 1 34.78 2 ARG B O 1
ATOM 2623 N N . PRO B 1 3 ? -8.68 61.031 -4.242 1 30.73 3 PRO B N 1
ATOM 2624 C CA . PRO B 1 3 ? -9.883 60.219 -4.441 1 30.73 3 PRO B CA 1
ATOM 2625 C C . PRO B 1 3 ? -9.75 58.844 -3.85 1 30.73 3 PRO B C 1
ATOM 2627 O O . PRO B 1 3 ? -8.641 58.312 -3.734 1 30.73 3 PRO B O 1
ATOM 2630 N N . LEU B 1 4 ? -10.664 58.438 -2.879 1 28.22 4 LEU B N 1
ATOM 2631 C CA . LEU B 1 4 ? -10.836 57.25 -2.064 1 28.22 4 LEU B CA 1
ATOM 2632 C C . LEU B 1 4 ? -11.023 56 -2.941 1 28.22 4 LEU B C 1
ATOM 2634 O O . LEU B 1 4 ? -11.922 55.969 -3.783 1 28.22 4 LEU B O 1
ATOM 2638 N N . LEU B 1 5 ? -9.969 55.5 -3.537 1 25.38 5 LEU B N 1
ATOM 2639 C CA . LEU B 1 5 ? -9.977 54.406 -4.473 1 25.38 5 LEU B CA 1
ATOM 2640 C C . LEU B 1 5 ? -10.898 53.281 -3.982 1 25.38 5 LEU B C 1
ATOM 2642 O O . LEU B 1 5 ? -10.75 52.781 -2.863 1 25.38 5 LEU B O 1
ATOM 2646 N N . SER B 1 6 ? -12.156 53.219 -4.402 1 23.88 6 SER B N 1
ATOM 2647 C CA . SER B 1 6 ? -13.266 52.312 -4.168 1 23.88 6 SER B CA 1
ATOM 2648 C C . SER B 1 6 ? -12.875 50.875 -4.465 1 23.88 6 SER B C 1
ATOM 2650 O O . SER B 1 6 ? -12.258 50.562 -5.496 1 23.88 6 SER B O 1
ATOM 2652 N N . LEU B 1 7 ? -12.414 50.125 -3.463 1 22.81 7 LEU B N 1
ATOM 2653 C CA . LEU B 1 7 ? -12.109 48.688 -3.473 1 22.81 7 LEU B CA 1
ATOM 2654 C C . LEU B 1 7 ? -13.219 47.906 -4.145 1 22.81 7 LEU B C 1
ATOM 2656 O O . LEU B 1 7 ? -14.344 47.844 -3.641 1 22.81 7 LEU B O 1
ATOM 2660 N N . ARG B 1 8 ? -13.297 48.031 -5.406 1 22.91 8 ARG B N 1
ATOM 2661 C CA . ARG B 1 8 ? -14.312 47.375 -6.227 1 22.91 8 ARG B CA 1
ATOM 2662 C C . ARG B 1 8 ? -14.32 45.875 -6.012 1 22.91 8 ARG B C 1
ATOM 2664 O O . ARG B 1 8 ? -13.312 45.188 -6.266 1 22.91 8 ARG B O 1
ATOM 2671 N N . LEU B 1 9 ? -14.945 45.406 -5 1 23.08 9 LEU B N 1
ATOM 2672 C CA . LEU B 1 9 ? -15.273 44 -4.754 1 23.08 9 LEU B CA 1
ATOM 2673 C C . LEU B 1 9 ? -15.906 43.375 -5.992 1 23.08 9 LEU B C 1
ATOM 2675 O O . LEU B 1 9 ? -16.953 43.812 -6.453 1 23.08 9 LEU B O 1
ATOM 2679 N N . ARG B 1 10 ? -15.117 43.094 -6.934 1 24.58 10 ARG B N 1
ATOM 2680 C CA . ARG B 1 10 ? -15.734 42.5 -8.125 1 24.58 10 ARG B CA 1
ATOM 2681 C C . ARG B 1 10 ? -16.703 41.375 -7.75 1 24.58 10 ARG B C 1
ATOM 2683 O O . ARG B 1 10 ? -16.359 40.5 -6.965 1 24.58 10 ARG B O 1
ATOM 2690 N N . ARG B 1 11 ? -17.984 41.531 -7.906 1 26.62 11 ARG B N 1
ATOM 2691 C CA . ARG B 1 11 ? -19.188 40.75 -7.785 1 26.62 11 ARG B CA 1
ATOM 2692 C C . ARG B 1 11 ? -19.094 39.469 -8.641 1 26.62 11 ARG B C 1
ATOM 2694 O O . ARG B 1 11 ? -19.266 39.531 -9.859 1 26.62 11 ARG B O 1
ATOM 2701 N N . ALA B 1 12 ? -18.203 38.531 -8.469 1 24.3 12 ALA B N 1
ATOM 2702 C CA . ALA B 1 12 ? -18.344 37.344 -9.312 1 24.3 12 ALA B CA 1
ATOM 2703 C C . ALA B 1 12 ? -19.75 36.781 -9.203 1 24.3 12 ALA B C 1
ATOM 2705 O O . ALA B 1 12 ? -20.438 36.969 -8.203 1 24.3 12 ALA B O 1
ATOM 2706 N N . ALA B 1 13 ? -20.375 36.25 -10.219 1 25.17 13 ALA B N 1
ATOM 2707 C CA . ALA B 1 13 ? -21.703 35.656 -10.453 1 25.17 13 ALA B CA 1
ATOM 2708 C C . ALA B 1 13 ? -22.094 34.719 -9.312 1 25.17 13 ALA B C 1
ATOM 2710 O O . ALA B 1 13 ? -21.219 34.125 -8.68 1 25.17 13 ALA B O 1
ATOM 2711 N N . ALA B 1 14 ? -23.312 34.719 -8.836 1 28.08 14 ALA B N 1
ATOM 2712 C CA . ALA B 1 14 ? -24.078 34.094 -7.762 1 28.08 14 ALA B CA 1
ATOM 2713 C C . ALA B 1 14 ? -23.969 32.594 -7.812 1 28.08 14 ALA B C 1
ATOM 2715 O O . ALA B 1 14 ? -24.766 31.906 -8.469 1 28.08 14 ALA B O 1
ATOM 2716 N N . GLY B 1 15 ? -23.016 32.031 -8.414 1 24.22 15 GLY B N 1
ATOM 2717 C CA . GLY B 1 15 ? -23.016 30.594 -8.578 1 24.22 15 GLY B CA 1
ATOM 2718 C C . GLY B 1 15 ? -23.469 29.859 -7.332 1 24.22 15 GLY B C 1
ATOM 2719 O O . GLY B 1 15 ? -23.578 30.453 -6.258 1 24.22 15 GLY B O 1
ATOM 2720 N N . ALA B 1 16 ? -23.672 28.422 -7.465 1 28.45 16 ALA B N 1
ATOM 2721 C CA . ALA B 1 16 ? -24.25 27.438 -6.562 1 28.45 16 ALA B CA 1
ATOM 2722 C C . ALA B 1 16 ? -23.734 27.609 -5.141 1 28.45 16 ALA B C 1
ATOM 2724 O O . ALA B 1 16 ? -22.547 27.906 -4.938 1 28.45 16 ALA B O 1
ATOM 2725 N N . LEU B 1 17 ? -24.5 28.141 -4.281 1 26.23 17 LEU B N 1
ATOM 2726 C CA . LEU B 1 17 ? -24.219 28.234 -2.854 1 26.23 17 LEU B CA 1
ATOM 2727 C C . LEU B 1 17 ? -23.328 27.094 -2.385 1 26.23 17 LEU B C 1
ATOM 2729 O O . LEU B 1 17 ? -23.609 25.938 -2.686 1 26.23 17 LEU B O 1
ATOM 2733 N N . PRO B 1 18 ? -22.109 27.312 -2.412 1 28.56 18 PRO B N 1
ATOM 2734 C CA . PRO B 1 18 ? -21.359 26.141 -1.955 1 28.56 18 PRO B CA 1
ATOM 2735 C C . PRO B 1 18 ? -22.016 25.453 -0.76 1 28.56 18 PRO B C 1
ATOM 2737 O O . PRO B 1 18 ? -22.547 26.125 0.126 1 28.56 18 PRO B O 1
ATOM 2740 N N . ARG B 1 19 ? -22.859 24.391 -0.954 1 29.2 19 ARG B N 1
ATOM 2741 C CA . ARG B 1 19 ? -23.438 23.484 0.023 1 29.2 19 ARG B CA 1
ATOM 2742 C C . ARG B 1 19 ? -22.641 23.5 1.327 1 29.2 19 ARG B C 1
ATOM 2744 O O . ARG B 1 19 ? -21.422 23.391 1.316 1 29.2 19 ARG B O 1
ATOM 2751 N N . CYS B 1 20 ? -23.109 24.297 2.209 1 29.89 20 CYS B N 1
ATOM 2752 C CA . CYS B 1 20 ? -22.625 24.344 3.586 1 29.89 20 CYS B CA 1
ATOM 2753 C C . CYS B 1 20 ? -22.078 23 4.02 1 29.89 20 CYS B C 1
ATOM 2755 O O . CYS B 1 20 ? -22.516 21.953 3.527 1 29.89 20 CYS B O 1
ATOM 2757 N N . PHE B 1 21 ? -20.891 22.953 4.359 1 33.25 21 PHE B N 1
ATOM 2758 C CA . PHE B 1 21 ? -20.203 21.812 4.938 1 33.25 21 PHE B CA 1
ATOM 2759 C C . PHE B 1 21 ? -21.062 21.141 5.996 1 33.25 21 PHE B C 1
ATOM 2761 O O . PHE B 1 21 ? -20.688 20.109 6.555 1 33.25 21 PHE B O 1
ATOM 2768 N N . GLY B 1 22 ? -22.109 21.984 6.566 1 32.31 22 GLY B N 1
ATOM 2769 C CA . GLY B 1 22 ? -22.844 21.578 7.758 1 32.31 22 GLY B CA 1
ATOM 2770 C C . GLY B 1 22 ? -23.766 20.391 7.52 1 32.31 22 GLY B C 1
ATOM 2771 O O . GLY B 1 22 ? -24.719 20.172 8.273 1 32.31 22 GLY B O 1
ATOM 2772 N N . LYS B 1 23 ? -24.172 20.141 6.426 1 33.38 23 LYS B N 1
ATOM 2773 C CA . LYS B 1 23 ? -25.062 19.016 6.625 1 33.38 23 LYS B CA 1
ATOM 2774 C C . LYS B 1 23 ? -24.469 18 7.602 1 33.38 23 LYS B C 1
ATOM 2776 O O . LYS B 1 23 ? -23.484 17.328 7.285 1 33.38 23 LYS B O 1
ATOM 2781 N N . ALA B 1 24 ? -24.578 18.406 8.906 1 32.66 24 ALA B N 1
ATOM 2782 C CA . ALA B 1 24 ? -24.344 17.359 9.898 1 32.66 24 ALA B CA 1
ATOM 2783 C C . ALA B 1 24 ? -24.766 15.992 9.375 1 32.66 24 ALA B C 1
ATOM 2785 O O . ALA B 1 24 ? -25.906 15.828 8.922 1 32.66 24 ALA B O 1
ATOM 2786 N N . ARG B 1 25 ? -24 15.438 8.789 1 38.41 25 ARG B N 1
ATOM 2787 C CA . ARG B 1 25 ? -24.406 14.062 8.523 1 38.41 25 ARG B CA 1
ATOM 2788 C C . ARG B 1 25 ? -25.172 13.477 9.703 1 38.41 25 ARG B C 1
ATOM 2790 O O . ARG B 1 25 ? -24.75 13.625 10.859 1 38.41 25 ARG B O 1
ATOM 2797 N N . ARG B 1 26 ? -26.5 13.617 9.797 1 35.84 26 ARG B N 1
ATOM 2798 C CA . ARG B 1 26 ? -27.344 12.922 10.773 1 35.84 26 ARG B CA 1
ATOM 2799 C C . ARG B 1 26 ? -26.547 11.844 11.508 1 35.84 26 ARG B C 1
ATOM 2801 O O . ARG B 1 26 ? -26.875 11.469 12.625 1 35.84 26 ARG B O 1
ATOM 2808 N N . GLY B 1 27 ? -25.938 10.891 10.828 1 40.22 27 GLY B N 1
ATOM 2809 C CA . GLY B 1 27 ? -25.344 9.719 11.453 1 40.22 27 GLY B CA 1
ATOM 2810 C C . GLY B 1 27 ? -24.016 10.016 12.125 1 40.22 27 GLY B C 1
ATOM 2811 O O . GLY B 1 27 ? -23.438 11.086 11.922 1 40.22 27 GLY B O 1
ATOM 2812 N N . GLY B 1 28 ? -23.594 9.359 13.375 1 51.44 28 GLY B N 1
ATOM 2813 C CA . GLY B 1 28 ? -22.594 9.125 14.398 1 51.44 28 GLY B CA 1
ATOM 2814 C C . GLY B 1 28 ? -21.172 9.32 13.898 1 51.44 28 GLY B C 1
ATOM 2815 O O . GLY B 1 28 ? -20.219 8.828 14.5 1 51.44 28 GLY B O 1
ATOM 2816 N N . SER B 1 29 ? -20.938 9.953 12.695 1 72.44 29 SER B N 1
ATOM 2817 C CA . SER B 1 29 ? -19.531 9.875 12.289 1 72.44 29 SER B CA 1
ATOM 2818 C C . SER B 1 29 ? -18.766 11.133 12.688 1 72.44 29 SER B C 1
ATOM 2820 O O . SER B 1 29 ? -19.359 12.203 12.812 1 72.44 29 SER B O 1
ATOM 2822 N N . ALA B 1 30 ? -17.578 11.242 13.227 1 84.75 30 ALA B N 1
ATOM 2823 C CA . ALA B 1 30 ? -16.656 12.281 13.688 1 84.75 30 ALA B CA 1
ATOM 2824 C C . ALA B 1 30 ? -16.25 13.211 12.547 1 84.75 30 ALA B C 1
ATOM 2826 O O . ALA B 1 30 ? -16.141 12.781 11.398 1 84.75 30 ALA B O 1
ATOM 2827 N N . TRP B 1 31 ? -16.281 14.562 12.852 1 88.19 31 TRP B N 1
ATOM 2828 C CA . TRP B 1 31 ? -15.703 15.516 11.914 1 88.19 31 TRP B CA 1
ATOM 2829 C C . TRP B 1 31 ? -14.188 15.328 11.812 1 88.19 31 TRP B C 1
ATOM 2831 O O . TRP B 1 31 ? -13.477 15.445 12.812 1 88.19 31 TRP B O 1
ATOM 2841 N N . ARG B 1 32 ? -13.773 15.062 10.625 1 92.81 32 ARG B N 1
ATOM 2842 C CA . ARG B 1 32 ? -12.359 14.773 10.414 1 92.81 32 ARG B CA 1
ATOM 2843 C C . ARG B 1 32 ? -11.688 15.875 9.617 1 92.81 32 ARG B C 1
ATOM 2845 O O . ARG B 1 32 ? -12.062 16.156 8.477 1 92.81 32 ARG B O 1
ATOM 2852 N N . LEU B 1 33 ? -10.633 16.562 10.227 1 94.06 33 LEU B N 1
ATOM 2853 C CA . LEU B 1 33 ? -9.906 17.672 9.609 1 94.06 33 LEU B CA 1
ATOM 2854 C C . LEU B 1 33 ? -8.414 17.391 9.555 1 94.06 33 LEU B C 1
ATOM 2856 O O . LEU B 1 33 ? -7.887 16.641 10.391 1 94.06 33 LEU B O 1
ATOM 2860 N N . SER B 1 34 ? -7.734 17.922 8.586 1 96.69 34 SER B N 1
ATOM 2861 C CA . SER B 1 34 ? -6.285 17.797 8.477 1 96.69 34 SER B CA 1
ATOM 2862 C C . SER B 1 34 ? -5.609 19.172 8.531 1 96.69 34 SER B C 1
ATOM 2864 O O . SER B 1 34 ? -6.059 20.109 7.879 1 96.69 34 SER B O 1
ATOM 2866 N N . ILE B 1 35 ? -4.621 19.234 9.328 1 97.38 35 ILE B N 1
ATOM 2867 C CA . ILE B 1 35 ? -3.771 20.422 9.344 1 97.38 35 ILE B CA 1
ATOM 2868 C C . ILE B 1 35 ? -2.67 20.281 8.289 1 97.38 35 ILE B C 1
ATOM 2870 O O . ILE B 1 35 ? -1.937 19.281 8.289 1 97.38 35 ILE B O 1
ATOM 2874 N N . GLU B 1 36 ? -2.584 21.234 7.441 1 98.38 36 GLU B N 1
ATOM 2875 C CA . GLU B 1 36 ? -1.604 21.234 6.359 1 98.38 36 GLU B CA 1
ATOM 2876 C C . GLU B 1 36 ? -0.674 22.438 6.445 1 98.38 36 GLU B C 1
ATOM 2878 O O . GLU B 1 36 ? -1.019 23.453 7.059 1 98.38 36 GLU B O 1
ATOM 2883 N N . GLY B 1 37 ? 0.49 22.312 5.828 1 98.69 37 GLY B N 1
ATOM 2884 C CA . GLY B 1 37 ? 1.455 23.391 5.805 1 98.69 37 GLY B CA 1
ATOM 2885 C C . GLY B 1 37 ? 2.873 22.922 5.527 1 98.69 37 GLY B C 1
ATOM 2886 O O . GLY B 1 37 ? 3.156 21.734 5.574 1 98.69 37 GLY B O 1
ATOM 2887 N N . ASN B 1 38 ? 3.748 23.875 5.281 1 98.69 38 ASN B N 1
ATOM 2888 C CA . ASN B 1 38 ? 5.148 23.625 4.957 1 98.69 38 ASN B CA 1
ATOM 2889 C C . ASN B 1 38 ? 5.887 22.984 6.125 1 98.69 38 ASN B C 1
ATOM 2891 O O . ASN B 1 38 ? 5.34 22.875 7.227 1 98.69 38 ASN B O 1
ATOM 2895 N N . ILE B 1 39 ? 7.062 22.375 5.824 1 98.06 39 ILE B N 1
ATOM 2896 C CA . ILE B 1 39 ? 7.949 21.875 6.863 1 98.06 39 ILE B CA 1
ATOM 2897 C C . ILE B 1 39 ? 8.328 23 7.82 1 98.06 39 ILE B C 1
ATOM 2899 O O . ILE B 1 39 ? 8.672 24.094 7.383 1 98.06 39 ILE B O 1
ATOM 2903 N N . ALA B 1 40 ? 8.18 22.797 9.125 1 97.75 40 ALA B N 1
ATOM 2904 C CA . ALA B 1 40 ? 8.562 23.703 10.203 1 97.75 40 ALA B CA 1
ATOM 2905 C C . ALA B 1 40 ? 7.656 24.922 10.242 1 97.75 40 ALA B C 1
ATOM 2907 O O . ALA B 1 40 ? 8.039 25.969 10.773 1 97.75 40 ALA B O 1
ATOM 2908 N N . VAL B 1 41 ? 6.473 24.797 9.703 1 98.25 41 VAL B N 1
ATOM 2909 C CA . VAL B 1 41 ? 5.551 25.938 9.727 1 98.25 41 VAL B CA 1
ATOM 2910 C C . VAL B 1 41 ? 4.953 26.078 11.125 1 98.25 41 VAL B C 1
ATOM 2912 O O . VAL B 1 41 ? 4.477 27.156 11.492 1 98.25 41 VAL B O 1
ATOM 2915 N N . GLY B 1 42 ? 4.871 24.969 11.883 1 96.88 42 GLY B N 1
ATOM 2916 C CA . GLY B 1 42 ? 4.344 25.016 13.242 1 96.88 42 GLY B CA 1
ATOM 2917 C C . GLY B 1 42 ? 3.131 24.125 13.445 1 96.88 42 GLY B C 1
ATOM 2918 O O . GLY B 1 42 ? 2.332 24.359 14.352 1 96.88 42 GLY B O 1
ATOM 2919 N N . LYS B 1 43 ? 2.902 23.094 12.648 1 97.12 43 LYS B N 1
ATOM 2920 C CA . LYS B 1 43 ? 1.733 22.234 12.711 1 97.12 43 LYS B CA 1
ATOM 2921 C C . LYS B 1 43 ? 1.657 21.5 14.047 1 97.12 43 LYS B C 1
ATOM 2923 O O . LYS B 1 43 ? 0.601 21.469 14.68 1 97.12 43 LYS B O 1
ATOM 2928 N N . SER B 1 44 ? 2.828 20.859 14.469 1 96.12 44 SER B N 1
ATOM 2929 C CA . SER B 1 44 ? 2.838 20.109 15.719 1 96.12 44 SER B CA 1
ATOM 2930 C C . SER B 1 44 ? 2.523 21 16.906 1 96.12 44 SER B C 1
ATOM 2932 O O . SER B 1 44 ? 1.801 20.594 17.828 1 96.12 44 SER B O 1
ATOM 2934 N N . THR B 1 45 ? 3.07 22.188 16.922 1 95.12 45 THR B N 1
ATOM 2935 C CA . THR B 1 45 ? 2.785 23.156 17.969 1 95.12 45 THR B CA 1
ATOM 2936 C C . THR B 1 45 ? 1.308 23.531 17.969 1 95.12 45 THR B C 1
ATOM 2938 O O . THR B 1 45 ? 0.673 23.578 19.031 1 95.12 45 THR B O 1
ATOM 2941 N N . PHE B 1 46 ? 0.797 23.828 16.781 1 95 46 PHE B N 1
ATOM 2942 C CA . PHE B 1 46 ? -0.608 24.188 16.641 1 95 46 PHE B CA 1
ATOM 2943 C C . PHE B 1 46 ? -1.511 23.062 17.125 1 95 46 PHE B C 1
ATOM 2945 O O . PHE B 1 46 ? -2.506 23.297 17.797 1 95 46 PHE B O 1
ATOM 2952 N N . LEU B 1 47 ? -1.195 21.859 16.75 1 95.38 47 LEU B N 1
ATOM 2953 C CA . LEU B 1 47 ? -1.949 20.672 17.156 1 95.38 47 LEU B CA 1
ATOM 2954 C C . LEU B 1 47 ? -1.969 20.547 18.688 1 95.38 47 LEU B C 1
ATOM 2956 O O . LEU B 1 47 ? -3.006 20.234 19.266 1 95.38 47 LEU B O 1
ATOM 2960 N N . ARG B 1 48 ? -0.845 20.734 19.312 1 94.06 48 ARG B N 1
ATOM 2961 C CA . ARG B 1 48 ? -0.77 20.703 20.781 1 94.06 48 ARG B CA 1
ATOM 2962 C C . ARG B 1 48 ? -1.671 21.766 21.391 1 94.06 48 ARG B C 1
ATOM 2964 O O . ARG B 1 48 ? -2.369 21.516 22.375 1 94.06 48 ARG B O 1
ATOM 2971 N N . LEU B 1 49 ? -1.668 22.953 20.828 1 92.62 49 LEU B N 1
ATOM 2972 C CA . LEU B 1 49 ? -2.504 24.047 21.312 1 92.62 49 LEU B CA 1
ATOM 2973 C C . LEU B 1 49 ? -3.982 23.703 21.172 1 92.62 49 LEU B C 1
ATOM 2975 O O . LEU B 1 49 ? -4.773 23.969 22.078 1 92.62 49 LEU B O 1
ATOM 2979 N N . LEU B 1 50 ? -4.375 23.125 20.031 1 91.31 50 LEU B N 1
ATOM 2980 C CA . LEU B 1 50 ? -5.75 22.703 19.812 1 91.31 50 LEU B CA 1
ATOM 2981 C C . LEU B 1 50 ? -6.172 21.672 20.859 1 91.31 50 LEU B C 1
ATOM 2983 O O . LEU B 1 50 ? -7.277 21.75 21.391 1 91.31 50 LEU B O 1
ATOM 2987 N N . GLY B 1 51 ? -5.266 20.734 21.156 1 91.06 51 GLY B N 1
ATOM 2988 C CA . GLY B 1 51 ? -5.555 19.719 22.141 1 91.06 51 GLY B CA 1
ATOM 2989 C C . GLY B 1 51 ? -5.77 20.281 23.531 1 91.06 51 GLY B C 1
ATOM 2990 O O . GLY B 1 51 ? -6.605 19.781 24.297 1 91.06 51 GLY B O 1
ATOM 2991 N N . LYS B 1 52 ? -5.043 21.312 23.859 1 90.69 52 LYS B N 1
ATOM 2992 C CA . LYS B 1 52 ? -5.207 21.984 25.141 1 90.69 52 LYS B CA 1
ATOM 2993 C C . LYS B 1 52 ? -6.527 22.75 25.188 1 90.69 52 LYS B C 1
ATOM 2995 O O . LYS B 1 52 ? -7.199 22.781 26.234 1 90.69 52 LYS B O 1
ATOM 3000 N N . THR B 1 53 ? -6.883 23.359 24.109 1 87.31 53 THR B N 1
ATOM 3001 C CA . THR B 1 53 ? -8.07 24.188 24.031 1 87.31 53 THR B CA 1
ATOM 3002 C C . THR B 1 53 ? -9.336 23.328 23.938 1 87.31 53 THR B C 1
ATOM 3004 O O . THR B 1 53 ? -10.375 23.688 24.5 1 87.31 53 THR B O 1
ATOM 3007 N N . PHE B 1 54 ? -9.195 22.219 23.203 1 86.5 54 PHE B N 1
ATOM 3008 C CA . PHE B 1 54 ? -10.312 21.297 23 1 86.5 54 PHE B CA 1
ATOM 3009 C C . PHE B 1 54 ? -9.922 19.875 23.406 1 86.5 54 PHE B C 1
ATOM 3011 O O . PHE B 1 54 ? -9.719 19.016 22.547 1 86.5 54 PHE B O 1
ATOM 3018 N N . PRO B 1 55 ? -9.984 19.578 24.641 1 88.69 55 PRO B N 1
ATOM 3019 C CA . PRO B 1 55 ? -9.508 18.281 25.141 1 88.69 55 PRO B CA 1
ATOM 3020 C C . PRO B 1 55 ? -10.383 17.125 24.688 1 88.69 55 PRO B C 1
ATOM 3022 O O . PRO B 1 55 ? -9.953 15.969 24.75 1 88.69 55 PRO B O 1
ATOM 3025 N N . GLU B 1 56 ? -11.562 17.438 24.219 1 87.06 56 GLU B N 1
ATOM 3026 C CA . GLU B 1 56 ? -12.469 16.391 23.797 1 87.06 56 GLU B CA 1
ATOM 3027 C C . GLU B 1 56 ? -12.148 15.93 22.375 1 87.06 56 GLU B C 1
ATOM 3029 O O . GLU B 1 56 ? -12.641 14.891 21.922 1 87.06 56 GLU B O 1
ATOM 3034 N N . TRP B 1 57 ? -11.367 16.641 21.672 1 88.94 57 TRP B N 1
ATOM 3035 C CA . TRP B 1 57 ? -11 16.281 20.312 1 88.94 57 TRP B CA 1
ATOM 3036 C C . TRP B 1 57 ? -9.891 15.242 20.297 1 88.94 57 TRP B C 1
ATOM 3038 O O . TRP B 1 57 ? -9.125 15.125 21.25 1 88.94 57 TRP B O 1
ATOM 3048 N N . GLN B 1 58 ? -9.891 14.492 19.297 1 92.69 58 GLN B N 1
ATOM 3049 C CA . GLN B 1 58 ? -8.836 13.5 19.125 1 92.69 58 GLN B CA 1
ATOM 3050 C C . GLN B 1 58 ? -7.801 13.961 18.109 1 92.69 58 GLN B C 1
ATOM 3052 O O . GLN B 1 58 ? -8.156 14.375 17 1 92.69 58 GLN B O 1
ATOM 3057 N N . MET B 1 59 ? -6.582 13.906 18.531 1 93.06 59 MET B N 1
ATOM 3058 C CA . MET B 1 59 ? -5.48 14.344 17.688 1 93.06 59 MET B CA 1
ATOM 3059 C C . MET B 1 59 ? -4.672 13.156 17.188 1 93.06 59 MET B C 1
ATOM 3061 O O . MET B 1 59 ? -4.461 12.188 17.922 1 93.06 59 MET B O 1
ATOM 3065 N N . ALA B 1 60 ? -4.273 13.219 15.945 1 94.19 60 ALA B N 1
ATOM 3066 C CA . ALA B 1 60 ? -3.322 12.266 15.375 1 94.19 60 ALA B CA 1
ATOM 3067 C C . ALA B 1 60 ? -2.086 12.977 14.836 1 94.19 60 ALA B C 1
ATOM 3069 O O . ALA B 1 60 ? -2.164 13.711 13.844 1 94.19 60 ALA B O 1
ATOM 3070 N N . THR B 1 61 ? -0.947 12.703 15.453 1 94.94 61 THR B N 1
ATOM 3071 C CA . THR B 1 61 ? 0.296 13.367 15.07 1 94.94 61 THR B CA 1
ATOM 3072 C C . THR B 1 61 ? 0.977 12.617 13.93 1 94.94 61 THR B C 1
ATOM 3074 O O . THR B 1 61 ? 0.722 11.43 13.719 1 94.94 61 THR B O 1
ATOM 3077 N N . GLU B 1 62 ? 1.768 13.359 13.266 1 93.12 62 GLU B N 1
ATOM 3078 C CA . GLU B 1 62 ? 2.605 12.742 12.242 1 93.12 62 GLU B CA 1
ATOM 3079 C C . GLU B 1 62 ? 3.598 11.766 12.859 1 93.12 62 GLU B C 1
ATOM 3081 O O . GLU B 1 62 ? 4.309 12.109 13.805 1 93.12 62 GLU B O 1
ATOM 3086 N N . PRO B 1 63 ? 3.678 10.57 12.336 1 92.69 63 PRO B N 1
ATOM 3087 C CA . PRO B 1 63 ? 4.539 9.562 12.961 1 92.69 63 PRO B CA 1
ATOM 3088 C C . PRO B 1 63 ? 5.992 9.656 12.5 1 92.69 63 PRO B C 1
ATOM 3090 O O . PRO B 1 63 ? 6.566 8.672 12.039 1 92.69 63 PRO B O 1
ATOM 3093 N N . VAL B 1 64 ? 6.656 10.727 12.734 1 94.19 64 VAL B N 1
ATOM 3094 C CA . VAL B 1 64 ? 8.023 11 12.289 1 94.19 64 VAL B CA 1
ATOM 3095 C C . VAL B 1 64 ? 8.984 10.016 12.953 1 94.19 64 VAL B C 1
ATOM 3097 O O . VAL B 1 64 ? 9.945 9.562 12.32 1 94.19 64 VAL B O 1
ATOM 3100 N N . ALA B 1 65 ? 8.727 9.695 14.195 1 93.19 65 ALA B N 1
ATOM 3101 C CA . ALA B 1 65 ? 9.586 8.781 14.945 1 93.19 65 ALA B CA 1
ATOM 3102 C C . ALA B 1 65 ? 9.703 7.434 14.234 1 93.19 65 ALA B C 1
ATOM 3104 O O . ALA B 1 65 ? 10.773 6.816 14.234 1 93.19 65 ALA B O 1
ATOM 3105 N N . LYS B 1 66 ? 8.672 7.008 13.609 1 94.31 66 LYS B N 1
ATOM 3106 C CA . LYS B 1 66 ? 8.672 5.742 12.883 1 94.31 66 LYS B CA 1
ATOM 3107 C C . LYS B 1 66 ? 9.609 5.801 11.672 1 94.31 66 LYS B C 1
ATOM 3109 O O . LYS B 1 66 ? 10.203 4.793 11.289 1 94.31 66 LYS B O 1
ATOM 3114 N N . TRP B 1 67 ? 9.68 6.973 11.086 1 96.44 67 TRP B N 1
ATOM 3115 C CA . TRP B 1 67 ? 10.516 7.141 9.906 1 96.44 67 TRP B CA 1
ATOM 3116 C C . TRP B 1 67 ? 11.992 7.25 10.289 1 96.44 67 TRP B C 1
ATOM 3118 O O . TRP B 1 67 ? 12.867 6.844 9.531 1 96.44 67 TRP B O 1
ATOM 3128 N N . GLN B 1 68 ? 12.234 7.816 11.492 1 96 68 GLN B N 1
ATOM 3129 C CA . GLN B 1 68 ? 13.586 8.016 11.992 1 96 68 GLN B CA 1
ATOM 3130 C C . GLN B 1 68 ? 14.188 6.703 12.484 1 96 68 GLN B C 1
ATOM 3132 O O . GLN B 1 68 ? 15.414 6.566 12.562 1 96 68 GLN B O 1
ATOM 3137 N N . LYS B 1 69 ? 13.273 5.875 12.883 1 94.94 69 LYS B N 1
ATOM 3138 C CA . LYS B 1 69 ? 13.68 4.559 13.375 1 94.94 69 LYS B CA 1
ATOM 3139 C C . LYS B 1 69 ? 12.734 3.473 12.875 1 94.94 69 LYS B C 1
ATOM 3141 O O . LYS B 1 69 ? 11.766 3.127 13.562 1 94.94 69 LYS B O 1
ATOM 3146 N N . VAL B 1 70 ? 13.094 2.918 11.75 1 95 70 VAL B N 1
ATOM 3147 C CA . VAL B 1 70 ? 12.266 1.858 11.188 1 95 70 VAL B CA 1
ATOM 3148 C C . VAL B 1 70 ? 12.516 0.551 11.938 1 95 70 VAL B C 1
ATOM 3150 O O . VAL B 1 70 ? 13.664 0.097 12.031 1 95 70 VAL B O 1
ATOM 3153 N N . GLN B 1 71 ? 11.43 0.038 12.516 1 89.56 71 GLN B N 1
ATOM 3154 C CA . GLN B 1 71 ? 11.531 -1.181 13.312 1 89.56 71 GLN B CA 1
ATOM 3155 C C . GLN B 1 71 ? 10.5 -2.215 12.859 1 89.56 71 GLN B C 1
ATOM 3157 O O . GLN B 1 71 ? 9.5 -1.868 12.227 1 89.56 71 GLN B O 1
ATOM 3162 N N . ALA B 1 72 ? 10.875 -3.477 13.07 1 79.5 72 ALA B N 1
ATOM 3163 C CA . ALA B 1 72 ? 9.914 -4.539 12.766 1 79.5 72 ALA B CA 1
ATOM 3164 C C . ALA B 1 72 ? 8.719 -4.484 13.711 1 79.5 72 ALA B C 1
ATOM 3166 O O . ALA B 1 72 ? 8.852 -4.113 14.875 1 79.5 72 ALA B O 1
ATOM 3167 N N . SER B 1 73 ? 7.473 -4.57 13.211 1 66.19 73 SER B N 1
ATOM 3168 C CA . SER B 1 73 ? 6.281 -4.578 14.062 1 66.19 73 SER B CA 1
ATOM 3169 C C . SER B 1 73 ? 6.281 -5.781 15 1 66.19 73 SER B C 1
ATOM 3171 O O . SER B 1 73 ? 6.59 -6.898 14.586 1 66.19 73 SER B O 1
ATOM 3173 N N . SER B 1 74 ? 6.793 -5.715 16.297 1 54.09 74 SER B N 1
ATOM 3174 C CA . SER B 1 74 ? 6.785 -6.801 17.266 1 54.09 74 SER B CA 1
ATOM 3175 C C . SER B 1 74 ? 5.379 -7.344 17.484 1 54.09 74 SER B C 1
ATOM 3177 O O . SER B 1 74 ? 4.469 -6.594 17.859 1 54.09 74 SER B O 1
ATOM 3179 N N . THR B 1 75 ? 4.695 -8.25 16.812 1 46.62 75 THR B N 1
ATOM 3180 C CA . THR B 1 75 ? 3.609 -8.875 17.562 1 46.62 75 THR B CA 1
ATOM 3181 C C . THR B 1 75 ? 4.039 -9.18 18.984 1 46.62 75 THR B C 1
ATOM 3183 O O . THR B 1 75 ? 3.201 -9.43 19.859 1 46.62 75 THR B O 1
ATOM 3186 N N . ARG B 1 76 ? 5.078 -10.062 19.266 1 38.56 76 ARG B N 1
ATOM 3187 C CA . ARG B 1 76 ? 5.453 -10.5 20.609 1 38.56 76 ARG B CA 1
ATOM 3188 C C . ARG B 1 76 ? 6.254 -9.422 21.344 1 38.56 76 ARG B C 1
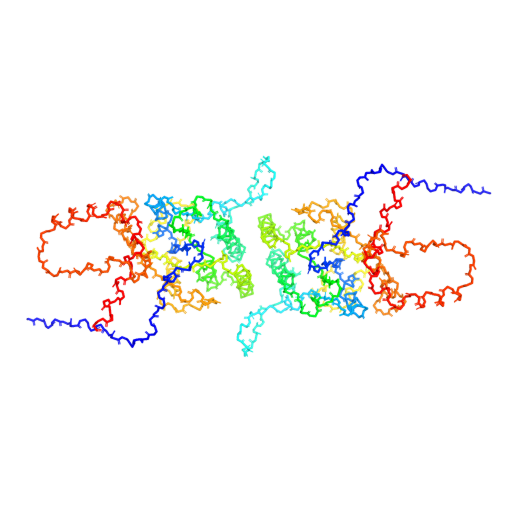ATOM 3190 O O . ARG B 1 76 ? 7.008 -8.672 20.719 1 38.56 76 ARG B O 1
ATOM 3197 N N . GLU B 1 77 ? 5.926 -8.93 22.578 1 36.78 77 GLU B N 1
ATOM 3198 C CA . GLU B 1 77 ? 6.477 -8.086 23.641 1 36.78 77 GLU B CA 1
ATOM 3199 C C . GLU B 1 77 ? 8 -8.055 23.578 1 36.78 77 GLU B C 1
ATOM 3201 O O . GLU B 1 77 ? 8.641 -7.359 24.359 1 36.78 77 GLU B O 1
ATOM 3206 N N . THR B 1 78 ? 8.641 -9.25 23.578 1 38.59 78 THR B N 1
ATOM 3207 C CA . THR B 1 78 ? 9.984 -9.375 24.125 1 38.59 78 THR B CA 1
ATOM 3208 C C . THR B 1 78 ? 10.953 -8.445 23.422 1 38.59 78 THR B C 1
ATOM 3210 O O . THR B 1 78 ? 11.742 -7.746 24.062 1 38.59 78 THR B O 1
ATOM 3213 N N . SER B 1 79 ? 11.898 -8.969 22.422 1 42.84 79 SER B N 1
ATOM 3214 C CA . SER B 1 79 ? 13.32 -8.672 22.312 1 42.84 79 SER B CA 1
ATOM 3215 C C . SER B 1 79 ? 13.539 -7.277 21.734 1 42.84 79 SER B C 1
ATOM 3217 O O . SER B 1 79 ? 12.625 -6.684 21.156 1 42.84 79 SER B O 1
ATOM 3219 N N . SER B 1 80 ? 14.867 -6.801 21.547 1 47.78 80 SER B N 1
ATOM 3220 C CA . SER B 1 80 ? 15.68 -5.672 21.109 1 47.78 80 SER B CA 1
ATOM 3221 C C . SER B 1 80 ? 15.227 -5.164 19.75 1 47.78 80 SER B C 1
ATOM 3223 O O . SER B 1 80 ? 15.352 -5.867 18.734 1 47.78 80 SER B O 1
ATOM 3225 N N . SER B 1 81 ? 14.172 -4.406 19.656 1 59.62 81 SER B N 1
ATOM 3226 C CA . SER B 1 81 ? 13.617 -3.846 18.438 1 59.62 81 SER B CA 1
ATOM 3227 C C . SER B 1 81 ? 14.719 -3.342 17.516 1 59.62 81 SER B C 1
ATOM 3229 O O . SER B 1 81 ? 15.398 -2.357 17.828 1 59.62 81 SER B O 1
ATOM 3231 N N . GLN B 1 82 ? 15.242 -4.164 16.766 1 74.69 82 GLN B N 1
ATOM 3232 C CA . GLN B 1 82 ? 16.297 -3.871 15.82 1 74.69 82 GLN B CA 1
ATOM 3233 C C . GLN B 1 82 ? 15.93 -2.688 14.93 1 74.69 82 GLN B C 1
ATOM 3235 O O . GLN B 1 82 ? 14.805 -2.598 14.445 1 74.69 82 GLN B O 1
ATOM 3240 N N . ASN B 1 83 ? 16.734 -1.671 15.086 1 81.25 83 ASN B N 1
ATOM 3241 C CA . ASN B 1 83 ? 16.656 -0.51 14.211 1 81.25 83 ASN B CA 1
ATOM 3242 C C . ASN B 1 83 ? 17.297 -0.79 12.852 1 81.25 83 ASN B C 1
ATOM 3244 O O . ASN B 1 83 ? 18.484 -1.059 12.766 1 81.25 83 ASN B O 1
ATOM 3248 N N . PHE B 1 84 ? 16.453 -0.714 11.898 1 84.94 84 PHE B N 1
ATOM 3249 C CA . PHE B 1 84 ? 16.938 -1.089 10.578 1 84.94 84 PHE B CA 1
ATOM 3250 C C . PHE B 1 84 ? 17.422 0.135 9.812 1 84.94 84 PHE B C 1
ATOM 3252 O O . PHE B 1 84 ? 18.094 0.006 8.781 1 84.94 84 PHE B O 1
ATOM 3259 N N . GLY B 1 85 ? 17 1.324 10.43 1 91.19 85 GLY B N 1
ATOM 3260 C CA . GLY B 1 85 ? 17.547 2.502 9.781 1 91.19 85 GLY B CA 1
ATOM 3261 C C . GLY B 1 85 ? 16.672 3.727 9.906 1 91.19 85 GLY B C 1
ATOM 3262 O O . GLY B 1 85 ? 15.523 3.627 10.359 1 91.19 85 GLY B O 1
ATOM 3263 N N . ASN B 1 86 ? 17.234 4.867 9.609 1 96.69 86 ASN B N 1
ATOM 3264 C CA . ASN B 1 86 ? 16.562 6.16 9.555 1 96.69 86 ASN B CA 1
ATOM 3265 C C . ASN B 1 86 ? 16.188 6.535 8.125 1 96.69 86 ASN B C 1
ATOM 3267 O O . ASN B 1 86 ? 16.969 7.164 7.41 1 96.69 86 ASN B O 1
ATOM 3271 N N . LEU B 1 87 ? 15 6.137 7.754 1 97.44 87 LEU B N 1
ATOM 3272 C CA . LEU B 1 87 ? 14.562 6.297 6.375 1 97.44 87 LEU B CA 1
ATOM 3273 C C . LEU B 1 87 ? 14.406 7.773 6.023 1 97.44 87 LEU B C 1
ATOM 3275 O O . LEU B 1 87 ? 14.641 8.172 4.879 1 97.44 87 LEU B O 1
ATOM 3279 N N . LEU B 1 88 ? 13.992 8.586 7.02 1 97 88 LEU B N 1
ATOM 3280 C CA . LEU B 1 88 ? 13.891 10.023 6.801 1 97 88 LEU B CA 1
ATOM 3281 C C . LEU B 1 88 ? 15.234 10.617 6.398 1 97 88 LEU B C 1
ATOM 3283 O O . LEU B 1 88 ? 15.32 11.391 5.445 1 97 88 LEU B O 1
ATOM 3287 N N . GLN B 1 89 ? 16.25 10.234 7.062 1 96.75 89 GLN B N 1
ATOM 3288 C CA . GLN B 1 89 ? 17.594 10.68 6.723 1 96.75 89 GLN B CA 1
ATOM 3289 C C . GLN B 1 89 ? 18 10.195 5.336 1 96.75 89 GLN B C 1
ATOM 3291 O O . GLN B 1 89 ? 18.609 10.945 4.562 1 96.75 89 GLN B O 1
ATOM 3296 N N . MET B 1 90 ? 17.703 8.969 5.043 1 96.38 90 MET B N 1
ATOM 3297 C CA . MET B 1 90 ? 18.094 8.352 3.781 1 96.38 90 MET B CA 1
ATOM 3298 C C . MET B 1 90 ? 17.484 9.094 2.598 1 96.38 90 MET B C 1
ATOM 3300 O O . MET B 1 90 ? 18.141 9.297 1.579 1 96.38 90 MET B O 1
ATOM 3304 N N . VAL B 1 91 ? 16.25 9.484 2.684 1 96.62 91 VAL B N 1
ATOM 3305 C CA . VAL B 1 91 ? 15.602 10.141 1.555 1 96.62 91 VAL B CA 1
ATOM 3306 C C . VAL B 1 91 ? 16.188 11.531 1.354 1 96.62 91 VAL B C 1
ATOM 3308 O O . VAL B 1 91 ? 16.328 12 0.22 1 96.62 91 VAL B O 1
ATOM 3311 N N . TYR B 1 92 ? 16.531 12.234 2.424 1 95.56 92 TYR B N 1
ATOM 3312 C CA . TYR B 1 92 ? 17.156 13.547 2.275 1 95.56 92 TYR B CA 1
ATOM 3313 C C . TYR B 1 92 ? 18.562 13.43 1.686 1 95.56 92 TYR B C 1
ATOM 3315 O O . TYR B 1 92 ? 19 14.297 0.933 1 95.56 92 TYR B O 1
ATOM 3323 N N . GLN B 1 93 ? 19.234 12.375 1.941 1 95.62 93 GLN B N 1
ATOM 3324 C CA . GLN B 1 93 ? 20.609 12.195 1.48 1 95.62 93 GLN B CA 1
ATOM 3325 C C . GLN B 1 93 ? 20.641 11.672 0.048 1 95.62 93 GLN B C 1
ATOM 3327 O O . GLN B 1 93 ? 21.469 12.109 -0.756 1 95.62 93 GLN B O 1
ATOM 3332 N N . GLU B 1 94 ? 19.766 10.719 -0.207 1 96.25 94 GLU B N 1
ATOM 3333 C CA . GLU B 1 94 ? 19.719 10.109 -1.533 1 96.25 94 GLU B CA 1
ATOM 3334 C C . GLU B 1 94 ? 18.281 10 -2.037 1 96.25 94 GLU B C 1
ATOM 3336 O O . GLU B 1 94 ? 17.766 8.898 -2.213 1 96.25 94 GLU B O 1
ATOM 3341 N N . PRO B 1 95 ? 17.703 11.125 -2.424 1 96.56 95 PRO B N 1
ATOM 3342 C CA . PRO B 1 95 ? 16.281 11.109 -2.773 1 96.56 95 PRO B CA 1
ATOM 3343 C C . PRO B 1 95 ? 15.992 10.266 -4.016 1 96.56 95 PRO B C 1
ATOM 3345 O O . PRO B 1 95 ? 14.938 9.625 -4.094 1 96.56 95 PRO B O 1
ATOM 3348 N N . SER B 1 96 ? 16.844 10.164 -4.969 1 96.81 96 SER B N 1
ATOM 3349 C CA . SER B 1 96 ? 16.562 9.422 -6.191 1 96.81 96 SER B CA 1
ATOM 3350 C C . SER B 1 96 ? 16.438 7.93 -5.91 1 96.81 96 SER B C 1
ATOM 3352 O O . SER B 1 96 ? 15.727 7.215 -6.629 1 96.81 96 SER B O 1
ATOM 3354 N N . ARG B 1 97 ? 17.062 7.52 -4.895 1 96.25 97 ARG B N 1
ATOM 3355 C CA . ARG B 1 97 ? 17.016 6.102 -4.551 1 96.25 97 ARG B CA 1
ATOM 3356 C C . ARG B 1 97 ? 15.859 5.805 -3.613 1 96.25 97 ARG B C 1
ATOM 3358 O O . ARG B 1 97 ? 15.203 4.762 -3.734 1 96.25 97 ARG B O 1
ATOM 3365 N N . TRP B 1 98 ? 15.516 6.703 -2.703 1 97.31 98 TRP B N 1
ATOM 3366 C CA . TRP B 1 98 ? 14.711 6.297 -1.555 1 97.31 98 TRP B CA 1
ATOM 3367 C C . TRP B 1 98 ? 13.344 6.98 -1.578 1 97.31 98 TRP B C 1
ATOM 3369 O O . TRP B 1 98 ? 12.477 6.672 -0.759 1 97.31 98 TRP B O 1
ATOM 3379 N N . SER B 1 99 ? 13.109 7.863 -2.545 1 98.12 99 SER B N 1
ATOM 3380 C CA . SER B 1 99 ? 11.867 8.625 -2.562 1 98.12 99 SER B CA 1
ATOM 3381 C C . SER B 1 99 ? 10.648 7.711 -2.648 1 98.12 99 SER B C 1
ATOM 3383 O O . SER B 1 99 ? 9.688 7.879 -1.903 1 98.12 99 SER B O 1
ATOM 3385 N N . TYR B 1 100 ? 10.727 6.746 -3.537 1 98.5 100 TYR B N 1
ATOM 3386 C CA . TYR B 1 100 ? 9.586 5.848 -3.68 1 98.5 100 TYR B CA 1
ATOM 3387 C C . TYR B 1 100 ? 9.328 5.082 -2.389 1 98.5 100 TYR B C 1
ATOM 3389 O O . TYR B 1 100 ? 8.18 4.988 -1.934 1 98.5 100 TYR B O 1
ATOM 3397 N N . THR B 1 101 ? 10.383 4.508 -1.807 1 98.06 101 THR B N 1
ATOM 339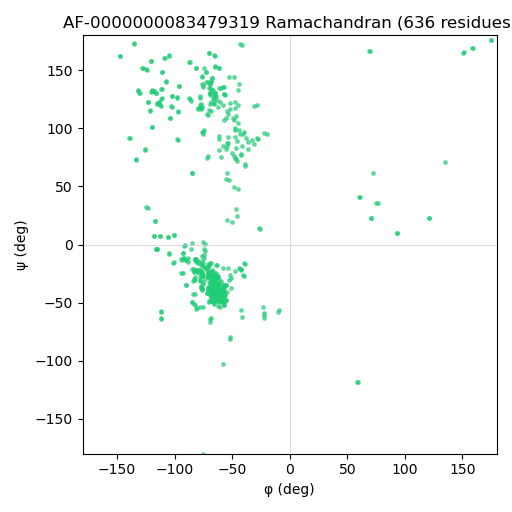8 C CA . THR B 1 101 ? 10.266 3.738 -0.573 1 98.06 101 THR B CA 1
ATOM 3399 C C . THR B 1 101 ? 9.727 4.609 0.558 1 98.06 101 THR B C 1
ATOM 3401 O O . THR B 1 101 ? 8.797 4.211 1.261 1 98.06 101 THR B O 1
ATOM 3404 N N . PHE B 1 102 ? 10.227 5.805 0.681 1 98.19 102 PHE B N 1
ATOM 3405 C CA . PHE B 1 102 ? 9.82 6.699 1.762 1 98.19 102 PHE B CA 1
ATOM 3406 C C . PHE B 1 102 ? 8.367 7.133 1.589 1 98.19 102 PHE B C 1
ATOM 3408 O O . PHE B 1 102 ? 7.59 7.105 2.543 1 98.19 102 PHE B O 1
ATOM 3415 N N . GLN B 1 103 ? 8.016 7.57 0.385 1 98.44 103 GLN B N 1
ATOM 3416 C CA . GLN B 1 103 ? 6.668 8.07 0.158 1 98.44 103 GLN B CA 1
ATOM 3417 C C . GLN B 1 103 ? 5.629 6.977 0.364 1 98.44 103 GLN B C 1
ATOM 3419 O O . GLN B 1 103 ? 4.531 7.238 0.858 1 98.44 103 GLN B O 1
ATOM 3424 N N . THR B 1 104 ? 5.977 5.734 -0.042 1 98.06 104 THR B N 1
ATOM 3425 C CA . THR B 1 104 ? 5.066 4.621 0.206 1 98.06 104 THR B CA 1
ATOM 3426 C C . THR B 1 104 ? 4.918 4.371 1.703 1 98.06 104 THR B C 1
ATOM 3428 O O . THR B 1 104 ? 3.799 4.223 2.205 1 98.06 104 THR B O 1
ATOM 3431 N N . TYR B 1 105 ? 6.016 4.387 2.414 1 97.62 105 TYR B N 1
ATOM 3432 C CA . TYR B 1 105 ? 6.008 4.141 3.852 1 97.62 105 TYR B CA 1
ATOM 3433 C C . TYR B 1 105 ? 5.281 5.254 4.594 1 97.62 105 TYR B C 1
ATOM 3435 O O . TYR B 1 105 ? 4.477 4.992 5.492 1 97.62 105 TYR B O 1
ATOM 3443 N N . SER B 1 106 ? 5.551 6.48 4.262 1 97.5 106 SER B N 1
ATOM 3444 C CA . SER B 1 106 ? 4.898 7.621 4.898 1 97.5 106 SER B CA 1
ATOM 3445 C C . SER B 1 106 ? 3.393 7.605 4.652 1 97.5 106 SER B C 1
ATOM 3447 O O . SER B 1 106 ? 2.605 7.84 5.57 1 97.5 106 SER B O 1
ATOM 3449 N N . CYS B 1 107 ? 2.994 7.328 3.432 1 97.44 107 CYS B N 1
ATOM 3450 C CA . CYS B 1 107 ? 1.578 7.25 3.096 1 97.44 107 CYS B CA 1
ATOM 3451 C C . CYS B 1 107 ? 0.884 6.16 3.902 1 97.44 107 CYS B C 1
ATOM 3453 O O . CYS B 1 107 ? -0.192 6.383 4.461 1 97.44 107 CYS B O 1
ATOM 3455 N N . MET B 1 108 ? 1.532 5.047 4 1 96.5 108 MET B N 1
ATOM 3456 C CA . MET B 1 108 ? 0.948 3.924 4.727 1 96.5 108 MET B CA 1
ATOM 3457 C C . MET B 1 108 ? 0.855 4.23 6.219 1 96.5 108 MET B C 1
ATOM 3459 O O . MET B 1 108 ? -0.132 3.881 6.867 1 96.5 108 MET B O 1
ATOM 3463 N N . SER B 1 109 ? 1.883 4.793 6.754 1 96.12 109 SER B N 1
ATOM 3464 C CA . SER B 1 109 ? 1.875 5.148 8.172 1 96.12 109 SER B CA 1
ATOM 3465 C C . SER B 1 109 ? 0.744 6.117 8.492 1 96.12 109 SER B C 1
ATOM 3467 O O . SER B 1 109 ? 0.081 5.988 9.523 1 96.12 109 SER B O 1
ATOM 3469 N N . ARG B 1 110 ? 0.526 7.035 7.609 1 96 110 ARG B N 1
ATOM 3470 C CA . ARG B 1 110 ? -0.557 7.992 7.805 1 96 110 ARG B CA 1
ATOM 3471 C C . ARG B 1 110 ? -1.917 7.328 7.617 1 96 110 ARG B C 1
ATOM 3473 O O . ARG B 1 110 ? -2.871 7.645 8.328 1 96 110 ARG B O 1
ATOM 3480 N N . LEU B 1 111 ? -1.986 6.488 6.609 1 96.25 111 LEU B N 1
ATOM 3481 C CA . LEU B 1 111 ? -3.223 5.75 6.375 1 96.25 111 LEU B CA 1
ATOM 3482 C C . LEU B 1 111 ? -3.609 4.934 7.602 1 96.25 111 LEU B C 1
ATOM 3484 O O . LEU B 1 111 ? -4.781 4.895 7.984 1 96.25 111 LEU B O 1
ATOM 3488 N N . LYS B 1 112 ? -2.67 4.309 8.242 1 94.88 112 LYS B N 1
ATOM 3489 C CA . LYS B 1 112 ? -2.91 3.551 9.469 1 94.88 112 LYS B CA 1
ATOM 3490 C C . LYS B 1 112 ? -3.529 4.434 10.547 1 94.88 112 LYS B C 1
ATOM 3492 O O . LYS B 1 112 ? -4.496 4.039 11.203 1 94.88 112 LYS B O 1
ATOM 3497 N N . ALA B 1 113 ? -3.012 5.582 10.688 1 92.69 113 ALA B N 1
ATOM 3498 C CA . ALA B 1 113 ? -3.518 6.516 11.695 1 92.69 113 ALA B CA 1
ATOM 3499 C C . ALA B 1 113 ? -4.945 6.949 11.367 1 92.69 113 ALA B C 1
ATOM 3501 O O . ALA B 1 113 ? -5.785 7.059 12.266 1 92.69 113 ALA B O 1
ATOM 3502 N N . GLN B 1 114 ? -5.195 7.168 10.125 1 92.75 114 GLN B N 1
ATOM 3503 C CA . GLN B 1 114 ? -6.508 7.652 9.711 1 92.75 114 GLN B CA 1
ATOM 3504 C C . GLN B 1 114 ? -7.566 6.559 9.844 1 92.75 114 GLN B C 1
ATOM 3506 O O . GLN B 1 114 ? -8.758 6.855 9.953 1 92.75 114 GLN B O 1
ATOM 3511 N N . LEU B 1 115 ? -7.125 5.297 9.789 1 94.5 115 LEU B N 1
ATOM 3512 C CA . LEU B 1 115 ? -8.062 4.18 9.828 1 94.5 115 LEU B CA 1
ATOM 3513 C C . LEU B 1 115 ? -8.266 3.691 11.258 1 94.5 115 LEU B C 1
ATOM 3515 O O . LEU B 1 115 ? -9.117 2.84 11.516 1 94.5 115 LEU B O 1
ATOM 3519 N N . GLU B 1 116 ? -7.473 4.238 12.164 1 90.81 116 GLU B N 1
ATOM 3520 C CA . GLU B 1 116 ? -7.664 3.852 13.562 1 90.81 116 GLU B CA 1
ATOM 3521 C C . GLU B 1 116 ? -9.086 4.145 14.023 1 90.81 116 GLU B C 1
ATOM 3523 O O . GLU B 1 116 ? -9.648 5.199 13.703 1 90.81 116 GLU B O 1
ATOM 3528 N N . PRO B 1 117 ? -9.633 3.16 14.734 1 87.38 117 PRO B N 1
ATOM 3529 C CA . PRO B 1 117 ? -10.984 3.398 15.25 1 87.38 117 PRO B CA 1
ATOM 3530 C C . PRO B 1 117 ? -11.047 4.59 16.203 1 87.38 117 PRO B C 1
ATOM 3532 O O . PRO B 1 117 ? -10.07 4.879 16.906 1 87.38 117 PRO B O 1
ATOM 3535 N N . LEU B 1 118 ? -12.211 5.168 16.203 1 88.12 118 LEU B N 1
ATOM 3536 C CA . LEU B 1 118 ? -12.43 6.281 17.125 1 88.12 118 LEU B CA 1
ATOM 3537 C C . LEU B 1 118 ? -12.438 5.797 18.562 1 88.12 118 LEU B C 1
ATOM 3539 O O . LEU B 1 118 ? -12.969 4.723 18.859 1 88.12 118 LEU B O 1
ATOM 3543 N N . SER B 1 119 ? -11.859 6.598 19.359 1 88.12 119 SER B N 1
ATOM 3544 C CA . SER B 1 119 ? -11.852 6.258 20.781 1 88.12 119 SER B CA 1
ATOM 3545 C C . SER B 1 119 ? -13.266 6.277 21.359 1 88.12 119 SER B C 1
ATOM 3547 O O . SER B 1 119 ? -14.133 7 20.859 1 88.12 119 SER B O 1
ATOM 3549 N N . GLU B 1 120 ? -13.43 5.488 22.391 1 86.19 120 GLU B N 1
ATOM 3550 C CA . GLU B 1 120 ? -14.719 5.473 23.078 1 86.19 120 GLU B CA 1
ATOM 3551 C C . GLU B 1 120 ? -15.07 6.852 23.625 1 86.19 120 GLU B C 1
ATOM 3553 O O . GLU B 1 120 ? -16.234 7.254 23.609 1 86.19 120 GLU B O 1
ATOM 3558 N N . LYS B 1 121 ? -14.07 7.449 24.125 1 86.25 121 LYS B N 1
ATOM 3559 C CA . LYS B 1 121 ? -14.266 8.789 24.672 1 86.25 121 LYS B CA 1
ATOM 3560 C C . LYS B 1 121 ? -14.797 9.742 23.594 1 86.25 121 LYS B C 1
ATOM 3562 O O . LYS B 1 121 ? -15.719 10.516 23.859 1 86.25 121 LYS B O 1
ATOM 3567 N N . LEU B 1 122 ? -14.227 9.68 22.453 1 87.31 122 LEU B N 1
ATOM 3568 C CA . LEU B 1 122 ? -14.641 10.547 21.359 1 87.31 122 LEU B CA 1
ATOM 3569 C C . LEU B 1 122 ? -16.062 10.219 20.906 1 87.31 122 LEU B C 1
ATOM 3571 O O . LEU B 1 122 ? -16.844 11.117 20.594 1 87.31 122 LEU B O 1
ATOM 3575 N N . LEU B 1 123 ? -16.328 8.953 20.938 1 84.94 123 LEU B N 1
ATOM 3576 C CA . LEU B 1 123 ? -17.641 8.5 20.484 1 84.94 123 LEU B CA 1
ATOM 3577 C C . LEU B 1 123 ? -18.734 8.992 21.406 1 84.94 123 LEU B C 1
ATOM 3579 O O . LEU B 1 123 ? -19.891 9.156 21 1 84.94 123 LEU B O 1
ATOM 3583 N N . LYS B 1 124 ? -18.375 9.234 22.594 1 84.44 124 LYS B N 1
ATOM 3584 C CA . LYS B 1 124 ? -19.344 9.688 23.594 1 84.44 124 LYS B CA 1
ATOM 3585 C C . LYS B 1 124 ? -19.469 11.211 23.578 1 84.44 124 LYS B C 1
ATOM 3587 O O . LYS B 1 124 ? -20.359 11.773 24.219 1 84.44 124 LYS B O 1
ATOM 3592 N N . THR B 1 125 ? -18.625 11.867 22.938 1 83.44 125 THR B N 1
ATOM 3593 C CA . THR B 1 125 ? -18.625 13.32 22.859 1 83.44 125 THR B CA 1
ATOM 3594 C C . THR B 1 125 ? -19.672 13.812 21.875 1 83.44 125 THR B C 1
ATOM 3596 O O . THR B 1 125 ? -19.812 13.25 20.781 1 83.44 125 THR B O 1
ATOM 3599 N N . PRO B 1 126 ? -20.594 14.836 22.453 1 76.12 126 PRO B N 1
ATOM 3600 C CA . PRO B 1 126 ? -21.594 15.414 21.547 1 76.12 126 PRO B CA 1
ATOM 3601 C C . PRO B 1 126 ? -20.969 16.031 20.297 1 76.12 126 PRO B C 1
ATOM 3603 O O . PRO B 1 126 ? -20.047 16.844 20.406 1 76.12 126 PRO B O 1
ATOM 3606 N N . ASP B 1 127 ? -20.281 15.805 19.375 1 77.88 127 ASP B N 1
ATOM 3607 C CA . ASP B 1 127 ? -19.672 16.297 18.141 1 77.88 127 ASP B CA 1
ATOM 3608 C C . ASP B 1 127 ? -18.203 15.906 18.062 1 77.88 127 ASP B C 1
ATOM 3610 O O . ASP B 1 127 ? -17.328 16.766 18.141 1 77.88 127 ASP B O 1
ATOM 3614 N N . PRO B 1 128 ? -18.078 14.766 17.875 1 87.69 128 PRO B N 1
ATOM 3615 C CA . PRO B 1 128 ? -16.703 14.273 17.859 1 87.69 128 PRO B CA 1
ATOM 3616 C C . PRO B 1 128 ? -15.867 14.844 16.719 1 87.69 128 PRO B C 1
ATOM 3618 O O . PRO B 1 128 ? -16.359 14.914 15.578 1 87.69 128 PRO B O 1
ATOM 3621 N N . VAL B 1 129 ? -14.711 15.391 17.062 1 89.38 129 VAL B N 1
ATOM 3622 C CA . VAL B 1 129 ? -13.797 15.953 16.062 1 89.38 129 VAL B CA 1
ATOM 3623 C C . VAL B 1 129 ? -12.453 15.219 16.125 1 89.38 129 VAL B C 1
ATOM 3625 O O . VAL B 1 129 ? -11.922 14.977 17.219 1 89.38 129 VAL B O 1
ATOM 3628 N N . GLN B 1 130 ? -12.008 14.836 14.992 1 93.25 130 GLN B N 1
ATOM 3629 C CA . GLN B 1 130 ? -10.672 14.266 14.844 1 93.25 130 GLN B CA 1
ATOM 3630 C C . GLN B 1 130 ? -9.797 15.156 13.961 1 93.25 130 GLN B C 1
ATOM 3632 O O . GLN B 1 130 ? -10.211 15.586 12.891 1 93.25 130 GLN B O 1
ATOM 3637 N N . ILE B 1 131 ? -8.578 15.484 14.43 1 94.75 131 ILE B N 1
ATOM 3638 C CA . ILE B 1 131 ? -7.652 16.344 13.688 1 94.75 131 ILE B CA 1
ATOM 3639 C C . ILE B 1 131 ? -6.383 15.555 13.367 1 94.75 131 ILE B C 1
ATOM 3641 O O . ILE B 1 131 ? -5.82 14.883 14.234 1 94.75 131 ILE B O 1
ATOM 3645 N N . PHE B 1 132 ? -5.977 15.633 12.133 1 96.69 132 PHE B N 1
ATOM 3646 C CA . PHE B 1 132 ? -4.766 14.945 11.688 1 96.69 132 PHE B CA 1
ATOM 3647 C C . PHE B 1 132 ? -3.674 15.953 11.336 1 96.69 132 PHE B C 1
ATOM 3649 O O . PHE B 1 132 ? -3.943 16.969 10.703 1 96.69 132 PHE B O 1
ATOM 3656 N N . GLU B 1 133 ? -2.459 15.672 11.828 1 97.62 133 GLU B N 1
ATOM 3657 C CA . GLU B 1 133 ? -1.293 16.391 11.312 1 97.62 133 GLU B CA 1
ATOM 3658 C C . GLU B 1 133 ? -0.896 15.867 9.938 1 97.62 133 GLU B C 1
ATOM 3660 O O . GLU B 1 133 ? -0.151 14.891 9.82 1 97.62 133 GLU B O 1
ATOM 3665 N N . ARG B 1 134 ? -1.312 16.5 8.93 1 97.69 134 ARG B N 1
ATOM 3666 C CA . ARG B 1 134 ? -1.223 16.125 7.52 1 97.69 134 ARG B CA 1
ATOM 3667 C C . ARG B 1 134 ? -2.121 14.93 7.215 1 97.69 134 ARG B C 1
ATOM 3669 O O . ARG B 1 134 ? -2.711 14.344 8.125 1 97.69 134 ARG B O 1
ATOM 3676 N N . SER B 1 135 ? -2.297 14.727 5.961 1 96.19 135 SER B N 1
ATOM 3677 C CA . SER B 1 135 ? -3.143 13.648 5.465 1 96.19 135 SER B CA 1
ATOM 3678 C C . SER B 1 135 ? -2.467 12.898 4.32 1 96.19 135 SER B C 1
ATOM 3680 O O . SER B 1 135 ? -1.409 13.312 3.84 1 96.19 135 SER B O 1
ATOM 3682 N N . VAL B 1 136 ? -3.068 11.812 3.883 1 96.94 136 VAL B N 1
ATOM 3683 C CA . VAL B 1 136 ? -2.574 11.023 2.762 1 96.94 136 VAL B CA 1
ATOM 3684 C C . VAL B 1 136 ? -2.607 11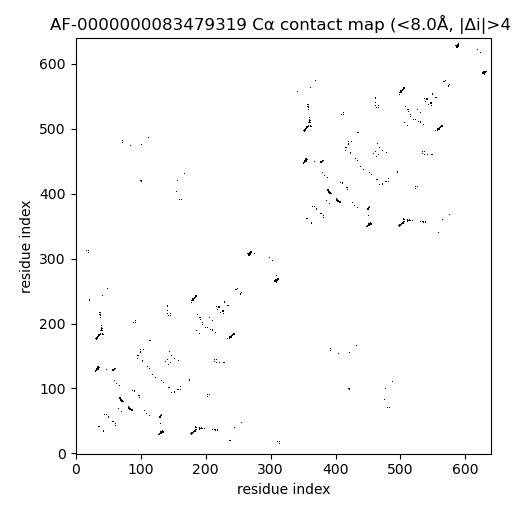.859 1.482 1 96.94 136 VAL B C 1
ATOM 3686 O O . VAL B 1 136 ? -1.916 11.539 0.511 1 96.94 136 VAL B O 1
ATOM 3689 N N . TYR B 1 137 ? -3.344 12.938 1.464 1 97.25 137 TYR B N 1
ATOM 3690 C CA . TYR B 1 137 ? -3.41 13.797 0.286 1 97.25 137 TYR B CA 1
ATOM 3691 C C . TYR B 1 137 ? -2.152 14.648 0.157 1 97.25 137 TYR B C 1
ATOM 3693 O O . TYR B 1 137 ? -1.652 14.859 -0.95 1 97.25 137 TYR B O 1
ATOM 3701 N N . SER B 1 138 ? -1.653 15.117 1.261 1 97.44 138 SER B N 1
ATOM 3702 C CA . SER B 1 138 ? -0.391 15.844 1.195 1 97.44 138 SER B CA 1
ATOM 3703 C C . SER B 1 138 ? 0.753 14.938 0.764 1 97.44 138 SER B C 1
ATOM 3705 O O . SER B 1 138 ? 1.688 15.375 0.094 1 97.44 138 SER B O 1
ATOM 3707 N N . ASP B 1 139 ? 0.654 13.656 1.131 1 98.06 139 ASP B N 1
ATOM 3708 C CA . ASP B 1 139 ? 1.658 12.711 0.662 1 98.06 139 ASP B CA 1
ATOM 3709 C C . ASP B 1 139 ? 1.723 12.688 -0.864 1 98.06 139 ASP B C 1
ATOM 3711 O O . ASP B 1 139 ? 2.811 12.695 -1.444 1 98.06 139 ASP B O 1
ATOM 3715 N N . ARG B 1 140 ? 0.604 12.703 -1.486 1 98.12 140 ARG B N 1
ATOM 3716 C CA . ARG B 1 140 ? 0.56 12.578 -2.939 1 98.12 140 ARG B CA 1
ATOM 3717 C C . ARG B 1 140 ? 0.752 13.93 -3.611 1 98.12 140 ARG B C 1
ATOM 3719 O O . ARG B 1 140 ? 1.614 14.086 -4.477 1 98.12 140 ARG B O 1
ATOM 3726 N N . TYR B 1 141 ? 0.015 14.969 -3.195 1 98.12 141 TYR B N 1
ATOM 3727 C CA . TYR B 1 141 ? -0.121 16.188 -3.986 1 98.12 141 TYR B CA 1
ATOM 3728 C C . TYR B 1 141 ? 0.937 17.219 -3.596 1 98.12 141 TYR B C 1
ATOM 3730 O O . TYR B 1 141 ? 1.146 18.203 -4.305 1 98.12 141 TYR B O 1
ATOM 3738 N N . ILE B 1 142 ? 1.612 16.953 -2.477 1 98.62 142 ILE B N 1
ATOM 3739 C CA . ILE B 1 142 ? 2.668 17.875 -2.062 1 98.62 142 ILE B CA 1
ATOM 3740 C C . ILE B 1 142 ? 4.027 17.203 -2.195 1 98.62 142 ILE B C 1
ATOM 3742 O O . ILE B 1 142 ? 4.805 17.516 -3.096 1 98.62 142 ILE B O 1
ATOM 3746 N N . PHE B 1 143 ? 4.238 16.125 -1.419 1 98.5 143 PHE B N 1
ATOM 3747 C CA . PHE B 1 143 ? 5.586 15.586 -1.258 1 98.5 143 PHE B CA 1
ATOM 3748 C C . PHE B 1 143 ? 5.957 14.703 -2.439 1 98.5 143 PHE B C 1
ATOM 3750 O O . PHE B 1 143 ? 6.977 14.93 -3.098 1 98.5 143 PHE B O 1
ATOM 3757 N N . ALA B 1 144 ? 5.141 13.711 -2.717 1 98.62 144 ALA B N 1
ATOM 3758 C CA . ALA B 1 144 ? 5.457 12.828 -3.836 1 98.62 144 ALA B CA 1
ATOM 3759 C C . ALA B 1 144 ? 5.48 13.602 -5.152 1 98.62 144 ALA B C 1
ATOM 3761 O O . ALA B 1 144 ? 6.379 13.406 -5.977 1 98.62 144 ALA B O 1
ATOM 3762 N N . LYS B 1 145 ? 4.496 14.445 -5.336 1 98.38 145 LYS B N 1
ATOM 3763 C CA . LYS B 1 145 ? 4.449 15.266 -6.547 1 98.38 145 LYS B CA 1
ATOM 3764 C C . LYS B 1 145 ? 5.707 16.109 -6.688 1 98.38 145 LYS B C 1
ATOM 3766 O O . LYS B 1 145 ? 6.281 16.203 -7.773 1 98.38 145 LYS B O 1
ATOM 3771 N N . ASN B 1 146 ? 6.102 16.75 -5.645 1 98.38 146 ASN B N 1
ATOM 3772 C CA . ASN B 1 146 ? 7.297 17.578 -5.684 1 98.38 146 ASN B CA 1
ATOM 3773 C C . ASN B 1 146 ? 8.539 16.766 -6.02 1 98.38 146 ASN B C 1
ATOM 3775 O O . ASN B 1 146 ? 9.383 17.188 -6.809 1 98.38 146 ASN B O 1
ATOM 3779 N N . LEU B 1 147 ? 8.664 15.578 -5.434 1 98.12 147 LEU B N 1
ATOM 3780 C CA . LEU B 1 147 ? 9.797 14.695 -5.711 1 98.12 147 LEU B CA 1
ATOM 3781 C C . LEU B 1 147 ? 9.797 14.266 -7.172 1 98.12 147 LEU B C 1
ATOM 3783 O O . LEU B 1 147 ? 10.867 14.141 -7.785 1 98.12 147 LEU B O 1
ATOM 3787 N N . PHE B 1 148 ? 8.664 14.047 -7.707 1 98.31 148 PHE B N 1
ATOM 3788 C CA . PHE B 1 148 ? 8.547 13.695 -9.117 1 98.31 148 PHE B CA 1
ATOM 3789 C C . PHE B 1 148 ? 9 14.852 -10 1 98.31 148 PHE B C 1
ATOM 3791 O O . PHE B 1 148 ? 9.797 14.672 -10.922 1 98.31 148 PHE B O 1
ATOM 3798 N N . GLU B 1 149 ? 8.523 16.016 -9.734 1 97.62 149 GLU B N 1
ATOM 3799 C CA . GLU B 1 149 ? 8.852 17.188 -10.531 1 97.62 149 GLU B CA 1
ATOM 3800 C C . GLU B 1 149 ? 10.344 17.516 -10.438 1 97.62 149 GLU B C 1
ATOM 3802 O O . GLU B 1 149 ? 10.922 18.047 -11.383 1 97.62 149 GLU B O 1
ATOM 3807 N N . LEU B 1 150 ? 10.953 17.172 -9.367 1 96.69 150 LEU B N 1
ATOM 3808 C CA . LEU B 1 150 ? 12.383 17.391 -9.18 1 96.69 150 LEU B CA 1
ATOM 3809 C C . LEU B 1 150 ? 13.203 16.297 -9.844 1 96.69 150 LEU B C 1
ATOM 3811 O O . LEU B 1 150 ? 14.43 16.359 -9.891 1 96.69 150 LEU B O 1
ATOM 3815 N N . GLY B 1 151 ? 12.523 15.211 -10.25 1 97 151 GLY B N 1
ATOM 3816 C CA . GLY B 1 151 ? 13.203 14.133 -10.961 1 97 151 GLY B CA 1
ATOM 3817 C C . GLY B 1 151 ? 13.695 13.031 -10.039 1 97 151 GLY B C 1
ATOM 3818 O O . GLY B 1 151 ? 14.445 12.156 -10.461 1 97 151 GLY B O 1
ATOM 3819 N N . HIS B 1 152 ? 13.281 13.07 -8.797 1 97.69 152 HIS B N 1
ATOM 3820 C CA . HIS B 1 152 ? 13.727 12.07 -7.836 1 97.69 152 HIS B CA 1
ATOM 3821 C C . HIS B 1 152 ? 12.789 10.867 -7.809 1 97.69 152 HIS B C 1
ATOM 3823 O O . HIS B 1 152 ? 13.102 9.844 -7.199 1 97.69 152 HIS B O 1
ATOM 3829 N N . LEU B 1 153 ? 11.648 10.977 -8.391 1 97 153 LEU B N 1
ATOM 3830 C CA . LEU B 1 153 ? 10.734 9.883 -8.68 1 97 153 LEU B CA 1
ATOM 3831 C C . LEU B 1 153 ? 10.602 9.672 -10.188 1 97 153 LEU B C 1
ATOM 3833 O O . LEU B 1 153 ? 10.25 10.602 -10.922 1 97 153 LEU B O 1
ATOM 3837 N N . THR B 1 154 ? 10.914 8.5 -10.594 1 96.19 154 THR B N 1
ATOM 3838 C CA . THR B 1 154 ? 10.789 8.227 -12.023 1 96.19 154 THR B CA 1
ATOM 3839 C C . THR B 1 154 ? 9.32 8.18 -12.438 1 96.19 154 THR B C 1
ATOM 3841 O O . THR B 1 154 ? 8.438 8.062 -11.594 1 96.19 154 THR B O 1
ATOM 3844 N N . GLU B 1 155 ? 9.078 8.258 -13.75 1 95.56 155 GLU B N 1
ATOM 3845 C CA . GLU B 1 155 ? 7.719 8.227 -14.273 1 95.56 155 GLU B CA 1
ATOM 3846 C C . GLU B 1 155 ? 7.008 6.934 -13.867 1 95.56 155 GLU B C 1
ATOM 3848 O O . GLU B 1 155 ? 5.828 6.953 -13.516 1 95.56 155 GLU B O 1
ATOM 3853 N N . ILE B 1 156 ? 7.723 5.828 -13.945 1 96.5 156 ILE B N 1
ATOM 3854 C CA . ILE B 1 156 ? 7.109 4.547 -13.625 1 96.5 156 ILE B CA 1
ATOM 3855 C C . ILE B 1 156 ? 6.789 4.484 -12.133 1 96.5 156 ILE B C 1
ATOM 3857 O O . ILE B 1 156 ? 5.707 4.039 -11.742 1 96.5 156 ILE B O 1
ATOM 3861 N N . GLU B 1 157 ? 7.691 4.953 -11.289 1 97.56 157 GLU B N 1
ATOM 3862 C CA . GLU B 1 157 ? 7.453 4.988 -9.852 1 97.56 157 GLU B CA 1
ATOM 3863 C C . GLU B 1 157 ? 6.277 5.902 -9.508 1 97.56 157 GLU B C 1
ATOM 3865 O O . GLU B 1 157 ? 5.441 5.559 -8.672 1 97.56 157 GLU B O 1
ATOM 3870 N N . TRP B 1 158 ? 6.25 7.035 -10.172 1 97.31 158 TRP B N 1
ATOM 3871 C CA . TRP B 1 158 ? 5.168 7.988 -9.953 1 97.31 158 TRP B CA 1
ATOM 3872 C C . TRP B 1 158 ? 3.824 7.387 -10.352 1 97.31 158 TRP B C 1
ATOM 3874 O O . TRP B 1 158 ? 2.842 7.508 -9.617 1 97.31 158 TRP B O 1
ATOM 3884 N N . THR B 1 159 ? 3.771 6.719 -11.445 1 96.25 159 THR B N 1
ATOM 3885 C CA . THR B 1 159 ? 2.549 6.09 -11.938 1 96.25 159 THR B CA 1
ATOM 3886 C C . THR B 1 159 ? 2.059 5.023 -10.969 1 96.25 159 THR B C 1
ATOM 3888 O O . THR B 1 159 ? 0.875 4.992 -10.617 1 96.25 159 THR B O 1
ATOM 3891 N N . ILE B 1 160 ? 2.951 4.207 -10.516 1 96.62 160 ILE B N 1
ATOM 3892 C CA . ILE B 1 160 ? 2.613 3.139 -9.586 1 96.62 160 ILE B CA 1
ATOM 3893 C C . ILE B 1 160 ? 2.15 3.736 -8.258 1 96.62 160 ILE B C 1
ATOM 3895 O O . ILE B 1 160 ? 1.181 3.264 -7.66 1 96.62 160 ILE B O 1
ATOM 3899 N N . TYR B 1 161 ? 2.863 4.766 -7.816 1 97.69 161 TYR B N 1
ATOM 3900 C CA . TYR B 1 161 ? 2.516 5.422 -6.559 1 97.69 161 TYR B CA 1
ATOM 3901 C C . TYR B 1 161 ? 1.103 5.988 -6.613 1 97.69 161 TYR B C 1
ATOM 3903 O O . TYR B 1 161 ? 0.32 5.809 -5.676 1 97.69 161 TYR B O 1
ATOM 3911 N N . GLN B 1 162 ? 0.765 6.645 -7.695 1 96.75 162 GLN B N 1
ATOM 3912 C CA . GLN B 1 162 ? -0.564 7.223 -7.859 1 96.75 162 GLN B CA 1
ATOM 3913 C C . GLN B 1 162 ? -1.638 6.141 -7.879 1 96.75 162 GLN B C 1
ATOM 3915 O O . GLN B 1 162 ? -2.701 6.301 -7.277 1 96.75 162 GLN B O 1
ATOM 3920 N N . ASP B 1 163 ? -1.345 5.125 -8.57 1 94.69 163 ASP B N 1
ATOM 3921 C CA . ASP B 1 163 ? -2.285 4.012 -8.664 1 94.69 163 ASP B CA 1
ATOM 3922 C C . ASP B 1 163 ? -2.559 3.408 -7.285 1 94.69 163 ASP B C 1
ATOM 3924 O O . ASP B 1 163 ? -3.711 3.156 -6.93 1 94.69 163 ASP B O 1
ATOM 3928 N N . LEU B 1 164 ? -1.477 3.184 -6.605 1 95.94 164 LEU B N 1
ATOM 3929 C CA . LEU B 1 164 ? -1.604 2.646 -5.254 1 95.94 164 LEU B CA 1
ATOM 3930 C C . LEU B 1 164 ? -2.436 3.576 -4.375 1 95.94 164 LEU B C 1
ATOM 3932 O O . LEU B 1 164 ? -3.346 3.127 -3.676 1 95.94 164 LEU B O 1
ATOM 3936 N N . HIS B 1 165 ? -2.119 4.777 -4.387 1 96.94 165 HIS B N 1
ATOM 3937 C CA . HIS B 1 165 ? -2.805 5.789 -3.59 1 96.94 165 HIS B CA 1
ATOM 3938 C C . HIS B 1 165 ? -4.297 5.828 -3.914 1 96.94 165 HIS B C 1
ATOM 3940 O O . HIS B 1 165 ? -5.133 5.789 -3.01 1 96.94 165 HIS B O 1
ATOM 3946 N N . THR B 1 166 ? -4.664 5.891 -5.191 1 95.62 166 THR B N 1
ATOM 3947 C CA . THR B 1 166 ? -6.051 5.926 -5.645 1 95.62 166 THR B CA 1
ATOM 3948 C C . THR B 1 166 ? -6.789 4.66 -5.223 1 95.62 166 THR B C 1
ATOM 3950 O O . THR B 1 166 ? -7.902 4.73 -4.691 1 95.62 166 THR B O 1
ATOM 3953 N N . PHE B 1 167 ? -6.199 3.58 -5.461 1 94.62 167 PHE B N 1
ATOM 3954 C CA . PHE B 1 167 ? -6.801 2.291 -5.137 1 94.62 167 PHE B CA 1
ATOM 3955 C C . PHE B 1 167 ? -7.152 2.211 -3.658 1 94.62 167 PHE B C 1
ATOM 3957 O O . PHE B 1 167 ? -8.289 1.883 -3.301 1 94.62 167 PHE B O 1
ATOM 3964 N N . LEU B 1 168 ? -6.219 2.494 -2.799 1 96.25 168 LEU B N 1
ATOM 3965 C CA . LEU B 1 168 ? -6.422 2.359 -1.36 1 96.25 168 LEU B CA 1
ATOM 3966 C C . LEU B 1 168 ? -7.496 3.324 -0.87 1 96.25 168 LEU B C 1
ATOM 3968 O O . LEU B 1 168 ? -8.375 2.941 -0.091 1 96.25 168 LEU B O 1
ATOM 3972 N N . LEU B 1 169 ? -7.441 4.527 -1.325 1 95.19 169 LEU B N 1
ATOM 3973 C CA . LEU B 1 169 ? -8.422 5.508 -0.87 1 95.19 169 LEU B CA 1
ATOM 3974 C C . LEU B 1 169 ? -9.82 5.156 -1.367 1 95.19 169 LEU B C 1
ATOM 3976 O O . LEU B 1 169 ? -10.812 5.402 -0.676 1 95.19 169 LEU B O 1
ATOM 3980 N N . GLN B 1 170 ? -9.938 4.598 -2.559 1 93.56 170 GLN B N 1
ATOM 3981 C CA . GLN B 1 170 ? -11.234 4.152 -3.066 1 93.56 170 GLN B CA 1
ATOM 3982 C C . GLN B 1 170 ? -11.75 2.961 -2.268 1 93.56 170 GLN B C 1
ATOM 3984 O O . GLN B 1 170 ? -12.945 2.896 -1.946 1 93.56 170 GLN B O 1
ATOM 3989 N N . GLU B 1 171 ? -10.891 2.1 -1.995 1 94.06 171 GLU B N 1
ATOM 3990 C CA . GLU B 1 171 ? -11.297 0.89 -1.286 1 94.06 171 GLU B CA 1
ATOM 3991 C C . GLU B 1 171 ? -11.727 1.206 0.144 1 94.06 171 GLU B C 1
ATOM 3993 O O . GLU B 1 171 ? -12.695 0.635 0.647 1 94.06 171 GLU B O 1
ATOM 3998 N N . PHE B 1 172 ? -11.047 2.076 0.807 1 93.94 172 PHE B N 1
ATOM 3999 C CA . PHE B 1 172 ? -11.383 2.396 2.189 1 93.94 172 PHE B CA 1
ATOM 4000 C C . PHE B 1 172 ? -12.516 3.41 2.25 1 93.94 172 PHE B C 1
ATOM 4002 O O . PHE B 1 172 ? -13.195 3.533 3.273 1 93.94 172 PHE B O 1
ATOM 4009 N N . GLY B 1 173 ? -12.734 4.195 1.219 1 89.56 173 GLY B N 1
ATOM 4010 C CA . GLY B 1 173 ? -13.898 5.047 1.064 1 89.56 173 GLY B CA 1
ATOM 4011 C C . GLY B 1 173 ? -14.062 6.047 2.195 1 89.56 173 GLY B C 1
ATOM 4012 O O . GLY B 1 173 ? -13.133 6.785 2.518 1 89.56 173 GLY B O 1
ATOM 4013 N N . ASP B 1 174 ? -15.188 5.91 2.895 1 87.62 174 ASP B N 1
ATOM 4014 C CA . ASP B 1 174 ? -15.594 6.891 3.9 1 87.62 174 ASP B CA 1
ATOM 4015 C C . ASP B 1 174 ? -14.68 6.82 5.125 1 87.62 174 ASP B C 1
ATOM 4017 O O . ASP B 1 174 ? -14.578 7.789 5.887 1 87.62 174 ASP B O 1
ATOM 4021 N N . ARG B 1 175 ? -13.984 5.742 5.223 1 90.81 175 ARG B N 1
ATOM 4022 C CA . ARG B 1 175 ? -13.109 5.594 6.383 1 90.81 175 ARG B CA 1
ATOM 4023 C C . ARG B 1 175 ? -11.914 6.527 6.293 1 90.81 175 ARG B C 1
ATOM 4025 O O . ARG B 1 175 ? -11.234 6.777 7.297 1 90.81 175 ARG B O 1
ATOM 4032 N N . THR B 1 176 ? -11.609 7.02 5.082 1 92 176 THR B N 1
ATOM 4033 C CA . THR B 1 176 ? -10.477 7.922 4.918 1 92 176 THR B CA 1
ATOM 4034 C C . THR B 1 176 ? -10.953 9.32 4.539 1 92 176 THR B C 1
ATOM 4036 O O . THR B 1 176 ? -10.141 10.195 4.23 1 92 176 THR B O 1
ATOM 4039 N N . ALA B 1 177 ? -12.211 9.539 4.559 1 89.19 177 ALA B N 1
ATOM 4040 C CA . ALA B 1 177 ? -12.773 10.805 4.109 1 89.19 177 ALA B CA 1
ATOM 4041 C C . ALA B 1 177 ? -12.414 11.938 5.07 1 89.19 177 ALA B C 1
ATOM 4043 O O . ALA B 1 177 ? -12.422 11.75 6.289 1 89.19 177 ALA B O 1
ATOM 4044 N N . LEU B 1 178 ? -12.062 13.07 4.535 1 92.88 178 LEU B N 1
ATOM 4045 C CA . LEU B 1 178 ? -11.828 14.289 5.289 1 92.88 178 LEU B CA 1
ATOM 4046 C C . LEU B 1 178 ? -12.906 15.328 4.996 1 92.88 178 LEU B C 1
ATOM 4048 O O . LEU B 1 178 ? -13.43 15.383 3.881 1 92.88 178 LEU B O 1
ATOM 4052 N N . HIS B 1 179 ? -13.156 16.078 5.988 1 90.69 179 HIS B N 1
ATOM 4053 C CA . HIS B 1 179 ? -14.25 17.047 5.859 1 90.69 179 HIS B CA 1
ATOM 4054 C C . HIS B 1 179 ? -13.711 18.453 5.664 1 90.69 179 HIS B C 1
ATOM 4056 O O . HIS B 1 179 ? -14.484 19.391 5.414 1 90.69 179 HIS B O 1
ATOM 4062 N N . GLY B 1 180 ? -12.461 18.672 5.789 1 92.31 180 GLY B N 1
ATOM 4063 C CA . GLY B 1 180 ? -11.859 19.984 5.555 1 92.31 180 GLY B CA 1
ATOM 4064 C C . GLY B 1 180 ? -10.383 20.031 5.887 1 92.31 180 GLY B C 1
ATOM 4065 O O . GLY B 1 180 ? -9.82 19.047 6.383 1 92.31 180 GLY B O 1
ATOM 4066 N N . PHE B 1 181 ? -9.773 21.234 5.582 1 94.94 181 PHE B N 1
ATOM 4067 C CA . PHE B 1 181 ? -8.352 21.438 5.797 1 94.94 181 PHE B CA 1
ATOM 4068 C C . PHE B 1 181 ? -8.094 22.75 6.527 1 94.94 181 PHE B C 1
ATOM 4070 O O . PHE B 1 181 ? -8.742 23.766 6.246 1 94.94 181 PHE B O 1
ATOM 4077 N N . LEU B 1 182 ? -7.285 22.641 7.512 1 94.56 182 LEU B N 1
ATOM 4078 C CA . LEU B 1 182 ? -6.684 23.828 8.109 1 94.56 182 LEU B CA 1
ATOM 4079 C C . LEU B 1 182 ? -5.285 24.078 7.547 1 94.56 182 LEU B C 1
ATOM 4081 O O . LEU B 1 182 ? -4.375 23.266 7.777 1 94.56 182 LEU B O 1
ATOM 4085 N N . TYR B 1 183 ? -5.117 25.156 6.844 1 97.31 183 TYR B N 1
ATOM 4086 C CA . TYR B 1 183 ? -3.844 25.438 6.191 1 97.31 183 TYR B CA 1
ATOM 4087 C C . TYR B 1 183 ? -3.068 26.516 6.949 1 97.31 183 TYR B C 1
ATOM 4089 O O . TYR B 1 183 ? -3.467 27.688 6.969 1 97.31 183 TYR B O 1
ATOM 4097 N N . LEU B 1 184 ? -1.99 26.062 7.602 1 97.56 184 LEU B N 1
ATOM 4098 C CA . LEU B 1 184 ? -1.069 27.016 8.203 1 97.56 184 LEU B CA 1
ATOM 4099 C C . LEU B 1 184 ? -0.129 27.609 7.156 1 97.56 184 LEU B C 1
ATOM 4101 O O . LEU B 1 184 ? 0.711 26.891 6.602 1 97.56 184 LEU B O 1
ATOM 4105 N N . GLN B 1 185 ? -0.247 28.859 6.988 1 97.88 185 GLN B N 1
ATOM 4106 C CA . GLN B 1 185 ? 0.482 29.531 5.918 1 97.88 185 GLN B CA 1
ATOM 4107 C C . GLN B 1 185 ? 1.567 30.453 6.48 1 97.88 185 GLN B C 1
ATOM 4109 O O . GLN B 1 185 ? 1.306 31.25 7.375 1 97.88 185 GLN B O 1
ATOM 4114 N N . ALA B 1 186 ? 2.764 30.297 6.07 1 98.31 186 ALA B N 1
ATOM 4115 C CA . ALA B 1 186 ? 3.906 31.141 6.379 1 98.31 186 ALA B CA 1
ATOM 4116 C C . ALA B 1 186 ? 4.887 31.188 5.207 1 98.31 186 ALA B C 1
ATOM 4118 O O . ALA B 1 186 ? 4.855 30.328 4.332 1 98.31 186 ALA B O 1
ATOM 4119 N N . THR B 1 187 ? 5.75 32.188 5.215 1 98.56 187 THR B N 1
ATOM 4120 C CA . THR B 1 187 ? 6.73 32.281 4.141 1 98.56 187 THR B CA 1
ATOM 4121 C C . THR B 1 187 ? 7.805 31.203 4.289 1 98.56 187 THR B C 1
ATOM 4123 O O . THR B 1 187 ? 8.148 30.812 5.406 1 98.56 187 THR B O 1
ATOM 4126 N N . PRO B 1 188 ? 8.336 30.75 3.141 1 98.75 188 PRO B N 1
ATOM 4127 C CA . PRO B 1 188 ? 9.414 29.766 3.205 1 98.75 188 PRO B CA 1
ATOM 4128 C C . PRO B 1 188 ? 10.594 30.234 4.055 1 98.75 188 PRO B C 1
ATOM 4130 O O . PRO B 1 188 ? 11.234 29.422 4.73 1 98.75 188 PRO B O 1
ATOM 4133 N N . GLU B 1 189 ? 10.922 31.562 4.039 1 98.56 189 GLU B N 1
ATOM 4134 C CA . GLU B 1 189 ? 12.008 32.094 4.848 1 98.56 189 GLU B CA 1
ATOM 4135 C C . GLU B 1 189 ? 11.742 31.891 6.336 1 98.56 189 GLU B C 1
ATOM 4137 O O . GLU B 1 189 ? 12.648 31.531 7.086 1 98.56 189 GLU B O 1
ATOM 4142 N N . LYS B 1 190 ? 10.523 32.188 6.691 1 98.19 190 LYS B N 1
ATOM 4143 C CA . LYS B 1 190 ? 10.156 31.953 8.086 1 98.19 190 LYS B CA 1
ATOM 4144 C C . LYS B 1 190 ? 10.25 30.484 8.461 1 98.19 190 LYS B C 1
ATOM 4146 O O . LYS B 1 190 ? 10.727 30.141 9.539 1 98.19 190 LYS B O 1
ATOM 4151 N N . CYS B 1 191 ? 9.773 29.609 7.598 1 98.5 191 CYS B N 1
ATOM 4152 C CA . CYS B 1 191 ? 9.852 28.156 7.832 1 98.5 191 CYS B CA 1
ATOM 4153 C C . CYS B 1 191 ? 11.305 27.719 7.977 1 98.5 191 CYS B C 1
ATOM 4155 O O . CYS B 1 191 ? 11.617 26.891 8.828 1 98.5 191 CYS B O 1
ATOM 4157 N N . LEU B 1 192 ? 12.18 28.266 7.129 1 98.31 192 LEU B N 1
ATOM 4158 C CA . LEU B 1 192 ? 13.594 27.922 7.215 1 98.31 192 LEU B CA 1
ATOM 4159 C C . LEU B 1 192 ? 14.18 28.344 8.562 1 98.31 192 LEU B C 1
ATOM 4161 O O . LEU B 1 192 ? 14.93 27.578 9.18 1 98.31 192 LEU B O 1
ATOM 4165 N N . GLU B 1 193 ? 13.867 29.547 8.977 1 97.44 193 GLU B N 1
ATOM 4166 C CA . GLU B 1 193 ? 14.312 30.031 10.281 1 97.44 193 GLU B CA 1
ATOM 4167 C C . GLU B 1 193 ? 13.875 29.078 11.398 1 97.44 193 GLU B C 1
ATOM 4169 O O . GLU B 1 193 ? 14.688 28.703 12.25 1 97.44 193 GLU B O 1
ATOM 4174 N N . ARG B 1 194 ? 12.625 28.672 11.391 1 97.38 194 ARG B N 1
ATOM 4175 C CA . ARG B 1 194 ? 12.078 27.781 12.406 1 97.38 194 ARG B CA 1
ATOM 4176 C C . ARG B 1 194 ? 12.703 26.391 12.312 1 97.38 194 ARG B C 1
ATOM 4178 O O . ARG B 1 194 ? 12.906 25.719 13.328 1 97.38 194 ARG B O 1
ATOM 4185 N N . LEU B 1 195 ? 12.922 25.953 11.062 1 97.38 195 LEU B N 1
ATOM 4186 C CA . LEU B 1 195 ? 13.57 24.672 10.82 1 97.38 195 LEU B CA 1
ATOM 4187 C C . LEU B 1 195 ? 14.93 24.625 11.508 1 97.38 195 LEU B C 1
ATOM 4189 O O . LEU B 1 195 ? 15.258 23.641 12.172 1 97.38 195 LEU B O 1
ATOM 4193 N N . HIS B 1 196 ? 15.719 25.672 11.43 1 96.44 196 HIS B N 1
ATOM 4194 C CA . HIS B 1 196 ? 17.031 25.766 12.047 1 96.44 196 HIS B CA 1
ATOM 4195 C C . HIS B 1 196 ? 16.922 25.812 13.57 1 96.44 196 HIS B C 1
ATOM 4197 O O . HIS B 1 196 ? 17.734 25.188 14.273 1 96.44 196 HIS B O 1
ATOM 4203 N N . ARG B 1 197 ? 15.961 26.438 14.008 1 95.12 197 ARG B N 1
ATOM 4204 C CA . ARG B 1 197 ? 15.75 26.531 15.453 1 95.12 197 ARG B CA 1
ATOM 4205 C C . ARG B 1 197 ? 15.367 25.172 16.031 1 95.12 197 ARG B C 1
ATOM 4207 O O . ARG B 1 197 ? 15.852 24.797 17.109 1 95.12 197 ARG B O 1
ATOM 4214 N N . ARG B 1 198 ? 14.43 24.469 15.406 1 93.25 198 ARG B N 1
ATOM 4215 C CA . ARG B 1 198 ? 14.016 23.141 15.844 1 93.25 198 ARG B CA 1
ATOM 4216 C C . ARG B 1 198 ? 15.195 22.172 15.859 1 93.25 198 ARG B C 1
ATOM 4218 O O . ARG B 1 198 ? 15.305 21.344 16.75 1 93.25 198 ARG B O 1
ATOM 4225 N N . GLY B 1 199 ? 16.047 22.172 14.867 1 93.06 199 GLY B N 1
ATOM 4226 C CA . GLY B 1 199 ? 17.344 21.5 14.844 1 93.06 199 GLY B CA 1
ATOM 4227 C C . GLY B 1 199 ? 17.25 20 14.672 1 93.06 199 GLY B C 1
ATOM 4228 O O . GLY B 1 199 ? 18.016 19.25 15.273 1 93.06 199 GLY B O 1
ATOM 4229 N N . ARG B 1 200 ? 16.359 19.438 13.945 1 92.06 200 ARG B N 1
ATOM 4230 C CA . ARG B 1 200 ? 16.359 18.016 13.617 1 92.06 200 ARG B CA 1
ATOM 4231 C C . ARG B 1 200 ? 17.562 17.641 12.758 1 92.06 200 ARG B C 1
ATOM 4233 O O . ARG B 1 200 ? 17.797 18.25 11.711 1 92.06 200 ARG B O 1
ATOM 4240 N N . PRO B 1 201 ? 18.266 16.688 13.133 1 94.25 201 PRO B N 1
ATOM 4241 C CA . PRO B 1 201 ? 19.516 16.375 12.438 1 94.25 201 PRO B CA 1
ATOM 4242 C C . PRO B 1 201 ? 19.297 15.984 10.977 1 94.25 201 PRO B C 1
ATOM 4244 O O . PRO B 1 201 ? 20.125 16.312 10.117 1 94.25 201 PRO B O 1
ATOM 4247 N N . GLU B 1 202 ? 18.234 15.312 10.594 1 95 202 GLU B N 1
ATOM 4248 C CA . GLU B 1 202 ? 17.969 14.852 9.234 1 95 202 GLU B CA 1
ATOM 4249 C C . GLU B 1 202 ? 17.75 16.016 8.289 1 95 202 GLU B C 1
ATOM 4251 O O . GLU B 1 202 ? 17.922 15.891 7.074 1 95 202 GLU B O 1
ATOM 4256 N N . GLU B 1 203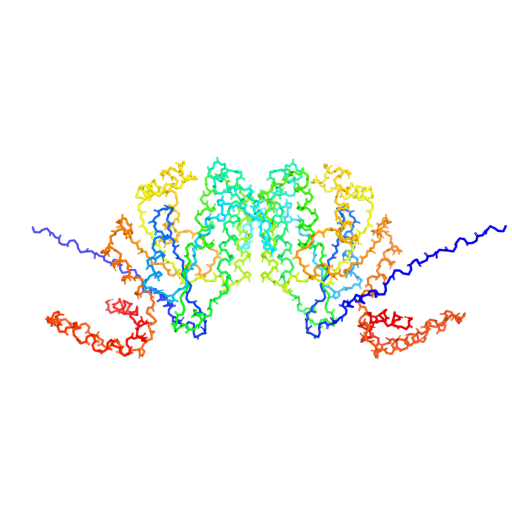 ? 17.359 17.188 8.883 1 94.56 203 GLU B N 1
ATOM 4257 C CA . GLU B 1 203 ? 16.859 18.281 8.062 1 94.56 203 GLU B CA 1
ATOM 4258 C C . GLU B 1 203 ? 17.938 19.344 7.832 1 94.56 203 GLU B C 1
ATOM 4260 O O . GLU B 1 203 ? 17.672 20.375 7.223 1 94.56 203 GLU B O 1
ATOM 4265 N N . LYS B 1 204 ? 19.109 19.094 8.211 1 92.38 204 LYS B N 1
ATOM 4266 C CA . LYS B 1 204 ? 20.172 20.078 8.188 1 92.38 204 LYS B CA 1
ATOM 4267 C C . LYS B 1 204 ? 20.5 20.516 6.754 1 92.38 204 LYS B C 1
ATOM 4269 O O . LYS B 1 204 ? 20.875 21.656 6.52 1 92.38 204 LYS B O 1
ATOM 4274 N N . ALA B 1 205 ? 20.297 19.641 5.832 1 90.88 205 ALA B N 1
ATOM 4275 C CA . ALA B 1 205 ? 20.719 19.906 4.461 1 90.88 205 ALA B CA 1
ATOM 4276 C C . ALA B 1 205 ? 19.594 20.562 3.656 1 90.88 205 ALA B C 1
ATOM 4278 O O . ALA B 1 205 ? 19.781 20.938 2.494 1 90.88 205 ALA B O 1
ATOM 4279 N N . ILE B 1 206 ? 18.438 20.781 4.266 1 95.56 206 ILE B N 1
ATOM 4280 C CA . ILE B 1 206 ? 17.297 21.359 3.549 1 95.56 206 ILE B CA 1
ATOM 4281 C C . ILE B 1 206 ? 17.594 22.812 3.211 1 95.56 206 ILE B C 1
ATOM 4283 O O . ILE B 1 206 ? 18.047 23.578 4.07 1 95.56 206 ILE B O 1
ATOM 4287 N N . GLN B 1 207 ? 17.406 23.188 2.008 1 96.19 207 GLN B N 1
ATOM 4288 C CA . GLN B 1 207 ? 17.656 24.547 1.534 1 96.19 207 GLN B CA 1
ATOM 4289 C C . GLN B 1 207 ? 16.344 25.297 1.328 1 96.19 207 GLN B C 1
ATOM 4291 O O . GLN B 1 207 ? 15.273 24.688 1.225 1 96.19 207 GLN B O 1
ATOM 4296 N N . LEU B 1 208 ? 16.438 26.547 1.254 1 98.25 208 LEU B N 1
ATOM 4297 C CA . LEU B 1 208 ? 15.281 27.422 1.084 1 98.25 208 LEU B CA 1
ATOM 4298 C C . LEU B 1 208 ? 14.508 27.062 -0.177 1 98.25 208 LEU B C 1
ATOM 4300 O O . LEU B 1 208 ? 13.273 27.094 -0.184 1 98.25 208 LEU B O 1
ATOM 4304 N N . GLU B 1 209 ? 15.211 26.719 -1.213 1 97.94 209 GLU B N 1
ATOM 4305 C CA . GLU B 1 209 ? 14.594 26.391 -2.492 1 97.94 209 GLU B CA 1
ATOM 4306 C C . GLU B 1 209 ? 13.586 25.25 -2.344 1 97.94 209 GLU B C 1
ATOM 4308 O O . GLU B 1 209 ? 12.523 25.266 -2.961 1 97.94 209 GLU B O 1
ATOM 4313 N N . TYR B 1 210 ? 13.961 24.312 -1.596 1 97.56 210 TYR B N 1
ATOM 4314 C CA . TYR B 1 210 ? 13.062 23.188 -1.373 1 97.56 210 TYR B CA 1
ATOM 4315 C C . TYR B 1 210 ? 11.789 23.641 -0.668 1 97.56 210 TYR B C 1
ATOM 4317 O O . TYR B 1 210 ? 10.688 23.234 -1.05 1 97.56 210 TYR B O 1
ATOM 4325 N N . LEU B 1 211 ? 11.898 24.438 0.323 1 98.56 211 LEU B N 1
ATOM 4326 C CA . LEU B 1 211 ? 10.742 24.953 1.054 1 98.56 211 LEU B CA 1
ATOM 4327 C C . LEU B 1 211 ? 9.867 25.828 0.154 1 98.56 211 LEU B C 1
ATOM 4329 O O . LEU B 1 211 ? 8.648 25.844 0.295 1 98.56 211 LEU B O 1
ATOM 4333 N N . GLU B 1 212 ? 10.508 26.562 -0.702 1 98.81 212 GLU B N 1
ATOM 4334 C CA . GLU B 1 212 ? 9.766 27.359 -1.669 1 98.81 212 GLU B CA 1
ATOM 4335 C C . GLU B 1 212 ? 8.938 26.484 -2.598 1 98.81 212 GLU B C 1
ATOM 4337 O O . GLU B 1 212 ? 7.793 26.812 -2.916 1 98.81 212 GLU B O 1
ATOM 4342 N N . GLN B 1 213 ? 9.508 25.422 -3.021 1 98.56 213 GLN B N 1
ATOM 4343 C CA . GLN B 1 213 ? 8.781 24.484 -3.869 1 98.56 213 GLN B CA 1
ATOM 4344 C C . GLN B 1 213 ? 7.582 23.891 -3.135 1 98.56 213 GLN B C 1
ATOM 4346 O O . GLN B 1 213 ? 6.48 23.828 -3.684 1 98.56 213 GLN B O 1
ATOM 4351 N N . LEU B 1 214 ? 7.805 23.469 -1.923 1 98.62 214 LEU B N 1
ATOM 4352 C CA . LEU B 1 214 ? 6.715 22.922 -1.124 1 98.62 214 LEU B CA 1
ATOM 4353 C C . LEU B 1 214 ? 5.625 23.969 -0.896 1 98.62 214 LEU B C 1
ATOM 4355 O O . LEU B 1 214 ? 4.434 23.641 -0.932 1 98.62 214 LEU B O 1
ATOM 4359 N N . HIS B 1 215 ? 6.055 25.156 -0.607 1 98.75 215 HIS B N 1
ATOM 4360 C CA . HIS B 1 215 ? 5.105 26.25 -0.445 1 98.75 215 HIS B CA 1
ATOM 4361 C C . HIS B 1 215 ? 4.238 26.406 -1.688 1 98.75 215 HIS B C 1
ATOM 4363 O O . HIS B 1 215 ? 3.014 26.531 -1.585 1 98.75 215 HIS B O 1
ATOM 4369 N N . THR B 1 216 ? 4.863 26.438 -2.793 1 98.75 216 THR B N 1
ATOM 4370 C CA . THR B 1 216 ? 4.156 26.594 -4.059 1 98.75 216 THR B CA 1
ATOM 4371 C C . THR B 1 216 ? 3.141 25.469 -4.25 1 98.75 216 THR B C 1
ATOM 4373 O O . THR B 1 216 ? 2.006 25.719 -4.664 1 98.75 216 THR B O 1
ATOM 4376 N N . GLN B 1 217 ? 3.5 24.266 -3.963 1 98.56 217 GLN B N 1
ATOM 4377 C CA . GLN B 1 217 ? 2.584 23.141 -4.098 1 98.56 217 GLN B CA 1
ATOM 4378 C C . GLN B 1 217 ? 1.391 23.297 -3.156 1 98.56 217 GLN B C 1
ATOM 4380 O O . GLN B 1 217 ? 0.251 23.031 -3.545 1 98.56 217 GLN B O 1
ATOM 4385 N N . HIS B 1 218 ? 1.673 23.719 -1.96 1 98.75 218 HIS B N 1
ATOM 4386 C CA . HIS B 1 218 ? 0.575 23.922 -1.024 1 98.75 218 HIS B CA 1
ATOM 4387 C C . HIS B 1 218 ? -0.373 25.016 -1.523 1 98.75 218 HIS B C 1
ATOM 4389 O O . HIS B 1 218 ? -1.594 24.844 -1.476 1 98.75 218 HIS B O 1
ATOM 4395 N N . GLU B 1 219 ? 0.155 26.094 -1.97 1 98.5 219 GLU B N 1
ATOM 4396 C CA . GLU B 1 219 ? -0.651 27.203 -2.48 1 98.5 219 GLU B CA 1
ATOM 4397 C C . GLU B 1 219 ? -1.487 26.766 -3.68 1 98.5 219 GLU B C 1
ATOM 4399 O O . GLU B 1 219 ? -2.67 27.094 -3.773 1 98.5 219 GLU B O 1
ATOM 4404 N N . ASN B 1 220 ? -0.867 26.078 -4.594 1 97.94 220 ASN B N 1
ATOM 4405 C CA . ASN B 1 220 ? -1.56 25.594 -5.785 1 97.94 220 ASN B CA 1
ATOM 4406 C C . ASN B 1 220 ? -2.723 24.688 -5.43 1 97.94 220 ASN B C 1
ATOM 4408 O O . ASN B 1 220 ? -3.785 24.75 -6.051 1 97.94 220 ASN B O 1
ATOM 4412 N N . TRP B 1 221 ? -2.537 23.875 -4.402 1 97.5 221 TRP B N 1
ATOM 4413 C CA . TRP B 1 221 ? -3.553 22.906 -4.02 1 97.5 221 TRP B CA 1
ATOM 4414 C C . TRP B 1 221 ? -4.625 23.547 -3.145 1 97.5 221 TRP B C 1
ATOM 4416 O O . TRP B 1 221 ? -5.805 23.547 -3.494 1 97.5 221 TRP B O 1
ATOM 4426 N N . LEU B 1 222 ? -4.246 24.219 -2.125 1 96.69 222 LEU B N 1
ATOM 4427 C CA . LEU B 1 222 ? -5.18 24.562 -1.062 1 96.69 222 LEU B CA 1
ATOM 4428 C C . LEU B 1 222 ? -5.773 25.953 -1.297 1 96.69 222 LEU B C 1
ATOM 4430 O O . LEU B 1 222 ? -6.875 26.25 -0.825 1 96.69 222 LEU B O 1
ATOM 4434 N N . VAL B 1 223 ? -5.121 26.781 -1.994 1 96.06 223 VAL B N 1
ATOM 4435 C CA . VAL B 1 223 ? -5.574 28.156 -2.141 1 96.06 223 VAL B CA 1
ATOM 4436 C C . VAL B 1 223 ? -6.027 28.406 -3.576 1 96.06 223 VAL B C 1
ATOM 4438 O O . VAL B 1 223 ? -7.207 28.656 -3.824 1 96.06 223 VAL B O 1
ATOM 4441 N N . LYS B 1 224 ? -5.145 28.172 -4.547 1 96.12 224 LYS B N 1
ATOM 4442 C CA . LYS B 1 224 ? -5.43 28.5 -5.945 1 96.12 224 LYS B CA 1
ATOM 4443 C C . LYS B 1 224 ? -6.301 27.422 -6.586 1 96.12 224 LYS B C 1
ATOM 4445 O O . LYS B 1 224 ? -6.918 27.656 -7.629 1 96.12 224 LYS B O 1
ATOM 4450 N N . LYS B 1 225 ? -6.285 26.219 -6.074 1 94.31 225 LYS B N 1
ATOM 4451 C CA . LYS B 1 225 ? -7.078 25.078 -6.551 1 94.31 225 LYS B CA 1
ATOM 4452 C C . LYS B 1 225 ? -6.734 24.75 -7.996 1 94.31 225 LYS B C 1
ATOM 4454 O O . LYS B 1 225 ? -7.629 24.469 -8.805 1 94.31 225 LYS B O 1
ATOM 4459 N N . THR B 1 226 ? -5.48 24.812 -8.289 1 95.81 226 THR B N 1
ATOM 4460 C CA . THR B 1 226 ? -5.035 24.5 -9.648 1 95.81 226 THR B CA 1
ATOM 4461 C C . THR B 1 226 ? -4.473 23.094 -9.727 1 95.81 226 THR B C 1
ATOM 4463 O O . THR B 1 226 ? -4.266 22.562 -10.82 1 95.81 226 THR B O 1
ATOM 4466 N N . THR B 1 227 ? -4.191 22.516 -8.617 1 96.19 227 THR B N 1
ATOM 4467 C CA . THR B 1 227 ? -3.684 21.141 -8.594 1 96.19 227 THR B CA 1
ATOM 4468 C C . THR B 1 227 ? -4.77 20.156 -9.008 1 96.19 227 THR B C 1
ATOM 4470 O O . THR B 1 227 ? -5.906 20.25 -8.539 1 96.19 227 THR B O 1
ATOM 4473 N N . GLU B 1 228 ? -4.41 19.312 -9.961 1 92.94 228 GLU B N 1
ATOM 4474 C CA . GLU B 1 228 ? -5.344 18.25 -10.352 1 92.94 228 GLU B CA 1
ATOM 4475 C C . GLU B 1 228 ? -5.5 17.219 -9.234 1 92.94 228 GLU B C 1
ATOM 4477 O O . GLU B 1 228 ? -4.531 16.562 -8.844 1 92.94 228 GLU B O 1
ATOM 4482 N N . VAL B 1 229 ? -6.652 17.125 -8.68 1 93.25 229 VAL B N 1
ATOM 4483 C CA . VAL B 1 229 ? -6.926 16.141 -7.633 1 93.25 229 VAL B CA 1
ATOM 4484 C C . VAL B 1 229 ? -7.836 15.047 -8.172 1 93.25 229 VAL B C 1
ATOM 4486 O O . VAL B 1 229 ? -8.586 15.266 -9.133 1 93.25 229 VAL B O 1
ATOM 4489 N N . HIS B 1 230 ? -7.914 13.883 -7.574 1 89.19 230 HIS B N 1
ATOM 4490 C CA . HIS B 1 230 ? -8.516 12.703 -8.18 1 89.19 230 HIS B CA 1
ATOM 4491 C C . HIS B 1 230 ? -9.719 12.227 -7.367 1 89.19 230 HIS B C 1
ATOM 4493 O O . HIS B 1 230 ? -10.289 11.172 -7.652 1 89.19 230 HIS B O 1
ATOM 4499 N N . PHE B 1 231 ? -10.078 13.008 -6.418 1 89.94 231 PHE B N 1
ATOM 4500 C CA . PHE B 1 231 ? -11.227 12.648 -5.586 1 89.94 231 PHE B CA 1
ATOM 4501 C C . PHE B 1 231 ? -12.195 13.82 -5.469 1 89.94 231 PHE B C 1
ATOM 4503 O O . PHE B 1 231 ? -11.797 14.93 -5.125 1 89.94 231 PHE B O 1
ATOM 4510 N N . GLU B 1 232 ? -13.445 13.562 -5.707 1 83.44 232 GLU B N 1
ATOM 4511 C CA . GLU B 1 232 ? -14.461 14.609 -5.73 1 83.44 232 GLU B CA 1
ATOM 4512 C C . GLU B 1 232 ? -14.594 15.289 -4.367 1 83.44 232 GLU B C 1
ATOM 4514 O O . GLU B 1 232 ? -14.711 16.516 -4.285 1 83.44 232 GLU B O 1
ATOM 4519 N N . ASN B 1 233 ? -14.586 14.5 -3.371 1 82.06 233 ASN B N 1
ATOM 4520 C CA . ASN B 1 233 ? -14.727 15.062 -2.029 1 82.06 233 ASN B CA 1
ATOM 4521 C C . ASN B 1 233 ? -13.57 15.992 -1.688 1 82.06 233 ASN B C 1
ATOM 4523 O O . ASN B 1 233 ? -13.734 16.938 -0.911 1 82.06 233 ASN B O 1
ATOM 4527 N N . LEU B 1 234 ? -12.445 15.789 -2.264 1 87.31 234 LEU B N 1
ATOM 4528 C CA . LEU B 1 234 ? -11.266 16.625 -2.031 1 87.31 234 LEU B CA 1
ATOM 4529 C C . LEU B 1 234 ? -11.375 17.938 -2.789 1 87.31 234 LEU B C 1
ATOM 4531 O O . LEU B 1 234 ? -10.969 18.984 -2.281 1 87.31 234 LEU B O 1
ATOM 4535 N N . ARG B 1 235 ? -11.93 17.859 -3.92 1 84.88 235 ARG B N 1
ATOM 4536 C CA . ARG B 1 235 ? -12.047 19.047 -4.777 1 84.88 235 ARG B CA 1
ATOM 4537 C C . ARG B 1 235 ? -12.906 20.109 -4.121 1 84.88 235 ARG B C 1
ATOM 4539 O O . ARG B 1 235 ? -12.617 21.312 -4.23 1 84.88 235 ARG B O 1
ATOM 4546 N N . ASN B 1 236 ? -13.875 19.688 -3.408 1 84.88 236 ASN B N 1
ATOM 4547 C CA . ASN B 1 236 ? -14.836 20.625 -2.844 1 84.88 236 ASN B CA 1
ATOM 4548 C C . ASN B 1 236 ? -14.625 20.812 -1.345 1 84.88 236 ASN B C 1
ATOM 4550 O O . ASN B 1 236 ? -15.414 21.5 -0.681 1 84.88 236 ASN B O 1
ATOM 4554 N N . ALA B 1 237 ? -13.609 20.25 -0.864 1 87.94 237 ALA B N 1
ATOM 4555 C CA . ALA B 1 237 ? -13.383 20.344 0.577 1 87.94 237 ALA B CA 1
ATOM 4556 C C . ALA B 1 237 ? -13.016 21.766 0.989 1 87.94 237 ALA B C 1
ATOM 4558 O O . ALA B 1 237 ? -12.203 22.422 0.33 1 87.94 237 ALA B O 1
ATOM 4559 N N . PRO B 1 238 ? -13.648 22.25 2.07 1 89.81 238 PRO B N 1
ATOM 4560 C CA . PRO B 1 238 ? -13.312 23.594 2.543 1 89.81 238 PRO B CA 1
ATOM 4561 C C . PRO B 1 238 ? -11.898 23.688 3.098 1 89.81 238 PRO B C 1
ATOM 4563 O O . PRO B 1 238 ? -11.406 22.75 3.719 1 89.81 238 PRO B O 1
ATOM 4566 N N . VAL B 1 239 ? -11.297 24.828 2.828 1 93.38 239 VAL B N 1
ATOM 4567 C CA . VAL B 1 239 ? -9.953 25.109 3.32 1 93.38 239 VAL B CA 1
ATOM 4568 C C . VAL B 1 239 ? -9.961 26.406 4.145 1 93.38 239 VAL B C 1
ATOM 4570 O O . VAL B 1 239 ? -10.406 27.453 3.666 1 93.38 239 VAL B O 1
ATOM 4573 N N . PHE B 1 240 ? -9.531 26.281 5.367 1 90.5 240 PHE B N 1
ATOM 4574 C CA . PHE B 1 240 ? -9.352 27.453 6.223 1 90.5 240 PHE B CA 1
ATOM 4575 C C . PHE B 1 240 ? -7.875 27.828 6.32 1 90.5 240 PHE B C 1
ATOM 4577 O O . PHE B 1 240 ? -7.062 27.047 6.828 1 90.5 240 PHE B O 1
ATOM 4584 N N . VAL B 1 241 ? -7.574 29 5.875 1 94.06 241 VAL B N 1
ATOM 4585 C CA . VAL B 1 241 ? -6.184 29.438 5.84 1 94.06 241 VAL B CA 1
ATOM 4586 C C . VAL B 1 241 ? -5.875 30.297 7.07 1 94.06 241 VAL B C 1
ATOM 4588 O O . VAL B 1 241 ? -6.594 31.25 7.367 1 94.06 241 VAL B O 1
ATOM 4591 N N . LEU B 1 242 ? -4.848 29.922 7.793 1 92.81 242 LEU B N 1
ATOM 4592 C CA . LEU B 1 242 ? -4.375 30.672 8.953 1 92.81 242 LEU B CA 1
ATOM 4593 C C . LEU B 1 242 ? -2.973 31.219 8.711 1 92.81 242 LEU B C 1
ATOM 4595 O O . LEU B 1 242 ? -2.035 30.453 8.461 1 92.81 242 LEU B O 1
ATOM 4599 N N . ASN B 1 243 ? -2.859 32.5 8.797 1 94.19 243 ASN B N 1
ATOM 4600 C CA . ASN B 1 243 ? -1.543 33.125 8.695 1 94.19 243 ASN B CA 1
ATOM 4601 C C . ASN B 1 243 ? -0.748 32.969 9.992 1 94.19 243 ASN B C 1
ATOM 4603 O O . ASN B 1 243 ? -1.131 33.5 11.023 1 94.19 243 ASN B O 1
ATOM 4607 N N . VAL B 1 244 ? 0.397 32.25 9.891 1 96.19 244 VAL B N 1
ATOM 4608 C CA . VAL B 1 244 ? 1.185 32 11.094 1 96.19 244 VAL B CA 1
ATOM 4609 C C . VAL B 1 244 ? 2.609 32.531 10.891 1 96.19 244 VAL B C 1
ATOM 4611 O O . VAL B 1 244 ? 3.564 31.938 11.406 1 96.19 244 VAL B O 1
ATOM 4614 N N . ASN B 1 245 ? 2.818 33.531 10.156 1 95.44 245 ASN B N 1
ATOM 4615 C CA . ASN B 1 245 ? 4.137 34.156 9.992 1 95.44 245 ASN B CA 1
ATOM 4616 C C . ASN B 1 245 ? 4.672 34.688 11.32 1 95.44 245 ASN B C 1
ATOM 4618 O O . ASN B 1 245 ? 5.883 34.688 11.547 1 95.44 245 ASN B O 1
ATOM 4622 N N . HIS B 1 246 ? 3.719 35.219 12.062 1 92.56 246 HIS B N 1
ATOM 4623 C CA . HIS B 1 246 ? 4.121 35.625 13.406 1 92.56 246 HIS B CA 1
ATOM 4624 C C . HIS B 1 246 ? 4.281 34.406 14.328 1 92.56 246 HIS B C 1
ATOM 4626 O O . HIS B 1 246 ? 3.445 33.5 14.32 1 92.56 246 HIS B O 1
ATOM 4632 N N . ASP B 1 247 ? 5.289 34.406 15.094 1 90.31 247 ASP B N 1
ATOM 4633 C CA . ASP B 1 247 ? 5.574 33.281 15.984 1 90.31 247 ASP B CA 1
ATOM 4634 C C . ASP B 1 247 ? 4.504 33.156 17.062 1 90.31 247 ASP B C 1
ATOM 4636 O O . ASP B 1 247 ? 4.18 34.125 17.734 1 90.31 247 ASP B O 1
ATOM 4640 N N . PHE B 1 248 ? 3.932 32 17.156 1 91.94 248 PHE B N 1
ATOM 4641 C CA . PHE B 1 248 ? 2.869 31.797 18.141 1 91.94 248 PHE B CA 1
ATOM 4642 C C . PHE B 1 248 ? 3.283 30.766 19.188 1 91.94 248 PHE B C 1
ATOM 4644 O O . PHE B 1 248 ? 2.57 30.562 20.172 1 91.94 248 PHE B O 1
ATOM 4651 N N . GLU B 1 249 ? 4.391 30.141 19.109 1 88.38 249 GLU B N 1
ATOM 4652 C CA . GLU B 1 249 ? 4.797 29.078 20.031 1 88.38 249 GLU B CA 1
ATOM 4653 C C . GLU B 1 249 ? 4.922 29.609 21.453 1 88.38 249 GLU B C 1
ATOM 4655 O O . GLU B 1 249 ? 4.434 28.984 22.406 1 88.38 249 GLU B O 1
ATOM 4660 N N . ASP B 1 250 ? 5.523 30.75 21.531 1 87.88 250 ASP B N 1
ATOM 4661 C CA . ASP B 1 250 ? 5.777 31.281 22.875 1 87.88 250 ASP B CA 1
ATOM 4662 C C . ASP B 1 250 ? 5.031 32.594 23.094 1 87.88 250 ASP B C 1
ATOM 4664 O O . ASP B 1 250 ? 5.398 33.406 23.953 1 87.88 250 ASP B O 1
ATOM 4668 N N . ASP B 1 251 ? 4.023 32.875 22.328 1 90.69 251 ASP B N 1
ATOM 4669 C CA . ASP B 1 251 ? 3.258 34.125 22.438 1 90.69 251 ASP B CA 1
ATOM 4670 C C . ASP B 1 251 ? 1.793 33.844 22.75 1 90.69 251 ASP B C 1
ATOM 4672 O O . ASP B 1 251 ? 0.995 33.562 21.859 1 90.69 251 ASP B O 1
ATOM 4676 N N . PRO B 1 252 ? 1.444 34 24 1 90.69 252 PRO B N 1
ATOM 4677 C CA . PRO B 1 252 ? 0.081 33.688 24.438 1 90.69 252 PRO B CA 1
ATOM 4678 C C . PRO B 1 252 ? -0.977 34.5 23.688 1 90.69 252 PRO B C 1
ATOM 4680 O O . PRO B 1 252 ? -2.074 34 23.422 1 90.69 252 PRO B O 1
ATOM 4683 N N . ALA B 1 253 ? -0.655 35.719 23.391 1 88.75 253 ALA B N 1
ATOM 4684 C CA . ALA B 1 253 ? -1.617 36.562 22.688 1 88.75 253 ALA B CA 1
ATOM 4685 C C . ALA B 1 253 ? -1.898 36.031 21.281 1 88.75 253 ALA B C 1
ATOM 4687 O O . ALA B 1 253 ? -3.053 36 20.844 1 88.75 253 ALA B O 1
ATOM 4688 N N . GLU B 1 254 ? -0.826 35.688 20.641 1 88.62 254 GLU B N 1
ATOM 4689 C CA . GLU B 1 254 ? -0.974 35.125 19.297 1 88.62 254 GLU B CA 1
ATOM 4690 C C . GLU B 1 254 ? -1.719 33.812 19.344 1 88.62 254 GLU B C 1
ATOM 4692 O O . GLU B 1 254 ? -2.52 33.5 18.469 1 88.62 254 GLU B O 1
ATOM 4697 N N . GLN B 1 255 ? -1.457 33.031 20.375 1 90 255 GLN B N 1
ATOM 4698 C CA . GLN B 1 255 ? -2.133 31.75 20.547 1 90 255 GLN B CA 1
ATOM 4699 C C . GLN B 1 255 ? -3.637 31.938 20.719 1 90 255 GLN B C 1
ATOM 4701 O O . GLN B 1 255 ? -4.434 31.219 20.125 1 90 255 GLN B O 1
ATOM 4706 N N . GLU B 1 256 ? -3.994 32.875 21.484 1 85.62 256 GLU B N 1
ATOM 4707 C CA . GLU B 1 256 ? -5.406 33.156 21.719 1 85.62 256 GLU B CA 1
ATOM 4708 C C . GLU B 1 256 ? -6.109 33.594 20.438 1 85.62 256 GLU B C 1
ATOM 4710 O O . GLU B 1 256 ? -7.246 33.188 20.188 1 85.62 256 GLU B O 1
ATOM 4715 N N . GLU B 1 257 ? -5.441 34.406 19.688 1 82.81 257 GLU B N 1
ATOM 4716 C CA . GLU B 1 257 ? -6.008 34.844 18.422 1 82.81 257 GLU B CA 1
ATOM 4717 C C . GLU B 1 257 ? -6.215 33.688 17.469 1 82.81 257 GLU B C 1
ATOM 4719 O O . GLU B 1 257 ? -7.25 33.594 16.797 1 82.81 257 GLU B O 1
ATOM 4724 N N . LEU B 1 258 ? -5.293 32.812 17.453 1 84.62 258 LEU B N 1
ATOM 4725 C CA . LEU B 1 258 ? -5.348 31.656 16.562 1 84.62 258 LEU B CA 1
ATOM 4726 C C . LEU B 1 258 ? -6.469 30.703 16.969 1 84.62 258 LEU B C 1
ATOM 4728 O O . LEU B 1 258 ? -7.113 30.094 16.125 1 84.62 258 LEU B O 1
ATOM 4732 N N . MET B 1 259 ? -6.691 30.578 18.234 1 83.81 259 MET B N 1
ATOM 4733 C CA . MET B 1 259 ? -7.68 29.625 18.734 1 83.81 259 MET B CA 1
ATOM 4734 C C . MET B 1 259 ? -9.094 30.188 18.594 1 83.81 259 MET B C 1
ATOM 4736 O O . MET B 1 259 ? -10.07 29.438 18.656 1 83.81 259 MET B O 1
ATOM 4740 N N . ARG B 1 260 ? -9.195 31.422 18.391 1 74 260 ARG B N 1
ATOM 4741 C CA . ARG B 1 260 ? -10.508 32.031 18.188 1 74 260 ARG B CA 1
ATOM 4742 C C . ARG B 1 260 ? -11.023 31.766 16.781 1 74 260 ARG B C 1
ATOM 4744 O O . ARG B 1 260 ? -12.242 31.703 16.562 1 74 260 ARG B O 1
ATOM 4751 N N . LYS B 1 261 ? -10.172 31.5 15.867 1 60.66 261 LYS B N 1
ATOM 4752 C CA . LYS B 1 261 ? -10.5 31.344 14.453 1 60.66 261 LYS B CA 1
ATOM 4753 C C . LYS B 1 261 ? -11.109 29.984 14.172 1 60.66 261 LYS B C 1
ATOM 4755 O O . LYS B 1 261 ? -12.133 29.875 13.5 1 60.66 261 LYS B O 1
ATOM 4760 N N . PRO B 1 262 ? -10.484 28.766 14.555 1 54.53 262 PRO B N 1
ATOM 4761 C CA . PRO B 1 262 ? -11.094 27.453 14.32 1 54.53 262 PRO B CA 1
ATOM 4762 C C . PRO B 1 262 ? -12.461 27.312 14.984 1 54.53 262 PRO B C 1
ATOM 4764 O O . PRO B 1 262 ? -13.312 26.562 14.492 1 54.53 262 PRO B O 1
ATOM 4767 N N . SER B 1 263 ? -12.719 27.891 16.109 1 47.28 263 SER B N 1
ATOM 4768 C CA . SER B 1 263 ? -14.016 27.859 16.781 1 47.28 263 SER B CA 1
ATOM 4769 C C . SER B 1 263 ? -15.125 28.328 15.852 1 47.28 263 SER B C 1
ATOM 4771 O O . SER B 1 263 ? -16.266 27.875 15.961 1 47.28 263 SER B O 1
ATOM 4773 N N . VAL B 1 264 ? -14.82 29.031 14.828 1 40.12 264 VAL B N 1
ATOM 4774 C CA . VAL B 1 264 ? -15.781 29.562 13.859 1 40.12 264 VAL B CA 1
ATOM 4775 C C . VAL B 1 264 ? -16.125 28.484 12.836 1 40.12 264 VAL B C 1
ATOM 4777 O O . VAL B 1 264 ? -17.25 28.453 12.32 1 40.12 264 VAL B O 1
ATOM 4780 N N . MET B 1 265 ? -15.242 27.562 12.531 1 43 265 MET B N 1
ATOM 4781 C CA . MET B 1 265 ? -15.461 26.578 11.477 1 43 265 MET B CA 1
ATOM 4782 C C . MET B 1 265 ? -16.516 25.562 11.898 1 43 265 MET B C 1
ATOM 4784 O O . MET B 1 265 ? -17.266 25.047 11.055 1 43 265 MET B O 1
ATOM 4788 N N . TYR B 1 266 ? -16.781 25.219 13.156 1 40.25 266 TYR B N 1
ATOM 4789 C CA . TYR B 1 266 ? -17.656 24.156 13.633 1 40.25 266 TYR B CA 1
ATOM 4790 C C . TYR B 1 266 ? -19.094 24.625 13.703 1 40.25 266 TYR B C 1
ATOM 4792 O O . TYR B 1 266 ? -19.953 23.953 14.273 1 40.25 266 TYR B O 1
ATOM 4800 N N . CYS B 1 267 ? -19.594 25.875 13.359 1 32.06 267 CYS B N 1
ATOM 4801 C CA . CYS B 1 267 ? -20.984 26.188 13.672 1 32.06 267 CYS B CA 1
ATOM 4802 C C . CYS B 1 267 ? -21.922 25.484 12.703 1 32.06 267 CYS B C 1
ATOM 4804 O O . CYS B 1 267 ? -21.891 25.734 11.5 1 32.06 267 CYS B O 1
ATOM 4806 N N . PRO B 1 268 ? -22.516 24.312 13.008 1 30.02 268 PRO B N 1
ATOM 4807 C CA . PRO B 1 268 ? -23.703 23.828 12.289 1 30.02 268 PRO B CA 1
ATOM 4808 C C . PRO B 1 268 ? -24.781 24.891 12.141 1 30.02 268 PRO B C 1
ATOM 4810 O O . PRO B 1 268 ? -25.094 25.594 13.102 1 30.02 268 PRO B O 1
ATOM 4813 N N . ILE B 1 269 ? -24.969 25.609 11.078 1 30.12 269 ILE B N 1
ATOM 4814 C CA . ILE B 1 269 ? -26.094 26.453 10.742 1 30.12 269 ILE B CA 1
ATOM 4815 C C . ILE B 1 269 ? -27.406 25.734 11.039 1 30.12 269 ILE B C 1
ATOM 4817 O O . ILE B 1 269 ? -27.828 24.844 10.273 1 30.12 269 ILE B O 1
ATOM 4821 N N . SER B 1 270 ? -27.734 25.094 12.133 1 28.95 270 SER B N 1
ATOM 4822 C CA . SER B 1 270 ? -29.172 24.875 12.25 1 28.95 270 SER B CA 1
ATOM 4823 C C . SER B 1 270 ? -29.938 26.188 12.195 1 28.95 270 SER B C 1
ATOM 4825 O O . SER B 1 270 ? -29.578 27.156 12.859 1 28.95 270 SER B O 1
ATOM 4827 N N . LEU B 1 271 ? -30.656 26.609 11.188 1 29.95 271 LEU B N 1
ATOM 4828 C CA . LEU B 1 271 ? -31.766 27.562 11.094 1 29.95 271 LEU B CA 1
ATOM 4829 C C . LEU B 1 271 ? -32.469 27.719 12.445 1 29.95 271 LEU B C 1
ATOM 4831 O O . LEU B 1 271 ? -32.875 28.812 12.812 1 29.95 271 LEU B O 1
ATOM 4835 N N . ASP B 1 272 ? -33 26.672 13.039 1 29.58 272 ASP B N 1
ATOM 4836 C CA . ASP B 1 272 ? -33.875 26.844 14.195 1 29.58 272 ASP B CA 1
ATOM 4837 C C . ASP B 1 272 ? -33.062 27.188 15.445 1 29.58 272 ASP B C 1
ATOM 4839 O O . ASP B 1 272 ? -33.562 27 16.562 1 29.58 272 ASP B O 1
ATOM 4843 N N . CYS B 1 273 ? -31.781 27.328 15.336 1 28.69 273 CYS B N 1
ATOM 4844 C CA . CYS B 1 273 ? -31.156 27.766 16.578 1 28.69 273 CYS B CA 1
ATOM 4845 C C . CYS B 1 273 ? -31.5 29.219 16.891 1 28.69 273 CYS B C 1
ATOM 4847 O O . CYS B 1 273 ? -31.531 30.047 15.977 1 28.69 273 CYS B O 1
ATOM 4849 N N . SER B 1 274 ? -32.25 29.531 17.875 1 29.14 274 SER B N 1
ATOM 4850 C CA . SER B 1 274 ? -32.688 30.797 18.469 1 29.14 274 SER B CA 1
ATOM 4851 C C . SER B 1 274 ? -31.547 31.812 18.5 1 29.14 274 SER B C 1
ATOM 4853 O O . SER B 1 274 ? -31.734 32.938 18.953 1 29.14 274 SER B O 1
ATOM 4855 N N . CYS B 1 275 ? -30.312 31.406 18.328 1 28.91 275 CYS B N 1
ATOM 4856 C CA . CYS B 1 275 ? -29.359 32.5 18.438 1 28.91 275 CYS B CA 1
ATOM 4857 C C . CYS B 1 275 ? -29.375 33.406 17.203 1 28.91 275 CYS B C 1
ATOM 4859 O O . CYS B 1 275 ? -28.547 34.281 17.062 1 28.91 275 CYS B O 1
ATOM 4861 N N . SER B 1 276 ? -30.047 33.062 16.141 1 29.25 276 SER B N 1
ATOM 4862 C CA . SER B 1 276 ? -30.156 33.906 14.961 1 29.25 276 SER B CA 1
ATOM 4863 C C . SER B 1 276 ? -30.594 35.312 15.32 1 29.25 276 SER B C 1
ATOM 4865 O O . SER B 1 276 ? -30.516 36.25 14.5 1 29.25 276 SER B O 1
ATOM 4867 N N . ASN B 1 277 ? -31.375 35.469 16.438 1 27.77 277 ASN B N 1
ATOM 4868 C CA . ASN B 1 277 ? -31.969 36.781 16.625 1 27.77 277 ASN B CA 1
ATOM 4869 C C . ASN B 1 277 ? -30.922 37.812 17.094 1 27.77 277 ASN B C 1
ATOM 4871 O O . ASN B 1 277 ? -31.281 38.844 17.641 1 27.77 277 ASN B O 1
ATOM 4875 N N . ILE B 1 278 ? -29.625 37.406 17.359 1 27.19 278 ILE B N 1
ATOM 4876 C CA . ILE B 1 278 ? -28.859 38.562 17.844 1 27.19 278 ILE B CA 1
ATOM 4877 C C . ILE B 1 278 ? -28.609 39.531 16.688 1 27.19 278 ILE B C 1
ATOM 4879 O O . ILE B 1 278 ? -27.922 39.188 15.719 1 27.19 278 ILE B O 1
ATOM 4883 N N . THR B 1 279 ? -29.562 40.219 16.344 1 25.91 279 THR B N 1
ATOM 4884 C CA . THR B 1 279 ? -29.453 41.406 15.523 1 25.91 279 THR B CA 1
ATOM 4885 C C . THR B 1 279 ? -28.344 42.312 16.047 1 25.91 279 THR B C 1
ATOM 4887 O O . THR B 1 279 ? -28.344 42.719 17.219 1 25.91 279 THR B O 1
ATOM 4890 N N . LEU B 1 280 ? -27.094 42.125 15.484 1 27.12 280 LEU B N 1
ATOM 4891 C CA . LEU B 1 280 ? -26.094 43.156 15.68 1 27.12 280 LEU B CA 1
ATOM 4892 C C . LEU B 1 280 ? -26.703 44.562 15.602 1 27.12 280 LEU B C 1
ATOM 4894 O O . LEU B 1 280 ? -27.188 44.969 14.539 1 27.12 280 LEU B O 1
ATOM 4898 N N . PHE B 1 281 ? -27.484 44.844 16.625 1 25.08 281 PHE B N 1
ATOM 4899 C CA . PHE B 1 281 ? -27.969 46.219 16.719 1 25.08 281 PHE B CA 1
ATOM 4900 C C . PHE B 1 281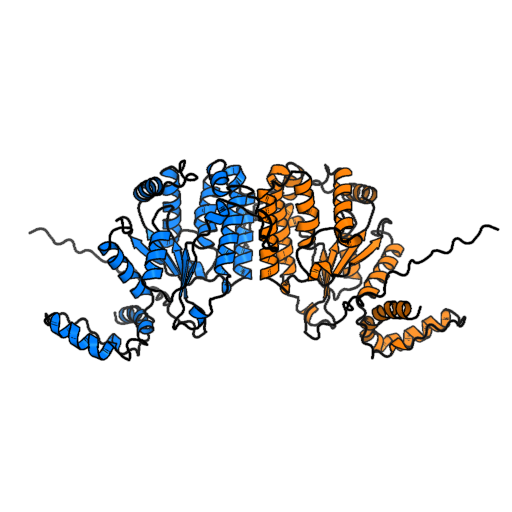 ? -26.812 47.219 16.703 1 25.08 281 PHE B C 1
ATOM 4902 O O . PHE B 1 281 ? -25.75 46.938 17.281 1 25.08 281 PHE B O 1
ATOM 4909 N N . SER B 1 282 ? -26.656 48.094 15.695 1 25.64 282 SER B N 1
ATOM 4910 C CA . SER B 1 282 ? -25.859 49.281 15.461 1 25.64 282 SER B CA 1
ATOM 4911 C C . SER B 1 282 ? -25.844 50.188 16.703 1 25.64 282 SER B C 1
ATOM 4913 O O . SER B 1 282 ? -25.25 51.25 16.672 1 25.64 282 SER B O 1
ATOM 4915 N N . ASP B 1 283 ? -26.797 50.125 17.656 1 26.5 283 ASP B N 1
ATOM 4916 C CA . ASP B 1 283 ? -26.688 51.188 18.641 1 26.5 283 ASP B CA 1
ATOM 4917 C C . ASP B 1 283 ? -25.5 50.969 19.578 1 26.5 283 ASP B C 1
ATOM 4919 O O . ASP B 1 283 ? -25.141 49.844 19.859 1 26.5 283 ASP B O 1
ATOM 4923 N N . PRO B 1 284 ? -24.641 52.125 20 1 28.2 284 PRO B N 1
ATOM 4924 C CA . PRO B 1 284 ? -23.5 52.312 20.891 1 28.2 284 PRO B CA 1
ATOM 4925 C C . PRO B 1 284 ? -23.719 51.625 22.25 1 28.2 284 PRO B C 1
ATOM 4927 O O . PRO B 1 284 ? -23.109 52.062 23.25 1 28.2 284 PRO B O 1
ATOM 4930 N N . ILE B 1 285 ? -24.469 50.5 22.375 1 31.47 285 ILE B N 1
ATOM 4931 C CA . ILE B 1 285 ? -24.672 50.062 23.75 1 31.47 285 ILE B CA 1
ATOM 4932 C C . ILE B 1 285 ? -23.328 49.688 24.391 1 31.47 285 ILE B C 1
ATOM 4934 O O . ILE B 1 285 ? -22.469 49.094 23.719 1 31.47 285 ILE B O 1
ATOM 4938 N N . SER B 1 286 ? -22.938 50.312 25.578 1 28.83 286 SER B N 1
ATOM 4939 C CA . SER B 1 286 ? -21.672 50.281 26.297 1 28.83 286 SER B CA 1
ATOM 4940 C C . SER B 1 286 ? -21.141 48.875 26.453 1 28.83 286 SER B C 1
ATOM 4942 O O . SER B 1 286 ? -21.922 47.906 26.578 1 28.83 286 SER B O 1
ATOM 4944 N N . PRO B 1 287 ? -19.844 48.562 25.938 1 30.34 287 PRO B N 1
ATOM 4945 C CA . PRO B 1 287 ? -19.141 47.281 25.906 1 30.34 287 PRO B CA 1
ATOM 4946 C C . PRO B 1 287 ? -19.344 46.469 27.188 1 30.34 287 PRO B C 1
ATOM 4948 O O . PRO B 1 287 ? -19.25 45.25 27.156 1 30.34 287 PRO B O 1
ATOM 4951 N N . HIS B 1 288 ? -19.578 47.094 28.266 1 33.72 288 HIS B N 1
ATOM 4952 C CA . HIS B 1 288 ? -19.641 46.438 29.562 1 33.72 288 HIS B CA 1
ATOM 4953 C C . HIS B 1 288 ? -20.875 45.562 29.672 1 33.72 288 HIS B C 1
ATOM 4955 O O . HIS B 1 288 ? -20.812 44.469 30.25 1 33.72 288 HIS B O 1
ATOM 4961 N N . LYS B 1 289 ? -21.984 46.156 29.312 1 35.44 289 LYS B N 1
ATOM 4962 C CA . LYS B 1 289 ? -23.266 45.469 29.547 1 35.44 289 LYS B CA 1
ATOM 4963 C C . LYS B 1 289 ? -23.422 44.25 28.656 1 35.44 289 LYS B C 1
ATOM 4965 O O . LYS B 1 289 ? -24.172 43.344 28.984 1 35.44 289 LYS B O 1
ATOM 4970 N N . LEU B 1 290 ? -22.75 44.312 27.5 1 31.89 290 LEU B N 1
ATOM 4971 C CA . LEU B 1 290 ? -22.812 43.156 26.594 1 31.89 290 LEU B CA 1
ATOM 4972 C C . LEU B 1 290 ? -22.109 41.969 27.203 1 31.89 290 LEU B C 1
ATOM 4974 O O . LEU B 1 290 ? -22.562 40.812 27.047 1 31.89 290 LEU B O 1
ATOM 4978 N N . ILE B 1 291 ? -21.047 42.156 27.969 1 31.88 291 ILE B N 1
ATOM 4979 C CA . ILE B 1 291 ? -20.281 41.094 28.609 1 31.88 291 ILE B CA 1
ATOM 4980 C C . ILE B 1 291 ? -21.125 40.438 29.703 1 31.88 291 ILE B C 1
ATOM 4982 O O . ILE B 1 291 ? -21.125 39.219 29.844 1 31.88 291 ILE B O 1
ATOM 4986 N N . SER B 1 292 ? -21.875 41.188 30.484 1 31.16 292 SER B N 1
ATOM 4987 C CA . SER B 1 292 ? -22.625 40.625 31.594 1 31.16 292 SER B CA 1
ATOM 4988 C C . SER B 1 292 ? -23.766 39.75 31.094 1 31.16 292 SER B C 1
ATOM 4990 O O . SER B 1 292 ? -24.016 38.656 31.656 1 31.16 292 SER B O 1
ATOM 4992 N N . GLN B 1 293 ? -24.531 40.188 30.062 1 29.92 293 GLN B N 1
ATOM 4993 C CA . GLN B 1 293 ? -25.672 39.406 29.625 1 29.92 293 GLN B CA 1
ATOM 4994 C C . GLN B 1 293 ? -25.234 38.125 28.922 1 29.92 293 GLN B C 1
ATOM 4996 O O . GLN B 1 293 ? -25.922 37.094 28.984 1 29.92 293 GLN B O 1
ATOM 5001 N N . ALA B 1 294 ? -24.156 38.188 28.172 1 31.83 294 ALA B N 1
ATOM 5002 C CA . ALA B 1 294 ? -23.609 36.969 27.547 1 31.83 294 ALA B CA 1
ATOM 5003 C C . ALA B 1 294 ? -23.125 35.969 28.594 1 31.83 294 ALA B C 1
ATOM 5005 O O . ALA B 1 294 ? -23.234 34.75 28.391 1 31.83 294 ALA B O 1
ATOM 5006 N N . ARG B 1 295 ? -22.672 36.312 29.719 1 30.3 295 ARG B N 1
ATOM 5007 C CA . ARG B 1 295 ? -22.281 35.438 30.828 1 30.3 295 ARG B CA 1
ATOM 5008 C C . ARG B 1 295 ? -23.484 34.656 31.328 1 30.3 295 ARG B C 1
ATOM 5010 O O . ARG B 1 295 ? -23.359 33.469 31.656 1 30.3 295 ARG B O 1
ATOM 5017 N N . SER B 1 296 ? -24.625 35.312 31.672 1 30.52 296 SER B N 1
ATOM 5018 C CA . SER B 1 296 ? -25.734 34.594 32.25 1 30.52 296 SER B CA 1
ATOM 5019 C C . SER B 1 296 ? -26.344 33.594 31.25 1 30.52 296 SER B C 1
ATOM 5021 O O . SER B 1 296 ? -26.766 32.531 31.641 1 30.52 296 SER B O 1
ATOM 5023 N N . ALA B 1 297 ? -26.656 34.031 30.016 1 29.08 297 ALA B N 1
ATOM 5024 C CA . ALA B 1 297 ? -27.312 33.125 29.062 1 29.08 297 ALA B CA 1
ATOM 5025 C C . ALA B 1 297 ? -26.344 32.031 28.594 1 29.08 297 ALA B C 1
ATOM 5027 O O . ALA B 1 297 ? -26.766 30.969 28.156 1 29.08 297 ALA B O 1
ATOM 5028 N N . ILE B 1 298 ? -25.031 32.219 28.562 1 31.02 298 ILE B N 1
ATOM 5029 C CA . ILE B 1 298 ? -23.953 31.328 28.172 1 31.02 298 ILE B CA 1
ATOM 5030 C C . ILE B 1 298 ? -23.797 30.203 29.203 1 31.02 298 ILE B C 1
ATOM 5032 O O . ILE B 1 298 ? -23.062 29.234 28.969 1 31.02 298 ILE B O 1
ATOM 5036 N N . GLY B 1 299 ? -24.203 30.344 30.422 1 28.61 299 GLY B N 1
ATOM 5037 C CA . GLY B 1 299 ? -24.047 29.203 31.328 1 28.61 299 GLY B CA 1
ATOM 5038 C C . GLY B 1 299 ? -24.625 27.922 30.766 1 28.61 299 GLY B C 1
ATOM 5039 O O . GLY B 1 299 ? -23.984 26.859 30.844 1 28.61 299 GLY B O 1
ATOM 5040 N N . GLN B 1 300 ? -25.984 27.719 30.875 1 27.97 300 GLN B N 1
ATOM 5041 C CA . GLN B 1 300 ? -26.656 26.438 30.656 1 27.97 300 GLN B CA 1
ATOM 5042 C C . GLN B 1 300 ? -26.609 26.047 29.172 1 27.97 300 GLN B C 1
ATOM 5044 O O . GLN B 1 300 ? -26.391 24.891 28.844 1 27.97 300 GLN B O 1
ATOM 5049 N N . GLU B 1 301 ? -27.312 26.812 28.234 1 28.88 301 GLU B N 1
ATOM 5050 C CA . GLU B 1 301 ? -27.719 26.5 26.875 1 28.88 301 GLU B CA 1
ATOM 5051 C C . GLU B 1 301 ? -26.578 26.75 25.891 1 28.88 301 GLU B C 1
ATOM 5053 O O . GLU B 1 301 ? -26.719 26.469 24.688 1 28.88 301 GLU B O 1
ATOM 5058 N N . ILE B 1 302 ? -25.562 27.547 26.172 1 29.19 302 ILE B N 1
ATOM 5059 C CA . ILE B 1 302 ? -24.453 27.859 25.281 1 29.19 302 ILE B CA 1
ATOM 5060 C C . ILE B 1 302 ? -23.641 26.609 24.984 1 29.19 302 ILE B C 1
ATOM 5062 O O . ILE B 1 302 ? -22.844 26.578 24.047 1 29.19 302 ILE B O 1
ATOM 5066 N N . SER B 1 303 ? -23.641 25.688 25.859 1 28.89 303 SER B N 1
ATOM 5067 C CA . SER B 1 303 ? -22.938 24.438 25.578 1 28.89 303 SER B CA 1
ATOM 5068 C C . SER B 1 303 ? -23.359 23.859 24.234 1 28.89 303 SER B C 1
ATOM 5070 O O . SER B 1 303 ? -22.562 23.219 23.531 1 28.89 303 SER B O 1
ATOM 5072 N N . ARG B 1 304 ? -24.672 24 23.922 1 28.91 304 ARG B N 1
ATOM 5073 C CA . ARG B 1 304 ? -25.281 23.375 22.75 1 28.91 304 ARG B CA 1
ATOM 5074 C C . ARG B 1 304 ? -25.078 24.203 21.5 1 28.91 304 ARG B C 1
ATOM 5076 O O . ARG B 1 304 ? -25.203 23.703 20.391 1 28.91 304 ARG B O 1
ATOM 5083 N N . CYS B 1 305 ? -25.016 25.656 21.656 1 29.42 305 CYS B N 1
ATOM 5084 C CA . CYS B 1 305 ? -25.078 26.578 20.531 1 29.42 305 CYS B CA 1
ATOM 5085 C C . CYS B 1 305 ? -23.734 26.688 19.844 1 29.42 305 CYS B C 1
ATOM 5087 O O . CYS B 1 305 ? -23.562 27.516 18.938 1 29.42 305 CYS B O 1
ATOM 5089 N N . PHE B 1 306 ? -22.672 26.25 20.391 1 28.94 306 PHE B N 1
ATOM 5090 C CA . PHE B 1 306 ? -21.359 26.422 19.75 1 28.94 306 PHE B CA 1
ATOM 5091 C C . PHE B 1 306 ? -21.422 26.031 18.281 1 28.94 306 PHE B C 1
ATOM 5093 O O . PHE B 1 306 ? -20.609 26.5 17.484 1 28.94 306 PHE B O 1
ATOM 5100 N N . VAL B 1 307 ? -22.406 25.203 17.922 1 29.97 307 VAL B N 1
ATOM 5101 C CA . VAL B 1 307 ? -22.5 24.703 16.547 1 29.97 307 VAL B CA 1
ATOM 5102 C C . VAL B 1 307 ? -23.109 25.766 15.641 1 29.97 307 VAL B C 1
ATOM 5104 O O . VAL B 1 307 ? -22.781 25.844 14.453 1 29.97 307 VAL B O 1
ATOM 5107 N N . CYS B 1 308 ? -23.906 26.812 16.156 1 29.09 308 CYS B N 1
ATOM 5108 C CA . CYS B 1 308 ? -24.734 27.719 15.359 1 29.09 308 CYS B CA 1
ATOM 5109 C C . CYS B 1 308 ? -23.922 28.891 14.844 1 29.09 308 CYS B C 1
ATOM 5111 O O . CYS B 1 308 ? -24.375 29.625 13.953 1 29.09 308 CYS B O 1
ATOM 5113 N N . MET B 1 309 ? -22.828 29.25 15.375 1 27.8 309 MET B N 1
ATOM 5114 C CA . MET B 1 309 ? -22.188 30.516 15.047 1 27.8 309 MET B CA 1
ATOM 5115 C C . MET B 1 309 ? -21.688 30.531 13.609 1 27.8 309 MET B C 1
ATOM 5117 O O . MET B 1 309 ? -21.641 31.578 12.961 1 27.8 309 MET B O 1
ATOM 5121 N N . LEU B 1 310 ? -21.297 29.453 13.016 1 28.58 310 LEU B N 1
ATOM 5122 C CA . LEU B 1 310 ? -20.609 29.625 11.742 1 28.58 310 LEU B CA 1
ATOM 5123 C C . LEU B 1 310 ? -21.594 29.984 10.633 1 28.58 310 LEU B C 1
ATOM 5125 O O . LEU B 1 310 ? -21.188 30.406 9.547 1 28.58 310 LEU B O 1
ATOM 5129 N N . ALA B 1 311 ? -22.953 29.891 10.812 1 28.16 311 ALA B N 1
ATOM 5130 C CA . ALA B 1 311 ? -23.859 30.172 9.695 1 28.16 311 ALA B CA 1
ATOM 5131 C C . ALA B 1 311 ? -23.953 31.672 9.445 1 28.16 311 ALA B C 1
ATOM 5133 O O . ALA B 1 311 ? -24.5 32.094 8.422 1 28.16 311 ALA B O 1
ATOM 5134 N N . THR B 1 312 ? -23.594 32.594 10.336 1 28.08 312 THR B N 1
ATOM 5135 C CA . THR B 1 312 ? -23.969 33.969 10.086 1 28.08 312 THR B CA 1
ATOM 5136 C C . THR B 1 312 ? -23.156 34.562 8.922 1 28.08 312 THR B C 1
ATOM 5138 O O . THR B 1 312 ? -23.609 35.469 8.242 1 28.08 312 THR B O 1
ATOM 5141 N N . VAL B 1 313 ? -22.031 34.062 8.617 1 27.62 313 VAL B N 1
ATOM 5142 C CA . VAL B 1 313 ? -21.312 34.906 7.676 1 27.62 313 VAL B CA 1
ATOM 5143 C C . VAL B 1 313 ? -21.875 34.719 6.27 1 27.62 313 VAL B C 1
ATOM 5145 O O . VAL B 1 313 ? -21.844 35.656 5.453 1 27.62 313 VAL B O 1
ATOM 5148 N N . SER B 1 314 ? -22.547 33.594 5.965 1 27.41 314 SER B N 1
ATOM 5149 C CA . SER B 1 314 ? -22.984 33.562 4.574 1 27.41 314 SER B CA 1
ATOM 5150 C C . SER B 1 314 ? -24.172 34.469 4.352 1 27.41 314 SER B C 1
ATOM 5152 O O . SER B 1 314 ? -24.5 34.812 3.213 1 27.41 314 SER B O 1
ATOM 5154 N N . SER B 1 315 ? -25.062 34.625 5.375 1 27.14 315 SER B N 1
ATOM 5155 C CA . SER B 1 315 ? -26.266 35.406 5.055 1 27.14 315 SER B CA 1
ATOM 5156 C C . SER B 1 315 ? -25.922 36.844 4.758 1 27.14 315 SER B C 1
ATOM 5158 O O . SER B 1 315 ? -26.75 37.594 4.227 1 27.14 315 SER B O 1
ATOM 5160 N N . ILE B 1 316 ? -24.891 37.312 5.379 1 27.36 316 ILE B N 1
ATOM 5161 C CA . ILE B 1 316 ? -24.719 38.75 5.078 1 27.36 316 ILE B CA 1
ATOM 5162 C C . ILE B 1 316 ? -24.344 38.906 3.607 1 27.36 316 ILE B C 1
ATOM 5164 O O . ILE B 1 316 ? -24.766 39.875 2.963 1 27.36 316 ILE B O 1
ATOM 5168 N N . LEU B 1 317 ? -23.719 37.875 3.037 1 27.28 317 LEU B N 1
ATOM 5169 C CA . LEU B 1 317 ? -23.328 38.219 1.667 1 27.28 317 LEU B CA 1
ATOM 5170 C C . LEU B 1 317 ? -24.531 38.156 0.735 1 27.28 317 LEU B C 1
ATOM 5172 O O . LEU B 1 317 ? -24.469 38.594 -0.41 1 27.28 317 LEU B O 1
ATOM 5176 N N . ALA B 1 318 ? -25.656 37.438 1.209 1 26.16 318 ALA B N 1
ATOM 5177 C CA . ALA B 1 318 ? -26.781 37.469 0.275 1 26.16 318 ALA B CA 1
ATOM 5178 C C . ALA B 1 318 ? -27.469 38.844 0.268 1 26.16 318 ALA B C 1
ATOM 5180 O O . ALA B 1 318 ? -28.266 39.125 -0.623 1 26.16 318 ALA B O 1
ATOM 5181 N N . TRP B 1 319 ? -27.453 39.594 1.411 1 25.12 319 TRP B N 1
ATOM 5182 C CA . TRP B 1 319 ? -28.266 40.812 1.346 1 25.12 319 TRP B CA 1
ATOM 5183 C C . TRP B 1 319 ? -27.562 41.875 0.522 1 25.12 319 TRP B C 1
ATOM 5185 O O . TRP B 1 319 ? -28.203 42.812 0.023 1 25.12 319 TRP B O 1
ATOM 5195 N N . TYR B 1 320 ? -26.312 41.906 0.343 1 24.88 320 TYR B N 1
ATOM 5196 C CA . TYR B 1 320 ? -25.922 43 -0.53 1 24.88 320 TYR B CA 1
ATOM 5197 C C . TYR B 1 320 ? -25.969 42.594 -1.994 1 24.88 320 TYR B C 1
ATOM 5199 O O . TYR B 1 320 ? -25.547 41.5 -2.348 1 24.88 320 TYR B O 1
#